Protein AF-0000000085382092 (afdb_homodimer)

Solvent-accessible surface area (backbone atoms only — not comparable to full-atom values): 31998 Å² total; per-residue (Å²): 135,80,82,81,82,79,79,81,79,79,80,79,77,78,76,78,77,76,76,70,77,74,72,72,76,64,71,72,72,73,70,76,71,73,72,76,61,72,52,71,75,33,67,35,48,68,55,66,31,40,58,50,24,48,52,40,25,51,51,26,31,54,32,58,75,53,41,88,63,48,58,62,36,49,47,58,54,47,55,51,32,54,42,34,9,46,39,37,34,42,30,30,33,72,57,82,45,42,61,51,58,52,26,58,26,21,79,34,48,51,40,29,38,26,67,49,67,67,58,48,51,52,51,38,69,77,40,70,84,61,51,67,42,83,45,85,70,90,44,36,37,73,43,45,66,58,51,65,71,46,40,79,77,31,51,55,57,27,56,52,60,50,69,92,36,66,42,59,39,73,70,25,76,80,16,83,42,36,64,27,78,61,66,65,70,69,72,76,47,82,60,43,32,38,40,38,71,25,55,58,60,88,50,55,83,26,35,21,43,61,31,53,50,44,36,51,32,41,52,30,33,56,41,80,64,87,42,42,21,37,37,35,37,52,52,44,82,36,68,65,50,36,55,50,38,51,46,37,59,18,66,90,28,49,75,48,70,29,95,43,29,38,32,28,51,36,56,19,52,86,69,43,61,74,76,68,65,70,73,73,73,102,67,53,76,63,83,135,78,78,80,80,77,78,81,79,79,79,79,77,78,74,77,74,78,75,70,80,74,73,73,75,64,70,72,72,74,70,74,72,73,72,76,60,72,50,70,72,33,65,36,48,67,52,66,33,41,58,50,25,49,52,39,26,51,52,26,33,54,32,58,76,52,38,89,63,48,57,62,37,50,48,58,54,47,56,53,34,53,41,35,9,45,39,36,35,39,29,32,33,72,57,83,45,42,62,51,59,49,25,58,27,21,78,33,49,51,39,30,36,25,66,49,67,68,58,48,52,53,51,39,69,76,40,69,85,62,48,68,42,84,45,85,74,90,44,38,37,72,42,46,68,59,52,65,71,46,41,79,76,31,52,56,59,29,59,53,57,79,46,97,42,63,39,60,39,73,70,24,76,78,16,82,43,35,62,26,81,61,65,66,69,68,73,76,46,81,59,43,33,37,38,38,71,27,56,60,61,87,49,55,83,26,35,22,44,61,30,54,50,42,35,52,31,39,51,30,34,56,40,81,65,88,42,40,20,38,38,35,38,51,54,44,81,38,66,64,51,36,54,48,39,51,46,36,59,18,64,90,28,48,76,48,70,31,94,40,28,40,31,29,51,35,56,20,53,86,69,43,61,74,76,66,68,71,69,76,72,102,69,53,74,64,84

Secondary structure (DSSP, 8-state):
---------------------------------------PPPSTT-STTHHHHHHHHHHHHT-----SS-HHHHHHHHHHHHHH-S-EEEEES--TTHHHHHHTSTTSEEEEEE--HHHHHHHHHH-TTSEEEE------GGGHHHHHHHGGG-GGGSTTTSTTSPPP-TT-TTSTT--TTS-HHHHHS--SEEEE--S--SSTTS--SHHHHHHHHHHHHT--SSSPEEEEEE-TTSHHHHHHIIIII-GGGEEEEETTEEEEEE--GGGS-TTSS---SSS-TT-/---------------------------------------PPPSTT-STTHHHHHHHHHHHHT-----SS-HHHHHHHHHHHHHH-S-EEEEES--TTHHHHHHTSTTSEEEEEE--HHHHHHHHHH-TTSEEEE------GGGHHHHHHHGGG-GGGSTTSSSSSPPP-TT-TTSTT--TTS-HHHHHS--SEEEE--S--SSTTS--SHHHHHHHHHHHHT--SSSPEEEEEE-TTSHHHHHHIIIII-GGGEEEEETTEEEEEE--GGGS-TTTT---SSS-TT-

InterPro domains:
  IPR006514 IRX15/GXM/AGM [PF21729] (73-264)
  IPR006514 IRX15/GXM/AGM [PTHR31444] (12-284)
  IPR006514 IRX15/GXM/AGM [TIGR01627] (52-270)

Organism: Lolium multiflorum (NCBI:txid4521)

pLDDT: mean 84.74, std 23.31, range [24.28, 98.88]

Sequence (574 aa):
MKPPSRLIIAALVVATSLLVPSLLRSPLPLLPCLPAVTAPSGTGYQPSGLAALADATVYYATTPTVPQQTHDEISLALAVLRRRAPVRLLVFGLGHDSPLWHALNPGGDTVFLEEDPEWHRAVCSASPFLRSHLVSYHTRLDQADLLFDTYRRLPSCVPGAEADDEPAVRGNDACPLALHDLPPEVYEHEWDVLMLDAPKGYFAAAPGRMAAIWTAAAMARARRGEGDTDVFLHDVDRKVEKMYAEEFLCDRFRVGGAGRLWHFSIPPVSRRDNRTAAGGGGERPFCMKPPSRLIIAALVVATSLLVPSLLRSPLPLLPCLPAVTAPSGTGYQPSGLAALADATVYYATTPTVPQQTHDEISLALAVLRRRAPVRLLVFGLGHDSPLWHALNPGGDTVFLEEDPEWHRAVCSASPFLRSHLVSYHTRLDQADLLFDTYRRLPSCVPGAEADDEPAVRGNDACPLALHDLPPEVYEHEWDVLMLDAPKGYFAAAPGRMAAIWTAAAMARARRGEGDTDVFLHDVDRKVEKMYAEEFLCDRFRVGGAGRLWHFSIPPVSRRDNRTAAGGGGERPFC

Structure (mmCIF, N/CA/C/O backbone):
data_AF-0000000085382092-model_v1
#
loop_
_entity.id
_entity.type
_entity.pdbx_description
1 polymer 'Polysaccharide biosynthesis domain-containing protein'
#
loop_
_atom_site.group_PDB
_atom_site.id
_atom_site.type_symbol
_atom_site.label_atom_id
_atom_site.label_alt_id
_atom_site.label_comp_id
_atom_site.label_asym_id
_atom_site.label_entity_id
_atom_site.label_seq_id
_atom_site.pdbx_PDB_ins_code
_atom_site.Cartn_x
_atom_site.Cartn_y
_atom_site.Cartn_z
_atom_site.occupancy
_atom_site.B_iso_or_equiv
_atom_site.auth_seq_id
_atom_site.auth_comp_id
_atom_site.auth_asym_id
_atom_site.auth_atom_id
_atom_site.pdbx_PDB_model_num
ATOM 1 N N . MET A 1 1 ? 8.445 106.938 -53.781 1 27.97 1 MET A N 1
ATOM 2 C CA . MET A 1 1 ? 8.539 106.688 -52.312 1 27.97 1 MET A CA 1
ATOM 3 C C . MET A 1 1 ? 8.383 105.25 -51.969 1 27.97 1 MET A C 1
ATOM 5 O O . MET A 1 1 ? 7.359 104.625 -52.281 1 27.97 1 MET A O 1
ATOM 9 N N . LYS A 1 2 ? 9.508 104.5 -51.906 1 34.28 2 LYS A N 1
ATOM 10 C CA . LYS A 1 2 ? 9.805 103.062 -51.938 1 34.28 2 LYS A CA 1
ATOM 11 C C . LYS A 1 2 ? 9.219 102.375 -50.719 1 34.28 2 LYS A C 1
ATOM 13 O O . LYS A 1 2 ? 9.352 102.812 -49.594 1 34.28 2 LYS A O 1
ATOM 18 N N . PRO A 1 3 ? 8.234 101.5 -50.938 1 38.72 3 PRO A N 1
ATOM 19 C CA . PRO A 1 3 ? 7.43 100.875 -49.875 1 38.72 3 PRO A CA 1
ATOM 20 C C . PRO A 1 3 ? 8.273 100.125 -48.844 1 38.72 3 PRO A C 1
ATOM 22 O O . PRO A 1 3 ? 9.367 99.688 -49.156 1 38.72 3 PRO A O 1
ATOM 25 N N . PRO A 1 4 ? 8.195 100.5 -47.531 1 34.56 4 PRO A N 1
ATOM 26 C CA . PRO A 1 4 ? 8.945 100.062 -46.344 1 34.56 4 PRO A CA 1
ATOM 27 C C . PRO A 1 4 ? 8.93 98.562 -46.156 1 34.56 4 PRO A C 1
ATOM 29 O O . PRO A 1 4 ? 8.008 97.875 -46.594 1 34.56 4 PRO A O 1
ATOM 32 N N . SER A 1 5 ? 10.07 97.875 -46.094 1 30.66 5 SER A N 1
ATOM 33 C CA . SER A 1 5 ? 10.555 96.5 -45.969 1 30.66 5 SER A CA 1
ATOM 34 C C . SER A 1 5 ? 10.109 95.938 -44.656 1 30.66 5 SER A C 1
ATOM 36 O O . SER A 1 5 ? 10.508 96.375 -43.562 1 30.66 5 SER A O 1
ATOM 38 N N . ARG A 1 6 ? 8.797 95.5 -44.5 1 29.86 6 ARG A N 1
ATOM 39 C CA . ARG A 1 6 ? 8.219 95 -43.281 1 29.86 6 ARG A CA 1
ATOM 40 C C . ARG A 1 6 ? 9.008 93.812 -42.781 1 29.86 6 ARG A C 1
ATOM 42 O O . ARG A 1 6 ? 9.203 92.812 -43.5 1 29.86 6 ARG A O 1
ATOM 49 N N . LEU A 1 7 ? 9.977 94 -41.875 1 27.94 7 LEU A N 1
ATOM 50 C CA . LEU A 1 7 ? 10.852 93.062 -41.188 1 27.94 7 LEU A CA 1
ATOM 51 C C . LEU A 1 7 ? 10.039 92.062 -40.406 1 27.94 7 LEU A C 1
ATOM 53 O O . LEU A 1 7 ? 9.234 92.438 -39.531 1 27.94 7 LEU A O 1
ATOM 57 N N . ILE A 1 8 ? 9.586 90.875 -40.969 1 29.41 8 ILE A N 1
ATOM 58 C CA . ILE A 1 8 ? 8.797 89.812 -40.406 1 29.41 8 ILE A CA 1
ATOM 59 C C . ILE A 1 8 ? 9.562 89.188 -39.25 1 29.41 8 ILE A C 1
ATOM 61 O O . ILE A 1 8 ? 10.68 88.688 -39.438 1 29.41 8 ILE A O 1
ATOM 65 N N . ILE A 1 9 ? 9.492 89.688 -37.969 1 26.72 9 ILE A N 1
ATOM 66 C CA . ILE A 1 9 ? 10.133 89.25 -36.75 1 26.72 9 ILE A CA 1
ATOM 67 C C . ILE A 1 9 ? 9.688 87.812 -36.438 1 26.72 9 ILE A C 1
ATOM 69 O O . ILE A 1 9 ? 8.492 87.562 -36.25 1 26.72 9 ILE A O 1
ATOM 73 N N . ALA A 1 10 ? 10.344 86.75 -36.938 1 28.17 10 ALA A N 1
ATOM 74 C CA . ALA A 1 10 ? 10.148 85.312 -36.719 1 28.17 10 ALA A CA 1
ATOM 75 C C . ALA A 1 10 ? 10.273 84.938 -35.25 1 28.17 10 ALA A C 1
ATOM 77 O O . ALA A 1 10 ? 11.289 85.25 -34.625 1 28.17 10 ALA A O 1
ATOM 78 N N . ALA A 1 11 ? 9.227 85.188 -34.438 1 27.28 11 ALA A N 1
ATOM 79 C CA . ALA A 1 11 ? 9.164 84.875 -33 1 27.28 11 ALA A CA 1
ATOM 80 C C . ALA A 1 11 ? 9.492 83.375 -32.75 1 27.28 11 ALA A C 1
ATOM 82 O O . ALA A 1 11 ? 8.859 82.5 -33.312 1 27.28 11 ALA A O 1
ATOM 83 N N . LEU A 1 12 ? 10.766 83 -32.5 1 26.98 12 LEU A N 1
ATOM 84 C CA . LEU A 1 12 ? 11.352 81.688 -32.125 1 26.98 12 LEU A CA 1
ATOM 85 C C . LEU A 1 12 ? 10.75 81.188 -30.828 1 26.98 12 LEU A C 1
ATOM 87 O O . LEU A 1 12 ? 10.914 81.812 -29.766 1 26.98 12 LEU A O 1
ATOM 91 N N . VAL A 1 13 ? 9.492 80.75 -30.781 1 28.97 13 VAL A N 1
ATOM 92 C CA . VAL A 1 13 ? 8.898 80.188 -29.562 1 28.97 13 VAL A CA 1
ATOM 93 C C . VAL A 1 13 ? 9.727 79 -29.062 1 28.97 13 VAL A C 1
ATOM 95 O O . VAL A 1 13 ? 9.914 78 -29.781 1 28.97 13 VAL A O 1
ATOM 98 N N . VAL A 1 14 ? 10.75 79.188 -28.219 1 28.61 14 VAL A N 1
ATOM 99 C CA . VAL A 1 14 ? 11.602 78.25 -27.547 1 28.61 14 VAL A CA 1
ATOM 100 C C . VAL A 1 14 ? 10.75 77.312 -26.656 1 28.61 14 VAL A C 1
ATOM 102 O O . VAL A 1 14 ? 10.117 77.812 -25.703 1 28.61 14 VAL A O 1
ATOM 105 N N . ALA A 1 15 ? 9.984 76.375 -27.156 1 28.33 15 ALA A N 1
ATOM 106 C CA . ALA A 1 15 ? 9.234 75.438 -26.344 1 28.33 15 ALA A CA 1
ATOM 107 C C . ALA A 1 15 ? 10.156 74.688 -25.406 1 28.33 15 ALA A C 1
ATOM 109 O O . ALA A 1 15 ? 11.133 74.062 -25.828 1 28.33 15 ALA A O 1
ATOM 110 N N . THR A 1 16 ? 10.508 75.188 -24.234 1 27.81 16 THR A N 1
ATOM 111 C CA . THR A 1 16 ? 11.266 74.562 -23.156 1 27.81 16 THR A CA 1
ATOM 112 C C . THR A 1 16 ? 10.656 73.188 -22.781 1 27.81 16 THR A C 1
ATOM 114 O O . THR A 1 16 ? 9.469 73.125 -22.438 1 27.81 16 THR A O 1
ATOM 117 N N . SER A 1 17 ? 10.891 72.125 -23.516 1 27.88 17 SER A N 1
ATOM 118 C CA . SER A 1 17 ? 10.508 70.75 -23.172 1 27.88 17 SER A CA 1
ATOM 119 C C . SER A 1 17 ? 11.008 70.375 -21.766 1 27.88 17 SER A C 1
ATOM 121 O O . SER A 1 17 ? 12.203 70.5 -21.484 1 27.88 17 SER A O 1
ATOM 123 N N . LEU A 1 18 ? 10.336 70.75 -20.719 1 29.22 18 LEU A N 1
ATOM 124 C CA . LEU A 1 18 ? 10.625 70.312 -19.359 1 29.22 18 LEU A CA 1
ATOM 125 C C . LEU A 1 18 ? 10.781 68.812 -19.297 1 29.22 18 LEU A C 1
ATOM 127 O O . LEU A 1 18 ? 9.891 68.062 -19.719 1 29.22 18 LEU A O 1
ATOM 131 N N . LEU A 1 19 ? 11.977 68.312 -19.562 1 29.62 19 LEU A N 1
ATOM 132 C CA . LEU A 1 19 ? 12.367 66.875 -19.344 1 29.62 19 LEU A CA 1
ATOM 133 C C . LEU A 1 19 ? 12.023 66.438 -17.922 1 29.62 19 LEU A C 1
ATOM 135 O O . LEU A 1 19 ? 12.57 67 -16.953 1 29.62 19 LEU A O 1
ATOM 139 N N . VAL A 1 20 ? 10.766 66.312 -17.547 1 34.69 20 VAL A N 1
ATOM 140 C CA . VAL A 1 20 ? 10.5 65.688 -16.25 1 34.69 20 VAL A CA 1
ATOM 141 C C . VAL A 1 20 ? 11.273 64.375 -16.109 1 34.69 20 VAL A C 1
ATOM 143 O O . VAL A 1 20 ? 11.195 63.5 -16.984 1 34.69 20 VAL A O 1
ATOM 146 N N . PRO A 1 21 ? 12.43 64.375 -15.406 1 32.88 21 PRO A N 1
ATOM 147 C CA . PRO A 1 21 ? 13.117 63.094 -15.148 1 32.88 21 PRO A CA 1
ATOM 148 C C . PRO A 1 21 ? 12.18 62 -14.641 1 32.88 21 PRO A C 1
ATOM 150 O O . PRO A 1 21 ? 11.422 62.25 -13.695 1 32.88 21 PRO A O 1
ATOM 153 N N . SER A 1 22 ? 11.438 61.344 -15.539 1 31.55 22 SER A N 1
ATOM 154 C CA . SER A 1 22 ? 10.773 60.156 -15.062 1 31.55 22 SER A CA 1
ATOM 155 C C . SER A 1 22 ? 11.711 59.281 -14.234 1 31.55 22 SER A C 1
ATOM 157 O O . SER A 1 22 ? 12.617 58.656 -14.773 1 31.55 22 SER A O 1
ATOM 159 N N . LEU A 1 23 ? 12.258 59.781 -13.125 1 32.16 23 LEU A N 1
ATOM 160 C CA . LEU A 1 23 ? 12.953 58.875 -12.219 1 32.16 23 LEU A CA 1
ATOM 161 C C . LEU A 1 23 ? 12.227 57.531 -12.133 1 32.16 23 LEU A C 1
ATOM 163 O O . LEU A 1 23 ? 11.031 57.5 -11.852 1 32.16 23 LEU A O 1
ATOM 167 N N . LEU A 1 24 ? 12.695 56.594 -12.93 1 29.56 24 LEU A N 1
ATOM 168 C CA . LEU A 1 24 ? 12.391 55.188 -12.984 1 29.56 24 LEU A CA 1
ATOM 169 C C . LEU A 1 24 ? 12.289 54.594 -11.586 1 29.56 24 LEU A C 1
ATOM 171 O O . LEU A 1 24 ? 13.219 54.719 -10.781 1 29.56 24 LEU A O 1
ATOM 175 N N . ARG A 1 25 ? 11.078 54.688 -10.922 1 36.19 25 ARG A N 1
ATOM 176 C CA . ARG A 1 25 ? 10.82 53.812 -9.773 1 36.19 25 ARG A CA 1
ATOM 177 C C . ARG A 1 25 ? 11.391 52.438 -9.984 1 36.19 25 ARG A C 1
ATOM 179 O O . ARG A 1 25 ? 10.961 51.719 -10.891 1 36.19 25 ARG A O 1
ATOM 186 N N . SER A 1 26 ? 12.711 52.375 -9.93 1 33.59 26 SER A N 1
ATOM 187 C CA . SER A 1 26 ? 13.258 51.031 -9.891 1 33.59 26 SER A CA 1
ATOM 188 C C . SER A 1 26 ? 12.398 50.094 -9.031 1 33.59 26 SER A C 1
ATOM 190 O O . SER A 1 26 ? 12.039 50.469 -7.902 1 33.59 26 SER A O 1
ATOM 192 N N . PRO A 1 27 ? 11.562 49.281 -9.648 1 35.06 27 PRO A N 1
ATOM 193 C CA . PRO A 1 27 ? 10.875 48.344 -8.766 1 35.06 27 PRO A CA 1
ATOM 194 C C . PRO A 1 27 ? 11.773 47.781 -7.664 1 35.06 27 PRO A C 1
ATOM 196 O O . PRO A 1 27 ? 12.992 47.719 -7.844 1 35.06 27 PRO A O 1
ATOM 199 N N . LEU A 1 28 ? 11.609 48.219 -6.473 1 35.59 28 LEU A N 1
ATOM 200 C CA . LEU A 1 28 ? 12.297 47.562 -5.375 1 35.59 28 LEU A CA 1
ATOM 201 C C . LEU A 1 28 ? 12.57 46.094 -5.715 1 35.59 28 LEU A C 1
ATOM 203 O O . LEU A 1 28 ? 11.703 45.406 -6.254 1 35.59 28 LEU A O 1
ATOM 207 N N . PRO A 1 29 ? 13.828 45.781 -5.969 1 33.28 29 PRO A N 1
ATOM 208 C CA . PRO A 1 29 ? 14.117 44.344 -6.223 1 33.28 29 PRO A CA 1
ATOM 209 C C . PRO A 1 29 ? 13.273 43.438 -5.352 1 33.28 29 PRO A C 1
ATOM 211 O O . PRO A 1 29 ? 12.953 43.75 -4.211 1 33.28 29 PRO A O 1
ATOM 214 N N . LEU A 1 30 ? 12.336 42.75 -5.957 1 34.12 30 LEU A N 1
ATOM 215 C CA . LEU A 1 30 ? 11.75 41.625 -5.27 1 34.12 30 LEU A CA 1
ATOM 216 C C . LEU A 1 30 ? 12.773 40.938 -4.355 1 34.12 30 LEU A C 1
ATOM 218 O O . LEU A 1 30 ? 13.875 40.594 -4.797 1 34.12 30 LEU A O 1
ATOM 222 N N . LEU A 1 31 ? 12.953 41.438 -3.164 1 35.44 31 LEU A N 1
ATOM 223 C CA . LEU A 1 31 ? 13.789 40.719 -2.219 1 35.44 31 LEU A CA 1
ATOM 224 C C . LEU A 1 31 ? 13.875 39.219 -2.598 1 35.44 31 LEU A C 1
ATOM 226 O O . LEU A 1 31 ? 12.859 38.594 -2.871 1 35.44 31 LEU A O 1
ATOM 230 N N . PRO A 1 32 ? 15 38.75 -3.016 1 34.91 32 PRO A N 1
ATOM 231 C CA . PRO A 1 32 ? 15.133 37.312 -3.332 1 34.91 32 PRO A CA 1
ATOM 232 C C . PRO A 1 32 ? 14.453 36.406 -2.305 1 34.91 32 PRO A C 1
ATOM 234 O O . PRO A 1 32 ? 14.492 36.688 -1.104 1 34.91 32 PRO A O 1
ATOM 237 N N . CYS A 1 33 ? 13.305 35.875 -2.545 1 40.06 33 CYS A N 1
ATOM 238 C CA . CYS A 1 33 ? 12.75 34.781 -1.751 1 40.06 33 CYS A CA 1
ATOM 239 C C . CYS A 1 33 ? 13.859 33.906 -1.198 1 40.06 33 CYS A C 1
ATOM 241 O O . CYS A 1 33 ? 14.789 33.531 -1.923 1 40.06 33 CYS A O 1
ATOM 243 N N . LEU A 1 34 ? 14.305 34.062 -0.004 1 41.94 34 LEU A N 1
ATOM 244 C CA . LEU A 1 34 ? 15.266 33.125 0.582 1 41.94 34 LEU A CA 1
ATOM 245 C C . LEU A 1 34 ? 15.141 31.75 -0.053 1 41.94 34 LEU A C 1
ATOM 247 O O . LEU A 1 34 ? 14.031 31.25 -0.233 1 41.94 34 LEU A O 1
ATOM 251 N N . PRO A 1 35 ? 16.172 31.359 -0.729 1 41.19 35 PRO A N 1
ATOM 252 C CA . PRO A 1 35 ? 16.109 30 -1.274 1 41.19 35 PRO A CA 1
ATOM 253 C C . PRO A 1 35 ? 15.672 28.969 -0.236 1 41.19 35 PRO A C 1
ATOM 255 O O . PRO A 1 35 ? 16.078 29.047 0.925 1 41.19 35 PRO A O 1
ATOM 258 N N . ALA A 1 36 ? 14.5 28.5 -0.294 1 48.88 36 ALA A N 1
ATOM 259 C CA . ALA A 1 36 ? 14.102 27.359 0.521 1 48.88 36 ALA A CA 1
ATOM 260 C C . ALA A 1 36 ? 15.273 26.406 0.749 1 48.88 36 ALA A C 1
ATOM 262 O O . ALA A 1 36 ? 15.953 26.016 -0.2 1 48.88 36 ALA A O 1
ATOM 263 N N . VAL A 1 37 ? 16.078 26.562 1.765 1 46.72 37 VAL A N 1
ATOM 264 C CA . VAL A 1 37 ? 17.078 25.531 2.072 1 46.72 37 VAL A CA 1
ATOM 265 C C . VAL A 1 37 ? 16.391 24.172 2.162 1 46.72 37 VAL A C 1
ATOM 267 O O . VAL A 1 37 ? 15.539 23.953 3.021 1 46.72 37 VAL A O 1
ATOM 270 N N . THR A 1 38 ? 16.469 23.469 1.024 1 53.81 38 THR A N 1
ATOM 271 C CA . THR A 1 38 ? 15.898 22.141 0.879 1 53.81 38 THR A CA 1
ATOM 272 C C . THR A 1 38 ? 16.453 21.188 1.94 1 53.81 38 THR A C 1
ATOM 274 O O . THR A 1 38 ? 17.656 21.203 2.213 1 53.81 38 THR A O 1
ATOM 277 N N . ALA A 1 39 ? 15.703 20.922 2.971 1 60.31 39 ALA A N 1
ATOM 278 C CA . ALA A 1 39 ? 16.062 19.891 3.938 1 60.31 39 ALA A CA 1
ATOM 279 C C . ALA A 1 39 ? 16.875 18.781 3.275 1 60.31 39 ALA A C 1
ATOM 281 O O . ALA A 1 39 ? 16.703 18.5 2.086 1 60.31 39 ALA A O 1
ATOM 282 N N . PRO A 1 40 ? 17.922 18.312 3.936 1 62.06 40 PRO A N 1
ATOM 283 C CA . PRO A 1 40 ? 18.719 17.203 3.398 1 62.06 40 PRO A CA 1
ATOM 284 C C . PRO A 1 40 ? 17.859 16.031 2.928 1 62.06 40 PRO A C 1
ATOM 286 O O . PRO A 1 40 ? 16.766 15.797 3.463 1 62.06 40 PRO A O 1
ATOM 289 N N . SER A 1 41 ? 18.297 15.508 1.842 1 75.69 41 SER A N 1
ATOM 290 C CA . SER A 1 41 ? 17.641 14.312 1.301 1 75.69 41 SER A CA 1
ATOM 291 C C . SER A 1 41 ? 17.734 13.141 2.275 1 75.69 41 SER A C 1
ATOM 293 O O . SER A 1 41 ? 18.781 12.938 2.908 1 75.69 41 SER A O 1
ATOM 295 N N . GLY A 1 42 ? 16.609 12.633 2.553 1 83.44 42 GLY A N 1
ATOM 296 C CA . GLY A 1 42 ? 16.562 11.484 3.447 1 83.44 42 GLY A CA 1
ATOM 297 C C . GLY A 1 42 ? 16.953 10.188 2.764 1 83.44 42 GLY A C 1
ATOM 298 O O . GLY A 1 42 ? 17.141 10.148 1.546 1 83.44 42 GLY A O 1
ATOM 299 N N . THR A 1 43 ? 17.219 9.203 3.518 1 84.38 43 THR A N 1
ATOM 300 C CA . THR A 1 43 ? 17.656 7.895 3.037 1 84.38 43 THR A CA 1
ATOM 301 C C . THR A 1 43 ? 16.5 6.887 3.096 1 84.38 43 THR A C 1
ATOM 303 O O . THR A 1 43 ? 16.672 5.723 2.721 1 84.38 43 THR A O 1
ATOM 306 N N . GLY A 1 44 ? 15.398 7.316 3.475 1 88.06 44 GLY A N 1
ATOM 307 C CA . GLY A 1 44 ? 14.312 6.398 3.773 1 88.06 44 GLY A CA 1
ATOM 308 C C . GLY A 1 44 ? 13.844 5.609 2.564 1 88.06 44 GLY A C 1
ATOM 309 O O . GLY A 1 44 ? 13.391 4.473 2.693 1 88.06 44 GLY A O 1
ATOM 310 N N . TYR A 1 45 ? 13.945 6.148 1.38 1 94 45 TYR A N 1
ATOM 311 C CA . TYR A 1 45 ? 13.414 5.52 0.173 1 94 45 TYR A CA 1
ATOM 312 C C . TYR A 1 45 ? 14.547 5.059 -0.737 1 94 45 TYR A C 1
ATOM 314 O O . TYR A 1 45 ? 14.328 4.77 -1.915 1 94 45 TYR A O 1
ATOM 322 N N . GLN A 1 46 ? 15.742 4.953 -0.226 1 92.44 46 GLN A N 1
ATOM 323 C CA . GLN A 1 46 ? 16.906 4.508 -0.984 1 92.44 46 GLN A CA 1
ATOM 324 C C . GLN A 1 46 ? 16.828 3.012 -1.278 1 92.44 46 GLN A C 1
ATOM 326 O O . GLN A 1 46 ? 17.172 2.572 -2.377 1 92.44 46 GLN A O 1
ATOM 331 N N . PRO A 1 47 ? 16.375 2.26 -0.327 1 92.5 47 PRO A N 1
ATOM 332 C CA . PRO A 1 47 ? 16.328 0.821 -0.593 1 92.5 47 PRO A CA 1
ATOM 333 C C . PRO A 1 47 ? 15.383 0.464 -1.74 1 92.5 47 PRO A C 1
ATOM 335 O O . PRO A 1 47 ? 14.344 1.112 -1.918 1 92.5 47 PRO A O 1
ATOM 338 N N . SER A 1 48 ? 15.734 -0.599 -2.414 1 89.94 48 SER A N 1
ATOM 339 C CA . SER A 1 48 ? 14.938 -1.067 -3.543 1 89.94 48 SER A CA 1
ATOM 340 C C . SER A 1 48 ? 13.555 -1.509 -3.094 1 89.94 48 SER A C 1
ATOM 342 O O . SER A 1 48 ? 13.406 -2.143 -2.047 1 89.94 48 SER A O 1
ATOM 344 N N . GLY A 1 49 ? 12.562 -1.058 -3.883 1 94.06 49 GLY A N 1
ATOM 345 C CA . GLY A 1 49 ? 11.219 -1.566 -3.666 1 94.06 49 GLY A CA 1
ATOM 346 C C . GLY A 1 49 ? 10.344 -0.619 -2.869 1 94.06 49 GLY A C 1
ATOM 347 O O . GLY A 1 49 ? 9.117 -0.683 -2.949 1 94.06 49 GLY A O 1
ATOM 348 N N . LEU A 1 50 ? 11.008 0.199 -2.068 1 95.19 50 LEU A N 1
ATOM 349 C CA . LEU A 1 50 ? 10.219 1.086 -1.221 1 95.19 50 LEU A CA 1
ATOM 350 C C . LEU A 1 50 ? 9.352 2.014 -2.062 1 95.19 50 LEU A C 1
ATOM 352 O O . LEU A 1 50 ? 8.172 2.211 -1.763 1 95.19 50 LEU A O 1
ATOM 356 N N . ALA A 1 51 ? 9.922 2.551 -3.1 1 95.56 51 ALA A N 1
ATOM 357 C CA . ALA A 1 51 ? 9.172 3.467 -3.959 1 95.56 51 ALA A CA 1
ATOM 358 C C . ALA A 1 51 ? 7.98 2.768 -4.602 1 95.56 51 ALA A C 1
ATOM 360 O O . ALA A 1 51 ? 6.867 3.297 -4.602 1 95.56 51 ALA A O 1
ATOM 361 N N . ALA A 1 52 ? 8.211 1.597 -5.133 1 95.81 52 ALA A N 1
ATOM 362 C CA . ALA A 1 52 ? 7.137 0.839 -5.777 1 95.81 52 ALA A CA 1
ATOM 363 C C . ALA A 1 52 ? 6.039 0.483 -4.781 1 95.81 52 ALA A C 1
ATOM 365 O O . ALA A 1 52 ? 4.852 0.575 -5.098 1 95.81 52 ALA A O 1
ATOM 366 N N . LEU A 1 53 ? 6.453 0.072 -3.629 1 97.62 53 LEU A N 1
ATOM 367 C CA . LEU A 1 53 ? 5.484 -0.265 -2.594 1 97.62 53 LEU A CA 1
ATOM 368 C C . LEU A 1 53 ? 4.688 0.966 -2.174 1 97.62 53 LEU A C 1
ATOM 370 O O . LEU A 1 53 ? 3.477 0.885 -1.961 1 97.62 53 LEU A O 1
ATOM 374 N N . ALA A 1 54 ? 5.34 2.061 -2.006 1 98.31 54 ALA A N 1
ATOM 375 C CA . ALA A 1 54 ? 4.656 3.301 -1.65 1 98.31 54 ALA A CA 1
ATOM 376 C C . ALA A 1 54 ? 3.629 3.686 -2.709 1 98.31 54 ALA A C 1
ATOM 378 O O . ALA A 1 54 ? 2.486 4.02 -2.383 1 98.31 54 ALA A O 1
ATOM 379 N N . ASP A 1 55 ? 4.016 3.617 -3.961 1 97.56 55 ASP A N 1
ATOM 380 C CA . ASP A 1 55 ? 3.098 3.93 -5.051 1 97.56 55 ASP A CA 1
ATOM 381 C C . ASP A 1 55 ? 1.889 2.998 -5.035 1 97.56 55 ASP A C 1
ATOM 383 O O . ASP A 1 55 ? 0.752 3.445 -5.203 1 97.56 55 ASP A O 1
ATOM 387 N N . ALA A 1 56 ? 2.168 1.74 -4.875 1 97.94 56 ALA A N 1
ATOM 388 C CA . ALA A 1 56 ? 1.079 0.768 -4.82 1 97.94 56 ALA A CA 1
ATOM 389 C C . ALA A 1 56 ? 0.158 1.041 -3.635 1 97.94 56 ALA A C 1
ATOM 391 O O . ALA A 1 56 ? -1.065 0.944 -3.756 1 97.94 56 ALA A O 1
ATOM 392 N N . THR A 1 57 ? 0.741 1.324 -2.512 1 98.25 57 THR A N 1
ATOM 393 C CA . THR A 1 57 ? -0.051 1.601 -1.318 1 98.25 57 THR A CA 1
ATOM 394 C C . THR A 1 57 ? -0.992 2.779 -1.554 1 98.25 57 THR A C 1
ATOM 396 O O . THR A 1 57 ? -2.178 2.709 -1.226 1 98.25 57 THR A O 1
ATOM 399 N N . VAL A 1 58 ? -0.491 3.838 -2.113 1 98.44 58 VAL A N 1
ATOM 400 C CA . VAL A 1 58 ? -1.309 5.012 -2.396 1 98.44 58 VAL A CA 1
ATOM 401 C C . VAL A 1 58 ? -2.385 4.656 -3.42 1 98.44 58 VAL A C 1
ATOM 403 O O . VAL A 1 58 ? -3.545 5.051 -3.273 1 98.44 58 VAL A O 1
ATOM 406 N N . TYR A 1 59 ? -2.039 3.912 -4.449 1 97.56 59 TYR A N 1
ATOM 407 C CA . TYR A 1 59 ? -3.002 3.471 -5.453 1 97.56 59 TYR A CA 1
ATOM 408 C C . TYR A 1 59 ? -4.16 2.725 -4.805 1 97.56 59 TYR A C 1
ATOM 410 O O . TYR A 1 59 ? -5.324 3.08 -5.004 1 97.56 59 TYR A O 1
ATOM 418 N N . TYR A 1 60 ? -3.844 1.75 -4.004 1 98.12 60 TYR A N 1
ATOM 419 C CA . TYR A 1 60 ? -4.887 0.913 -3.424 1 98.12 60 TYR A CA 1
ATOM 420 C C . TYR A 1 60 ? -5.66 1.671 -2.352 1 98.12 60 TYR A C 1
ATOM 422 O O . TYR A 1 60 ? -6.855 1.432 -2.152 1 98.12 60 TYR A O 1
ATOM 430 N N . ALA A 1 61 ? -4.977 2.598 -1.67 1 98.06 61 ALA A N 1
ATOM 431 C CA . ALA A 1 61 ? -5.66 3.398 -0.655 1 98.06 61 ALA A CA 1
ATOM 432 C C . ALA A 1 61 ? -6.711 4.305 -1.286 1 98.06 61 ALA A C 1
ATOM 434 O O . ALA A 1 61 ? -7.676 4.699 -0.626 1 98.06 61 ALA A O 1
ATOM 435 N N . THR A 1 62 ? -6.535 4.617 -2.525 1 97.56 62 THR A N 1
ATOM 436 C CA . THR A 1 62 ? -7.387 5.648 -3.109 1 97.56 62 THR A CA 1
ATOM 437 C C . THR A 1 62 ? -8.281 5.055 -4.195 1 97.56 62 THR A C 1
ATOM 439 O O . THR A 1 62 ? -8.812 5.781 -5.035 1 97.56 62 THR A O 1
ATOM 442 N N . THR A 1 63 ? -8.391 3.787 -4.281 1 95.56 63 THR A N 1
ATOM 443 C CA . THR A 1 63 ? -9.289 3.111 -5.203 1 95.56 63 THR A CA 1
ATOM 4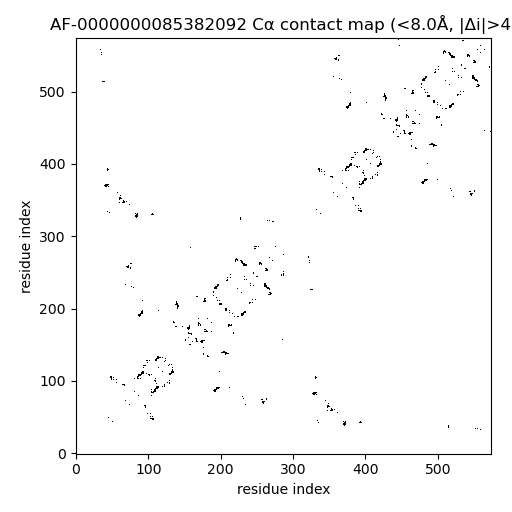44 C C . THR A 1 63 ? -10.211 2.148 -4.457 1 95.56 63 THR A C 1
ATOM 446 O O . THR A 1 63 ? -9.75 1.352 -3.637 1 95.56 63 THR A O 1
ATOM 449 N N . PRO A 1 64 ? -11.523 2.189 -4.766 1 95.44 64 PRO A N 1
ATOM 450 C CA . PRO A 1 64 ? -12.445 1.298 -4.059 1 95.44 64 PRO A CA 1
ATOM 451 C C . PRO A 1 64 ? -12.469 -0.114 -4.641 1 95.44 64 PRO A C 1
ATOM 453 O O . PRO A 1 64 ? -13.109 -1.007 -4.082 1 95.44 64 PRO A O 1
ATOM 456 N N . THR A 1 65 ? -11.781 -0.362 -5.754 1 95.31 65 THR A N 1
ATOM 457 C CA . THR A 1 65 ? -11.758 -1.665 -6.41 1 95.31 65 THR A CA 1
ATOM 458 C C . THR A 1 65 ? -10.867 -2.639 -5.645 1 95.31 65 THR A C 1
ATOM 460 O O . THR A 1 65 ? -9.695 -2.35 -5.391 1 95.31 65 THR A O 1
ATOM 463 N N . VAL A 1 66 ? -11.398 -3.787 -5.25 1 96.06 66 VAL A N 1
ATOM 464 C CA . VAL A 1 66 ? -10.648 -4.805 -4.516 1 96.06 66 VAL A CA 1
ATOM 465 C C . VAL A 1 66 ? -10.438 -6.027 -5.406 1 96.06 66 VAL A C 1
ATOM 467 O O . VAL A 1 66 ? -11.312 -6.395 -6.191 1 96.06 66 VAL A O 1
ATOM 470 N N . PRO A 1 67 ? -9.25 -6.617 -5.289 1 95.94 67 PRO A N 1
ATOM 471 C CA . PRO A 1 67 ? -9.008 -7.848 -6.047 1 95.94 67 PRO A CA 1
ATOM 472 C C . PRO A 1 67 ? -9.898 -9.008 -5.594 1 95.94 67 PRO A C 1
ATOM 474 O O . PRO A 1 67 ? -10.594 -8.891 -4.582 1 95.94 67 PRO A O 1
ATOM 477 N N . GLN A 1 68 ? -9.875 -10.07 -6.414 1 94.69 68 GLN A N 1
ATOM 478 C CA . GLN A 1 68 ? -10.664 -11.258 -6.113 1 94.69 68 GLN A CA 1
ATOM 479 C C . GLN A 1 68 ? -10.125 -11.977 -4.879 1 94.69 68 GLN A C 1
ATOM 481 O O . GLN A 1 68 ? -10.898 -12.477 -4.062 1 94.69 68 GLN A O 1
ATOM 486 N N . GLN A 1 69 ? -8.812 -12.047 -4.777 1 97.56 69 GLN A N 1
ATOM 487 C CA . GLN A 1 69 ? -8.234 -12.703 -3.609 1 97.56 69 GLN A CA 1
ATOM 488 C C . GLN A 1 69 ? -8.484 -11.891 -2.342 1 97.56 69 GLN A C 1
ATOM 490 O O . GLN A 1 69 ? -8.383 -10.664 -2.352 1 97.56 69 GLN A O 1
ATOM 495 N N . THR A 1 70 ? -8.82 -12.664 -1.319 1 97.5 70 THR A N 1
ATOM 496 C CA . THR A 1 70 ? -9.094 -12.039 -0.029 1 97.5 70 THR A CA 1
ATOM 497 C C . THR A 1 70 ? -7.797 -11.664 0.676 1 97.5 70 THR A C 1
ATOM 499 O O . THR A 1 70 ? -6.711 -12.047 0.235 1 97.5 70 THR A O 1
ATOM 502 N N . HIS A 1 71 ? -7.949 -10.922 1.8 1 98 71 HIS A N 1
ATOM 503 C CA . HIS A 1 71 ? -6.812 -10.547 2.633 1 98 71 HIS A CA 1
ATOM 504 C C . HIS A 1 71 ? -6.02 -11.773 3.078 1 98 71 HIS A C 1
ATOM 506 O O . HIS A 1 71 ? -4.789 -11.773 3.01 1 98 71 HIS A O 1
ATOM 512 N N . ASP A 1 72 ? -6.695 -12.797 3.494 1 98.19 72 ASP A N 1
ATOM 513 C CA . ASP A 1 72 ? -6.039 -14 4 1 98.19 72 ASP A CA 1
ATOM 514 C C . ASP A 1 72 ? -5.293 -14.734 2.885 1 98.19 72 ASP A C 1
ATOM 516 O O . ASP A 1 72 ? -4.195 -15.242 3.098 1 98.19 72 ASP A O 1
ATOM 520 N N . GLU A 1 73 ? -5.887 -14.766 1.775 1 98.62 73 GLU A N 1
ATOM 521 C CA . GLU A 1 73 ? -5.258 -15.414 0.631 1 98.62 73 GLU A CA 1
ATOM 522 C C . GLU A 1 73 ? -3.984 -14.688 0.211 1 98.62 73 GLU A C 1
ATOM 524 O O . GLU A 1 73 ? -2.934 -15.312 0.046 1 98.62 73 GLU A O 1
ATOM 529 N N . ILE A 1 74 ? -4.09 -13.391 0.125 1 98.69 74 ILE A N 1
ATOM 530 C CA . ILE A 1 74 ? -2.93 -12.602 -0.269 1 98.69 74 ILE A CA 1
ATOM 531 C C . ILE A 1 74 ? -1.852 -12.695 0.807 1 98.69 74 ILE A C 1
ATOM 533 O O . ILE A 1 74 ? -0.66 -12.766 0.496 1 98.69 74 ILE A O 1
ATOM 537 N N . SER A 1 75 ? -2.234 -12.75 2.059 1 98.12 75 SER A N 1
ATOM 538 C CA . SER A 1 75 ? -1.297 -12.805 3.176 1 98.12 75 SER A CA 1
ATOM 539 C C . SER A 1 75 ? -0.499 -14.102 3.168 1 98.12 75 SER A C 1
ATOM 541 O O . SER A 1 75 ? 0.662 -14.125 3.582 1 98.12 75 SER A O 1
ATOM 543 N N . LEU A 1 76 ? -1.106 -15.156 2.674 1 98.06 76 LEU A N 1
ATOM 544 C CA . LEU A 1 76 ? -0.406 -16.422 2.545 1 98.06 76 LEU A CA 1
ATOM 545 C C . LEU A 1 76 ? 0.792 -16.297 1.61 1 98.06 76 LEU A C 1
ATOM 547 O O . LEU A 1 76 ? 1.892 -16.75 1.938 1 98.06 76 LEU A O 1
ATOM 551 N N . ALA A 1 77 ? 0.579 -15.672 0.501 1 98.31 77 ALA A N 1
ATOM 552 C CA . ALA A 1 77 ? 1.657 -15.484 -0.465 1 98.31 77 ALA A CA 1
ATOM 553 C C . ALA A 1 77 ? 2.662 -14.445 0.032 1 98.31 77 ALA A C 1
ATOM 555 O O . ALA A 1 77 ? 3.867 -14.586 -0.181 1 98.31 77 ALA A O 1
ATOM 556 N N . LEU A 1 78 ? 2.143 -13.406 0.693 1 98.38 78 LEU A N 1
ATOM 557 C CA . LEU A 1 78 ? 3.02 -12.375 1.24 1 98.38 78 LEU A CA 1
ATOM 558 C C . LEU A 1 78 ? 4.012 -12.977 2.229 1 98.38 78 LEU A C 1
ATOM 560 O O . LEU A 1 78 ? 5.176 -12.57 2.273 1 98.38 78 LEU A O 1
ATOM 564 N N . ALA A 1 79 ? 3.59 -13.938 3 1 97.44 79 ALA A N 1
ATOM 565 C CA . ALA A 1 79 ? 4.48 -14.578 3.967 1 97.44 79 ALA A CA 1
ATOM 566 C C . ALA A 1 79 ? 5.672 -15.227 3.268 1 97.44 79 ALA A C 1
ATOM 568 O O . ALA A 1 79 ? 6.805 -15.133 3.744 1 97.44 79 ALA A O 1
ATOM 569 N N . VAL A 1 80 ? 5.449 -15.812 2.199 1 97.62 80 VAL A N 1
ATOM 570 C CA . VAL A 1 80 ? 6.512 -16.438 1.423 1 97.62 80 VAL A CA 1
ATOM 571 C C . VAL A 1 80 ? 7.43 -15.375 0.84 1 97.62 80 VAL A C 1
ATOM 573 O O . VAL A 1 80 ? 8.656 -15.492 0.919 1 97.62 80 VAL A O 1
ATOM 576 N N . LEU A 1 81 ? 6.832 -14.32 0.29 1 97.81 81 LEU A N 1
ATOM 577 C CA . LEU A 1 81 ? 7.625 -13.258 -0.325 1 97.81 81 LEU A CA 1
ATOM 578 C C . LEU A 1 81 ? 8.477 -12.547 0.718 1 97.81 81 LEU A C 1
ATOM 580 O O . LEU A 1 81 ? 9.617 -12.164 0.442 1 97.81 81 LEU A O 1
ATOM 584 N N . ARG A 1 82 ? 7.98 -12.375 1.92 1 96.44 82 ARG A N 1
ATOM 585 C CA . ARG A 1 82 ? 8.734 -11.75 3.002 1 96.44 82 ARG A CA 1
ATOM 586 C C . ARG A 1 82 ? 10 -12.547 3.318 1 96.44 82 ARG A C 1
ATOM 588 O O . ARG A 1 82 ? 11.047 -11.969 3.617 1 96.44 82 ARG A O 1
ATOM 595 N N . ARG A 1 83 ? 9.852 -13.758 3.176 1 95.19 83 ARG A N 1
ATOM 596 C CA . ARG A 1 83 ? 10.961 -14.641 3.543 1 95.19 83 ARG A CA 1
ATOM 597 C C . ARG A 1 83 ? 11.969 -14.758 2.4 1 95.19 83 ARG A C 1
ATOM 599 O O . ARG A 1 83 ? 13.172 -14.867 2.637 1 95.19 83 ARG A O 1
ATOM 606 N N . ARG A 1 84 ? 11.5 -14.609 1.158 1 96.12 84 ARG A N 1
ATOM 607 C CA . ARG A 1 84 ? 12.336 -15.086 0.065 1 96.12 84 ARG A CA 1
ATOM 608 C C . ARG A 1 84 ? 12.742 -13.945 -0.859 1 96.12 84 ARG A C 1
ATOM 610 O O . ARG A 1 84 ? 13.68 -14.078 -1.646 1 96.12 84 ARG A O 1
ATOM 617 N N . ALA A 1 85 ? 12.023 -12.883 -0.791 1 96 85 ALA A N 1
ATOM 618 C CA . ALA A 1 85 ? 12.305 -11.828 -1.754 1 96 85 ALA A CA 1
ATOM 619 C C . ALA A 1 85 ? 13.727 -11.305 -1.595 1 96 85 ALA A C 1
ATOM 621 O O . ALA A 1 85 ? 14.258 -11.258 -0.481 1 96 85 ALA A O 1
ATOM 622 N N . PRO A 1 86 ? 14.375 -10.859 -2.693 1 96.62 86 PRO A N 1
ATOM 623 C CA . PRO A 1 86 ? 13.836 -10.805 -4.055 1 96.62 86 PRO A CA 1
ATOM 624 C C . PRO A 1 86 ? 13.766 -12.18 -4.715 1 96.62 86 PRO A C 1
ATOM 626 O O . PRO A 1 86 ? 14.656 -13.016 -4.52 1 96.62 86 PRO A O 1
ATOM 629 N N . VAL A 1 87 ? 12.664 -12.336 -5.523 1 97 87 VAL A N 1
ATOM 630 C CA . VAL A 1 87 ? 12.484 -13.609 -6.203 1 97 87 VAL A CA 1
ATOM 631 C C . VAL A 1 87 ? 12.062 -13.375 -7.652 1 97 87 VAL A C 1
ATOM 633 O O . VAL A 1 87 ? 11.742 -12.242 -8.031 1 97 87 VAL A O 1
ATOM 636 N N . ARG A 1 88 ? 12.18 -14.422 -8.414 1 97.38 88 ARG A N 1
ATOM 637 C CA . ARG A 1 88 ? 11.5 -14.461 -9.703 1 97.38 88 ARG A CA 1
ATOM 638 C C . ARG A 1 88 ? 10.086 -15.008 -9.562 1 97.38 88 ARG A C 1
ATOM 640 O O . ARG A 1 88 ? 9.891 -16.188 -9.242 1 97.38 88 ARG A O 1
ATOM 647 N N . LEU A 1 89 ? 9.117 -14.125 -9.758 1 98.62 89 LEU A N 1
ATOM 648 C CA . LEU A 1 89 ? 7.703 -14.406 -9.57 1 98.62 89 LEU A CA 1
ATOM 649 C C . LEU A 1 89 ? 6.961 -14.406 -10.898 1 98.62 89 LEU A C 1
ATOM 651 O O . LEU A 1 89 ? 6.918 -13.391 -11.594 1 98.62 89 LEU A O 1
ATOM 655 N N . LE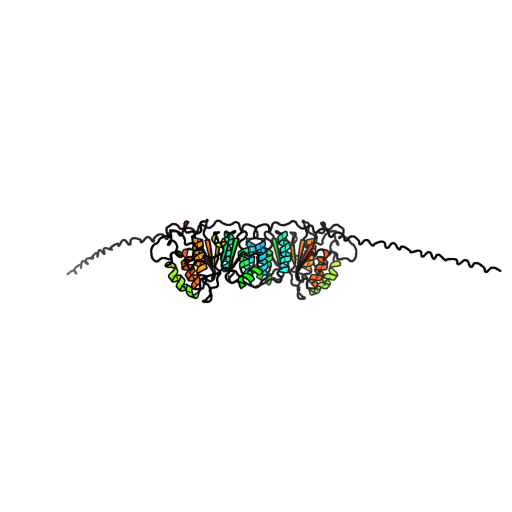U A 1 90 ? 6.434 -15.555 -11.281 1 98.81 90 LEU A N 1
ATOM 656 C CA . LEU A 1 90 ? 5.605 -15.68 -12.477 1 98.81 90 LEU A CA 1
ATOM 657 C C . LEU A 1 90 ? 4.129 -15.766 -12.109 1 98.81 90 LEU A C 1
ATOM 659 O O . LEU A 1 90 ? 3.721 -16.656 -11.367 1 98.81 90 LEU A O 1
ATOM 663 N N . VAL A 1 91 ? 3.354 -14.82 -12.578 1 98.88 91 VAL A N 1
ATOM 664 C CA . VAL A 1 91 ? 1.931 -14.773 -12.258 1 98.88 91 VAL A CA 1
ATOM 665 C C . VAL A 1 91 ? 1.105 -15.078 -13.5 1 98.88 91 VAL A C 1
ATOM 667 O O . VAL A 1 91 ? 1.192 -14.367 -14.508 1 98.88 91 VAL A O 1
ATOM 670 N N . PHE A 1 92 ? 0.368 -16.203 -13.445 1 98.75 92 PHE A N 1
ATOM 671 C CA . PHE A 1 92 ? -0.611 -16.469 -14.484 1 98.75 92 PHE A CA 1
ATOM 672 C C . PHE A 1 92 ? -1.868 -15.641 -14.289 1 98.75 92 PHE A C 1
ATOM 674 O O . PHE A 1 92 ? -2.725 -15.977 -13.469 1 98.75 92 PHE A O 1
ATOM 681 N N . GLY A 1 93 ? -1.944 -14.555 -15.023 1 98.19 93 GLY A N 1
ATOM 682 C CA . GLY A 1 93 ? -3.105 -13.68 -14.938 1 98.19 93 GLY A CA 1
ATOM 683 C C . GLY A 1 93 ? -2.748 -12.25 -14.586 1 98.19 93 GLY A C 1
ATOM 684 O O . GLY A 1 93 ? -1.848 -12.008 -13.781 1 98.19 93 GLY A O 1
ATOM 685 N N . LEU A 1 94 ? -3.459 -11.383 -15.242 1 97.81 94 LEU A N 1
ATOM 686 C CA . LEU A 1 94 ? -3.5 -9.984 -14.828 1 97.81 94 LEU A CA 1
ATOM 687 C C . LEU A 1 94 ? -4.801 -9.672 -14.094 1 97.81 94 LEU A C 1
ATOM 689 O O . LEU A 1 94 ? -5.848 -10.242 -14.406 1 97.81 94 LEU A O 1
ATOM 693 N N . GLY A 1 95 ? -4.688 -8.836 -13.117 1 96 95 GLY A N 1
ATOM 694 C CA . GLY A 1 95 ? -5.859 -8.398 -12.375 1 96 95 GLY A CA 1
ATOM 695 C C . GLY A 1 95 ? -5.637 -7.109 -11.609 1 96 95 GLY A C 1
ATOM 696 O O . GLY A 1 95 ? -4.641 -6.418 -11.82 1 96 95 GLY A O 1
ATOM 697 N N . HIS A 1 96 ? -6.641 -6.797 -10.82 1 95.94 96 HIS A N 1
ATOM 698 C CA . HIS A 1 96 ? -6.566 -5.605 -9.977 1 95.94 96 HIS A CA 1
ATOM 699 C C . HIS A 1 96 ? -5.469 -5.742 -8.93 1 95.94 96 HIS A C 1
ATOM 701 O O . HIS A 1 96 ? -5.055 -4.75 -8.32 1 95.94 96 HIS A O 1
ATOM 707 N N . ASP A 1 97 ? -4.973 -6.961 -8.797 1 97.19 97 ASP A N 1
ATOM 708 C CA . ASP A 1 97 ? -3.926 -7.207 -7.805 1 97.19 97 ASP A CA 1
ATOM 709 C C . ASP A 1 97 ? -2.545 -7.223 -8.453 1 97.19 97 ASP A C 1
ATOM 711 O O . ASP A 1 97 ? -1.535 -7.422 -7.777 1 97.19 97 ASP A O 1
ATOM 715 N N . SER A 1 98 ? -2.461 -6.996 -9.75 1 98.31 98 SER A N 1
ATOM 716 C CA . SER A 1 98 ? -1.181 -7.121 -10.445 1 98.31 98 SER A CA 1
ATOM 717 C C . SER A 1 98 ? -0.172 -6.098 -9.93 1 98.31 98 SER A C 1
ATOM 719 O O . SER A 1 98 ? 0.979 -6.441 -9.648 1 98.31 98 SER A O 1
ATOM 721 N N . PRO A 1 99 ? -0.589 -4.82 -9.734 1 97.94 99 PRO A N 1
ATOM 722 C CA . PRO A 1 99 ? 0.372 -3.887 -9.141 1 97.94 99 PRO A CA 1
ATOM 723 C C . PRO A 1 99 ? 0.821 -4.309 -7.742 1 97.94 99 PRO A C 1
ATOM 725 O O . PRO A 1 99 ? 1.955 -4.027 -7.344 1 97.94 99 PRO A O 1
ATOM 728 N N . LEU A 1 100 ? -0.045 -4.969 -7.043 1 98.5 100 LEU A N 1
ATOM 729 C CA . LEU A 1 100 ? 0.27 -5.465 -5.711 1 98.5 100 LEU A CA 1
ATOM 730 C C . LEU A 1 100 ? 1.391 -6.5 -5.762 1 98.5 100 LEU A C 1
ATOM 732 O O . LEU A 1 100 ? 2.391 -6.371 -5.055 1 98.5 100 LEU A O 1
ATOM 736 N N . TRP A 1 101 ? 1.25 -7.492 -6.641 1 98.69 101 TRP A N 1
ATOM 737 C CA . TRP A 1 101 ? 2.248 -8.547 -6.758 1 98.69 101 TRP A CA 1
ATOM 738 C C . TRP A 1 101 ? 3.594 -7.98 -7.199 1 98.69 101 TRP A C 1
ATOM 740 O O . TRP A 1 101 ? 4.645 -8.43 -6.734 1 98.69 101 TRP A O 1
ATOM 750 N N . HIS A 1 102 ? 3.545 -7.035 -8.078 1 98.44 102 HIS A N 1
ATOM 751 C CA . HIS A 1 102 ? 4.77 -6.359 -8.492 1 98.44 102 HIS A CA 1
ATOM 752 C C . HIS A 1 102 ? 5.453 -5.68 -7.312 1 98.44 102 HIS A C 1
ATOM 754 O O . HIS A 1 102 ? 6.66 -5.84 -7.117 1 98.44 102 HIS A O 1
ATOM 760 N N . ALA A 1 103 ? 4.676 -5.008 -6.516 1 98.25 103 ALA A N 1
ATOM 761 C CA . ALA A 1 103 ? 5.219 -4.203 -5.422 1 98.25 103 ALA A CA 1
ATOM 762 C C . ALA A 1 103 ? 5.688 -5.09 -4.27 1 98.25 103 ALA A C 1
ATOM 764 O O . ALA A 1 103 ? 6.648 -4.758 -3.574 1 98.25 103 ALA A O 1
ATOM 765 N N . LEU A 1 104 ? 5.102 -6.258 -4.07 1 98.5 104 LEU A N 1
ATOM 766 C CA . LEU A 1 104 ? 5.387 -7.125 -2.932 1 98.5 104 LEU A CA 1
ATOM 767 C C . LEU A 1 104 ? 6.66 -7.93 -3.164 1 98.5 104 LEU A C 1
ATOM 769 O O . LEU A 1 104 ? 7.074 -8.703 -2.301 1 98.5 104 LEU A O 1
ATOM 773 N N . ASN A 1 105 ? 7.277 -7.766 -4.297 1 98.12 105 ASN A N 1
ATOM 774 C CA . ASN A 1 105 ? 8.523 -8.445 -4.641 1 98.12 105 ASN A CA 1
ATOM 775 C C . ASN A 1 105 ? 9.672 -7.461 -4.82 1 98.12 105 ASN A C 1
ATOM 777 O O . ASN A 1 105 ? 10.258 -7.375 -5.902 1 98.12 105 ASN A O 1
ATOM 781 N N . PRO A 1 106 ? 10 -6.738 -3.68 1 95.94 106 PRO A N 1
ATOM 782 C CA . PRO A 1 106 ? 11.023 -5.699 -3.816 1 95.94 106 PRO A CA 1
ATOM 783 C C . PRO A 1 106 ? 12.344 -6.246 -4.359 1 95.94 106 PRO A C 1
ATOM 785 O O . PRO A 1 106 ? 12.922 -7.172 -3.785 1 95.94 106 PRO A O 1
ATOM 788 N N . GLY A 1 107 ? 12.781 -5.594 -5.465 1 94.19 107 GLY A N 1
ATOM 789 C CA . GLY A 1 107 ? 14.055 -5.938 -6.07 1 94.19 107 GLY A CA 1
ATOM 790 C C . GLY A 1 107 ? 13.984 -7.164 -6.961 1 94.19 107 GLY A C 1
ATOM 791 O O . GLY A 1 107 ? 14.961 -7.516 -7.625 1 94.19 107 GLY A O 1
ATOM 792 N N . GLY A 1 108 ? 12.828 -7.848 -6.992 1 96.62 108 GLY A N 1
ATOM 793 C CA . GLY A 1 108 ? 12.688 -9.07 -7.766 1 96.62 108 GLY A CA 1
ATOM 794 C C . GLY A 1 108 ? 12.039 -8.852 -9.117 1 96.62 108 GLY A C 1
ATOM 795 O O . GLY A 1 108 ? 11.664 -7.727 -9.461 1 96.62 108 GLY A O 1
ATOM 796 N N . ASP A 1 109 ? 11.969 -9.938 -9.828 1 96.75 109 ASP A N 1
ATOM 797 C CA . ASP A 1 109 ? 11.312 -9.93 -11.133 1 96.75 109 ASP A CA 1
ATOM 798 C C . ASP A 1 109 ? 9.922 -10.547 -11.055 1 96.75 109 ASP A C 1
ATOM 800 O O . ASP A 1 109 ? 9.758 -11.68 -10.602 1 96.75 109 ASP A O 1
ATOM 804 N N . THR A 1 110 ? 8.969 -9.758 -11.461 1 98.44 110 THR A N 1
ATOM 805 C CA . THR A 1 110 ? 7.598 -10.25 -11.555 1 98.44 110 THR A CA 1
ATOM 806 C C . THR A 1 110 ? 7.098 -10.188 -12.992 1 98.44 110 THR A C 1
ATOM 808 O O . THR A 1 110 ? 7.125 -9.125 -13.617 1 98.44 110 THR A O 1
ATOM 811 N N . VAL A 1 111 ? 6.672 -11.336 -13.523 1 98.75 111 VAL A N 1
ATOM 812 C CA . VAL A 1 111 ? 6.18 -11.422 -14.891 1 98.75 111 VAL A CA 1
ATOM 813 C C . VAL A 1 111 ? 4.746 -11.953 -14.891 1 98.75 111 VAL A C 1
ATOM 815 O O . VAL A 1 111 ? 4.426 -12.891 -14.156 1 98.75 111 VAL A O 1
ATOM 818 N N . PHE A 1 112 ? 3.893 -11.281 -15.734 1 98.81 112 PHE A N 1
ATOM 819 C CA . PHE A 1 112 ? 2.484 -11.656 -15.805 1 98.81 112 PHE A CA 1
ATOM 820 C C . PHE A 1 112 ? 2.145 -12.258 -17.156 1 98.81 112 PHE A C 1
ATOM 822 O O . PHE A 1 112 ? 2.662 -11.82 -18.188 1 98.81 112 PHE A O 1
ATOM 829 N N . LEU A 1 113 ? 1.265 -13.273 -17.141 1 98.81 113 LEU A N 1
ATOM 830 C CA . LEU A 1 113 ? 0.721 -13.867 -18.359 1 98.81 113 LEU A CA 1
ATOM 831 C C . LEU A 1 113 ? -0.789 -13.664 -18.438 1 98.81 113 LEU A C 1
ATOM 833 O O . LEU A 1 113 ? -1.521 -14.062 -17.516 1 98.81 113 LEU A O 1
ATOM 837 N N . GLU A 1 114 ? -1.263 -13.047 -19.484 1 98.56 114 GLU A N 1
ATOM 838 C CA . GLU A 1 114 ? -2.68 -12.734 -19.641 1 98.56 114 GLU A CA 1
ATOM 839 C C . GLU A 1 114 ? -3.209 -13.242 -20.984 1 98.56 114 GLU A C 1
ATOM 841 O O . GLU A 1 114 ? -2.531 -13.125 -22 1 98.56 114 GLU A O 1
ATOM 846 N N . GLU A 1 115 ? -4.43 -13.805 -20.938 1 97.75 115 GLU A N 1
ATOM 847 C CA . GLU A 1 115 ? -4.984 -14.398 -22.141 1 97.75 115 GLU A CA 1
ATOM 848 C C . GLU A 1 115 ? -5.93 -13.438 -22.859 1 97.75 115 GLU A C 1
ATOM 850 O O . GLU A 1 115 ? -6.191 -13.578 -24.047 1 97.75 115 GLU A O 1
ATOM 855 N N . ASP A 1 116 ? -6.562 -12.547 -22.172 1 97.25 116 ASP A N 1
ATOM 856 C CA . ASP A 1 116 ? -7.566 -11.641 -22.719 1 97.25 116 ASP A CA 1
ATOM 857 C C . ASP A 1 116 ? -6.918 -10.367 -23.266 1 97.25 116 ASP A C 1
ATOM 859 O O . ASP A 1 116 ? -6.391 -9.555 -22.516 1 97.25 116 ASP A O 1
ATOM 863 N N . PRO A 1 117 ? -7.016 -10.172 -24.547 1 97.69 117 PRO A N 1
ATOM 864 C CA . PRO A 1 117 ? -6.32 -9.023 -25.125 1 97.69 117 PRO A CA 1
ATOM 865 C C . PRO A 1 117 ? -6.883 -7.688 -24.641 1 97.69 117 PRO A C 1
ATOM 867 O O . PRO A 1 117 ? -6.125 -6.734 -24.438 1 97.69 117 PRO A O 1
ATOM 870 N N . GLU A 1 118 ? -8.172 -7.598 -24.5 1 98 118 GLU A N 1
ATOM 871 C CA . GLU A 1 118 ? -8.773 -6.352 -24.047 1 98 118 GLU A CA 1
ATOM 872 C C . GLU A 1 118 ? -8.391 -6.043 -22.594 1 98 118 GLU A C 1
ATOM 874 O O . GLU A 1 118 ? -8.047 -4.906 -22.266 1 98 118 GLU A O 1
ATOM 879 N N . TRP A 1 119 ? -8.492 -7.047 -21.875 1 97.44 119 TRP A N 1
ATOM 880 C CA . TRP A 1 119 ? -8.117 -6.887 -20.469 1 97.44 119 TRP A CA 1
ATOM 881 C C . TRP A 1 119 ? -6.625 -6.582 -20.328 1 97.44 119 TRP A C 1
ATOM 883 O O . TRP A 1 119 ? -6.227 -5.738 -19.531 1 97.44 119 TRP A O 1
ATOM 893 N N . HIS A 1 120 ? -5.789 -7.242 -21.094 1 97.88 120 HIS A N 1
ATOM 894 C CA . HIS A 1 120 ? -4.352 -6.988 -21.141 1 97.88 120 HIS A CA 1
ATOM 895 C C . HIS A 1 120 ? -4.059 -5.527 -21.453 1 97.88 120 HIS A C 1
ATOM 897 O O . HIS A 1 120 ? -3.258 -4.887 -20.766 1 97.88 120 HIS A O 1
ATOM 903 N N . ARG A 1 121 ? -4.699 -5 -22.422 1 97.69 121 ARG A N 1
ATOM 904 C CA . ARG A 1 121 ? -4.52 -3.607 -22.812 1 97.69 121 ARG A CA 1
ATOM 905 C C . ARG A 1 121 ? -4.961 -2.664 -21.703 1 97.69 121 ARG A C 1
ATOM 907 O O . ARG A 1 121 ? -4.277 -1.683 -21.406 1 97.69 121 ARG A O 1
ATOM 914 N N . ALA A 1 122 ? -6.094 -2.961 -21.094 1 97.44 122 ALA A N 1
ATOM 915 C CA . ALA A 1 122 ? -6.648 -2.111 -20.047 1 97.44 122 ALA A CA 1
ATOM 916 C C . ALA A 1 122 ? -5.699 -2.021 -18.844 1 97.44 122 ALA A C 1
ATOM 918 O O . ALA A 1 122 ? -5.395 -0.926 -18.375 1 97.44 122 ALA A O 1
ATOM 919 N N . VAL A 1 123 ? -5.211 -3.18 -18.422 1 95.81 123 VAL A N 1
ATOM 920 C CA . VAL A 1 123 ? -4.34 -3.213 -17.25 1 95.81 123 VAL A CA 1
ATOM 921 C C . VAL A 1 123 ? -3 -2.557 -17.578 1 95.81 123 VAL A C 1
ATOM 923 O O . VAL A 1 123 ? -2.467 -1.782 -16.781 1 95.81 123 VAL A O 1
ATOM 926 N N . CYS A 1 124 ? -2.473 -2.818 -18.703 1 95.31 124 CYS A N 1
ATOM 927 C CA . CYS A 1 124 ? -1.181 -2.264 -19.094 1 95.31 124 CYS A CA 1
ATOM 928 C C . CYS A 1 124 ? -1.267 -0.752 -19.266 1 95.31 124 CYS A C 1
ATOM 930 O O . CYS A 1 124 ? -0.297 -0.036 -19.016 1 95.31 124 CYS A O 1
ATOM 932 N N . SER A 1 125 ? -2.412 -0.294 -19.719 1 95.69 125 SER A N 1
ATOM 933 C CA . SER A 1 125 ? -2.611 1.147 -19.844 1 95.69 125 SER A CA 1
ATOM 934 C C . SER A 1 125 ? -2.613 1.814 -18.469 1 95.69 125 SER A C 1
ATOM 936 O O . SER A 1 125 ? -2.035 2.889 -18.297 1 95.69 125 SER A O 1
ATOM 938 N N . ALA A 1 126 ? -3.209 1.168 -17.531 1 94 126 ALA A N 1
ATOM 939 C CA . ALA A 1 126 ? -3.316 1.713 -16.188 1 94 126 ALA A CA 1
ATOM 940 C C . ALA A 1 126 ? -2.006 1.542 -15.414 1 94 126 ALA A C 1
ATOM 942 O O . ALA A 1 126 ? -1.684 2.346 -14.539 1 94 126 ALA A O 1
ATOM 943 N N . SER A 1 127 ? -1.293 0.489 -15.734 1 96.12 127 SER A N 1
ATOM 944 C CA . SER A 1 127 ? -0.04 0.158 -15.07 1 96.12 127 SER A CA 1
ATOM 945 C C . SER A 1 127 ? 1.039 -0.23 -16.078 1 96.12 127 SER A C 1
ATOM 947 O O . SER A 1 127 ? 1.437 -1.395 -16.141 1 96.12 127 SER A O 1
ATOM 949 N N . PRO A 1 128 ? 1.637 0.771 -16.719 1 96.19 128 PRO A N 1
ATOM 950 C CA . PRO A 1 128 ? 2.574 0.492 -17.812 1 96.19 128 PRO A CA 1
ATOM 951 C C . PRO A 1 128 ? 3.893 -0.102 -17.312 1 96.19 128 PRO A C 1
ATOM 953 O O . PRO A 1 128 ? 4.676 -0.616 -18.125 1 96.19 128 PRO A O 1
ATOM 956 N N . PHE A 1 129 ? 4.152 -0.069 -16.062 1 95.94 129 PHE A N 1
ATOM 957 C CA . PHE A 1 129 ? 5.406 -0.554 -15.508 1 95.94 129 PHE A CA 1
ATOM 958 C C . PHE A 1 129 ? 5.375 -2.066 -15.328 1 95.94 129 PHE A C 1
ATOM 960 O O . PHE A 1 129 ? 6.406 -2.691 -15.07 1 95.94 129 PHE A O 1
ATOM 967 N N . LEU A 1 130 ? 4.242 -2.695 -15.461 1 98.12 130 LEU A N 1
ATOM 968 C CA . LEU A 1 130 ? 4.125 -4.141 -15.289 1 98.12 130 LEU A CA 1
ATOM 969 C C . LEU A 1 130 ? 4.727 -4.879 -16.484 1 98.12 130 LEU A C 1
ATOM 971 O O . LEU A 1 130 ? 4.461 -4.527 -17.625 1 98.12 130 LEU A O 1
ATOM 975 N N . ARG A 1 131 ? 5.566 -5.84 -16.203 1 98.06 131 ARG A N 1
ATOM 976 C CA . ARG A 1 131 ? 6.062 -6.75 -17.234 1 98.06 131 ARG A CA 1
ATOM 977 C C . ARG A 1 131 ? 5.055 -7.859 -17.516 1 98.06 131 ARG A C 1
ATOM 979 O O . ARG A 1 131 ? 4.863 -8.758 -16.688 1 98.06 131 ARG A O 1
ATOM 986 N N . SER A 1 132 ? 4.379 -7.762 -18.656 1 98.44 132 SER A N 1
ATOM 987 C CA . SER A 1 132 ? 3.305 -8.703 -18.953 1 98.44 132 SER A CA 1
ATOM 988 C C . SER A 1 132 ? 3.336 -9.148 -20.406 1 98.44 132 SER A C 1
ATOM 990 O O . SER A 1 132 ? 3.881 -8.445 -21.266 1 98.44 132 SER A O 1
ATOM 992 N N . HIS A 1 133 ? 2.846 -10.336 -20.609 1 98.44 133 HIS A N 1
ATOM 993 C CA . HIS A 1 133 ? 2.734 -10.906 -21.953 1 98.44 133 HIS A CA 1
ATOM 994 C C . HIS A 1 133 ? 1.313 -11.391 -22.234 1 98.44 133 HIS A C 1
ATOM 996 O O . HIS A 1 133 ? 0.667 -11.969 -21.359 1 98.44 133 HIS A O 1
ATOM 1002 N N . LEU A 1 134 ? 0.868 -11.07 -23.438 1 98.19 134 LEU A N 1
ATOM 1003 C CA . LEU A 1 134 ? -0.339 -11.711 -23.953 1 98.19 134 LEU A CA 1
ATOM 1004 C C . LEU A 1 134 ? -0.042 -13.125 -24.422 1 98.19 134 LEU A C 1
ATOM 1006 O O . LEU A 1 134 ? 0.867 -13.344 -25.234 1 98.19 134 LEU A O 1
ATOM 1010 N N . VAL A 1 135 ? -0.762 -14.078 -23.906 1 98.31 135 VAL A N 1
ATOM 1011 C CA . VAL A 1 135 ? -0.496 -15.469 -24.234 1 98.31 135 VAL A CA 1
ATOM 1012 C C . VAL A 1 135 ? -1.8 -16.172 -24.625 1 98.31 135 VAL A C 1
ATOM 1014 O O . VAL A 1 135 ? -2.889 -15.648 -24.359 1 98.31 135 VAL A O 1
ATOM 1017 N N . SER A 1 136 ? -1.653 -17.312 -25.281 1 96.06 136 SER A N 1
ATOM 1018 C CA . SER A 1 136 ? -2.805 -18.125 -25.672 1 96.06 136 SER A CA 1
ATOM 1019 C C . SER A 1 136 ? -2.789 -19.469 -24.969 1 96.06 136 SER A C 1
ATOM 1021 O O . SER A 1 136 ? -1.724 -20.047 -24.734 1 96.06 136 SER A O 1
ATOM 1023 N N . TYR A 1 137 ? -3.98 -19.875 -24.594 1 97.12 137 TYR A N 1
ATOM 1024 C CA . TYR A 1 137 ? -4.18 -21.219 -24.047 1 97.12 137 TYR A CA 1
ATOM 1025 C C . TYR A 1 137 ? -4.945 -22.094 -25.016 1 97.12 137 TYR A C 1
ATOM 1027 O O . TYR A 1 137 ? -5.879 -21.641 -25.672 1 97.12 137 TYR A O 1
ATOM 1035 N N . HIS A 1 138 ? -4.539 -23.359 -25.078 1 95.38 138 HIS A N 1
ATOM 1036 C CA . HIS A 1 138 ? -5.078 -24.203 -26.125 1 95.38 138 HIS A CA 1
ATOM 1037 C C . HIS A 1 138 ? -6.062 -25.219 -25.562 1 95.38 138 HIS A C 1
ATOM 1039 O O . HIS A 1 138 ? -6.605 -26.047 -26.297 1 95.38 138 HIS A O 1
ATOM 1045 N N . THR A 1 139 ? -6.27 -25.141 -24.297 1 97.62 139 THR A N 1
ATOM 1046 C CA . THR A 1 139 ? -7.207 -26.062 -23.672 1 97.62 139 THR A CA 1
ATOM 1047 C C . THR A 1 139 ? -8.586 -25.422 -23.547 1 97.62 139 THR A C 1
ATOM 1049 O O . THR A 1 139 ? -8.742 -24.219 -23.75 1 97.62 139 THR A O 1
ATOM 1052 N N . ARG A 1 140 ? -9.578 -26.297 -23.297 1 97.62 140 ARG A N 1
ATOM 1053 C CA . ARG A 1 140 ? -10.945 -25.891 -22.984 1 97.62 140 ARG A CA 1
ATOM 1054 C C . ARG A 1 140 ? -11.445 -26.594 -21.734 1 97.62 140 ARG A C 1
ATOM 1056 O O . ARG A 1 140 ? -11.172 -27.766 -21.516 1 97.62 140 ARG A O 1
ATOM 1063 N N . LEU A 1 141 ? -12.242 -25.844 -21.016 1 97.88 141 LEU A N 1
ATOM 1064 C CA . LEU A 1 141 ? -12.711 -26.344 -19.734 1 97.88 141 LEU A CA 1
ATOM 1065 C C . LEU A 1 141 ? -13.594 -27.578 -19.922 1 97.88 141 LEU A C 1
ATOM 1067 O O . LEU A 1 141 ? -13.555 -28.5 -19.109 1 97.88 141 LEU A O 1
ATOM 1071 N N . ASP A 1 142 ? -14.375 -27.609 -20.953 1 97.62 142 ASP A N 1
ATOM 1072 C CA . ASP A 1 142 ? -15.289 -28.719 -21.172 1 97.62 142 ASP A CA 1
ATOM 1073 C C . ASP A 1 142 ? -14.531 -29.984 -21.594 1 97.62 142 ASP A C 1
ATOM 1075 O O . ASP A 1 142 ? -15.117 -31.062 -21.703 1 97.62 142 ASP A O 1
ATOM 1079 N N . GLN A 1 143 ? -13.266 -29.922 -21.797 1 97.75 143 GLN A N 1
ATOM 1080 C CA . GLN A 1 143 ? -12.438 -31.062 -22.141 1 97.75 143 GLN A CA 1
ATOM 1081 C C . GLN A 1 143 ? -11.594 -31.516 -20.953 1 97.75 143 GLN A C 1
ATOM 1083 O O . GLN A 1 143 ? -10.742 -32.375 -21.078 1 97.75 143 GLN A O 1
ATOM 1088 N N . ALA A 1 144 ? -11.805 -30.938 -19.812 1 98.38 144 ALA A N 1
ATOM 1089 C CA . ALA A 1 144 ? -10.961 -31.172 -18.656 1 98.38 144 ALA A CA 1
ATOM 1090 C C . ALA A 1 144 ? -10.914 -32.656 -18.297 1 98.38 144 ALA A C 1
ATOM 1092 O O . ALA A 1 144 ? -9.836 -33.188 -18.047 1 98.38 144 ALA A O 1
ATOM 1093 N N . ASP A 1 145 ? -12.094 -33.281 -18.266 1 97.88 145 ASP A N 1
ATOM 1094 C CA . ASP A 1 145 ? -12.141 -34.688 -17.891 1 97.88 145 ASP A CA 1
ATOM 1095 C C . ASP A 1 145 ? -11.391 -35.531 -18.922 1 97.88 145 ASP A C 1
ATOM 1097 O O . ASP A 1 145 ? -10.664 -36.469 -18.547 1 97.88 145 ASP A O 1
ATOM 1101 N N . LEU A 1 146 ? -11.625 -35.219 -20.109 1 97.88 146 LEU A N 1
ATOM 1102 C CA . LEU A 1 146 ? -10.953 -35.969 -21.172 1 97.88 146 LEU A CA 1
ATOM 1103 C C . LEU A 1 146 ? -9.445 -35.812 -21.062 1 97.88 146 LEU A C 1
ATOM 1105 O O . LEU A 1 146 ? -8.703 -36.812 -21.172 1 97.88 146 LEU A O 1
ATOM 1109 N N . LEU A 1 147 ? -8.977 -34.594 -20.922 1 98.31 147 LEU A N 1
ATOM 1110 C CA . LEU A 1 147 ? -7.547 -34.312 -20.781 1 98.31 147 LEU A CA 1
ATOM 1111 C C . LEU A 1 147 ? -6.969 -35.062 -19.562 1 98.31 147 LEU A C 1
ATOM 1113 O O . LEU A 1 147 ? -5.879 -35.625 -19.641 1 98.31 147 LEU A O 1
ATOM 1117 N N . PHE A 1 148 ? -7.668 -35.094 -18.516 1 97.94 148 PHE A N 1
ATOM 1118 C CA . PHE A 1 148 ? -7.246 -35.75 -17.281 1 97.94 148 PHE A CA 1
ATOM 1119 C C . PHE A 1 148 ? -7.078 -37.25 -17.484 1 97.94 148 PHE A C 1
ATOM 1121 O O . PHE A 1 148 ? -6.086 -37.844 -17.031 1 97.94 148 PHE A O 1
ATOM 1128 N N . ASP A 1 149 ? -7.961 -37.812 -18.203 1 96.25 149 ASP A N 1
ATOM 1129 C CA . ASP A 1 149 ? -8 -39.281 -18.391 1 96.25 149 ASP A CA 1
ATOM 1130 C C . ASP A 1 149 ? -6.938 -39.719 -19.391 1 96.25 149 ASP A C 1
ATOM 1132 O O . ASP A 1 149 ? -6.473 -40.875 -19.328 1 96.25 149 ASP A O 1
ATOM 1136 N N . THR A 1 150 ? -6.527 -38.812 -20.25 1 96.56 150 THR A N 1
ATOM 1137 C CA . THR A 1 150 ? -5.727 -39.281 -21.375 1 96.56 150 THR A CA 1
ATOM 1138 C C . THR A 1 150 ? -4.262 -38.906 -21.203 1 96.56 150 THR A C 1
ATOM 1140 O O . THR A 1 150 ? -3.381 -39.469 -21.844 1 96.56 150 THR A O 1
ATOM 1143 N N . TYR A 1 151 ? -3.961 -37.938 -20.344 1 97 151 TYR A N 1
ATOM 1144 C CA . TYR A 1 151 ? -2.604 -37.406 -20.297 1 97 151 TYR A CA 1
ATOM 1145 C C . TYR A 1 151 ? -1.601 -38.5 -19.969 1 97 151 TYR A C 1
ATOM 1147 O O . TYR A 1 151 ? -0.457 -38.469 -20.422 1 97 151 TYR A O 1
ATOM 1155 N N . ARG A 1 152 ? -1.99 -39.531 -19.203 1 94.38 152 ARG A N 1
ATOM 1156 C CA . ARG A 1 152 ? -1.095 -40.594 -18.75 1 94.38 152 ARG A CA 1
ATOM 1157 C C . ARG A 1 152 ? -0.652 -41.469 -19.922 1 94.38 152 ARG A C 1
ATOM 1159 O O . ARG A 1 152 ? 0.351 -42.188 -19.828 1 94.38 152 ARG A O 1
ATOM 1166 N N . ARG A 1 153 ? -1.438 -41.438 -20.875 1 94.69 153 ARG A N 1
ATOM 1167 C CA . ARG A 1 153 ? -1.132 -42.25 -22.031 1 94.69 153 ARG A CA 1
ATOM 1168 C C . ARG A 1 153 ? -0.184 -41.531 -22.984 1 94.69 153 ARG A C 1
ATOM 1170 O O . ARG A 1 153 ? 0.254 -42.094 -23.984 1 94.69 153 ARG A O 1
ATOM 1177 N N . LEU A 1 154 ? 0.077 -40.312 -22.703 1 95 154 LEU A N 1
ATOM 1178 C CA . LEU A 1 154 ? 0.968 -39.531 -23.531 1 95 154 LEU A CA 1
ATOM 1179 C C . LEU A 1 154 ? 2.334 -39.375 -22.875 1 95 154 LEU A C 1
ATOM 1181 O O . LEU A 1 154 ? 2.488 -38.594 -21.922 1 95 154 LEU A O 1
ATOM 1185 N N . PRO A 1 155 ? 3.35 -40.062 -23.422 1 93.44 155 PRO A N 1
ATOM 1186 C CA . PRO A 1 155 ? 4.668 -40.031 -22.797 1 93.44 155 PRO A CA 1
ATOM 1187 C C . PRO A 1 155 ? 5.211 -38.594 -22.641 1 93.44 155 PRO A C 1
ATOM 1189 O O . PRO A 1 155 ? 5.945 -38.312 -21.703 1 93.44 155 PRO A O 1
ATOM 1192 N N . SER A 1 156 ? 4.855 -37.719 -23.5 1 94.62 156 SER A N 1
ATOM 1193 C CA . SER A 1 156 ? 5.324 -36.344 -23.484 1 94.62 156 SER A CA 1
ATOM 1194 C C . SER A 1 156 ? 4.762 -35.562 -22.281 1 94.62 156 SER A C 1
ATOM 1196 O O . SER A 1 156 ? 5.242 -34.5 -21.938 1 94.62 156 SER A O 1
ATOM 1198 N N . CYS A 1 157 ? 3.73 -36.188 -21.625 1 96.38 157 CYS A N 1
ATOM 1199 C CA . CYS A 1 157 ? 3.057 -35.469 -20.531 1 96.38 157 CYS A CA 1
ATOM 1200 C C . CYS A 1 157 ? 3.41 -36.094 -19.188 1 96.38 157 CYS A C 1
ATOM 1202 O O . CYS A 1 157 ? 2.98 -35.594 -18.141 1 96.38 157 CYS A O 1
ATOM 1204 N N . VAL A 1 158 ? 4.141 -37.188 -19.172 1 94.5 158 VAL A N 1
ATOM 1205 C CA . VAL A 1 158 ? 4.312 -37.969 -17.953 1 94.5 158 VAL A CA 1
ATOM 1206 C C . VAL A 1 158 ? 5.785 -37.969 -17.547 1 94.5 158 VAL A C 1
ATOM 1208 O O . VAL A 1 158 ? 6.656 -38.312 -18.359 1 94.5 158 VAL A O 1
ATOM 1211 N N . PRO A 1 159 ? 6.035 -37.562 -16.312 1 90.38 159 PRO A N 1
ATOM 1212 C CA . PRO A 1 159 ? 7.418 -37.625 -15.828 1 90.38 159 PRO A CA 1
ATOM 1213 C C . PRO A 1 159 ? 8.023 -39.031 -15.945 1 90.38 159 PRO A C 1
ATOM 1215 O O . PRO A 1 159 ? 7.348 -40.031 -15.688 1 90.38 159 PRO A O 1
ATOM 1218 N N . GLY A 1 160 ? 9.297 -39.031 -16.344 1 82.12 160 GLY A N 1
ATOM 1219 C CA . GLY A 1 160 ? 10.055 -40.281 -16.359 1 82.12 160 GLY A CA 1
ATOM 1220 C C . GLY A 1 160 ? 9.711 -41.156 -17.547 1 82.12 160 GLY A C 1
ATOM 1221 O O . GLY A 1 160 ? 10.273 -42.25 -17.703 1 82.12 160 GLY A O 1
ATOM 1222 N N . ALA A 1 161 ? 8.688 -40.781 -18.312 1 76.69 161 ALA A N 1
ATOM 1223 C CA . ALA A 1 161 ? 8.273 -41.625 -19.422 1 76.69 161 ALA A CA 1
ATOM 1224 C C . ALA A 1 161 ? 9.328 -41.625 -20.516 1 76.69 161 ALA A C 1
ATOM 1226 O O . ALA A 1 161 ? 9.609 -42.688 -21.109 1 76.69 161 ALA A O 1
ATOM 1227 N N . GLU A 1 162 ? 9.641 -40.406 -20.828 1 63.62 162 GLU A N 1
ATOM 1228 C CA . GLU A 1 162 ? 10.727 -40.281 -21.797 1 63.62 162 GLU A CA 1
ATOM 1229 C C . GLU A 1 162 ? 12.055 -40 -21.094 1 63.62 162 GLU A C 1
ATOM 1231 O O . GLU A 1 162 ? 12.164 -39.062 -20.297 1 63.62 162 GLU A O 1
ATOM 1236 N N . ALA A 1 163 ? 13.102 -40.812 -21.359 1 60.28 163 ALA A N 1
ATOM 1237 C CA . ALA A 1 163 ? 14.43 -40.719 -20.75 1 60.28 163 ALA A CA 1
ATOM 1238 C C . ALA A 1 163 ? 14.336 -40.188 -19.312 1 60.28 163 ALA A C 1
ATOM 1240 O O . ALA A 1 163 ? 13.289 -39.688 -18.891 1 60.28 163 ALA A O 1
ATOM 1241 N N . ASP A 1 164 ? 14.672 -40.656 -18.25 1 58.31 164 ASP A N 1
ATOM 1242 C CA . ASP A 1 164 ? 14.766 -40.344 -16.828 1 58.31 164 ASP A CA 1
ATOM 1243 C C . ASP A 1 164 ? 14.672 -38.844 -16.578 1 58.31 164 ASP A C 1
ATOM 1245 O O . ASP A 1 164 ? 15.102 -38.375 -15.523 1 58.31 164 ASP A O 1
ATOM 1249 N N . ASP A 1 165 ? 13.891 -38.094 -17.641 1 72.06 165 ASP A N 1
ATOM 1250 C CA . ASP A 1 165 ? 13.906 -36.625 -17.5 1 72.06 165 ASP A CA 1
ATOM 1251 C C . ASP A 1 165 ? 12.492 -36.094 -17.297 1 72.06 165 ASP A C 1
ATOM 1253 O O . ASP A 1 165 ? 11.508 -36.781 -17.562 1 72.06 165 ASP A O 1
ATOM 1257 N N . GLU A 1 166 ? 12.391 -35.031 -16.609 1 82.94 166 GLU A N 1
ATOM 1258 C CA . GLU A 1 166 ? 11.133 -34.281 -16.5 1 82.94 166 GLU A CA 1
ATOM 1259 C C . GLU A 1 166 ? 10.633 -33.844 -17.875 1 82.94 166 GLU A C 1
ATOM 1261 O O . GLU A 1 166 ? 11.43 -33.5 -18.75 1 82.94 166 GLU A O 1
ATOM 1266 N N . PRO A 1 167 ? 9.32 -34 -18.031 1 88.56 167 PRO A N 1
ATOM 1267 C CA . PRO A 1 167 ? 8.812 -33.562 -19.312 1 88.56 167 PRO A CA 1
ATOM 1268 C C . PRO A 1 167 ? 9.141 -32.094 -19.594 1 88.56 167 PRO A C 1
ATOM 1270 O O . PRO A 1 167 ? 9.008 -31.25 -18.688 1 88.56 167 PRO A O 1
ATOM 1273 N N . ALA A 1 168 ? 9.562 -31.859 -20.797 1 90.06 168 ALA A N 1
ATOM 1274 C CA . ALA A 1 168 ? 9.836 -30.484 -21.219 1 90.06 168 ALA A CA 1
ATOM 1275 C C . ALA A 1 168 ? 8.539 -29.703 -21.391 1 90.06 168 ALA A C 1
ATOM 1277 O O . ALA A 1 168 ? 7.504 -30.266 -21.75 1 90.06 168 ALA A O 1
ATOM 1278 N N . VAL A 1 169 ? 8.625 -28.438 -21.109 1 95.88 169 VAL A N 1
ATOM 1279 C CA . VAL A 1 169 ? 7.48 -27.578 -21.375 1 95.88 169 VAL A CA 1
ATOM 1280 C C . VAL A 1 169 ? 7.66 -26.875 -22.719 1 95.88 169 VAL A C 1
ATOM 1282 O O . VAL A 1 169 ? 6.805 -26.969 -23.594 1 95.88 169 VAL A O 1
ATOM 1285 N N . ARG A 1 170 ? 8.836 -26.312 -22.859 1 96.06 170 ARG A N 1
ATOM 1286 C CA . ARG A 1 170 ? 9.117 -25.578 -24.094 1 96.06 170 ARG A CA 1
ATOM 1287 C C . ARG A 1 170 ? 9.117 -26.5 -25.297 1 96.06 170 ARG A C 1
ATOM 1289 O O . ARG A 1 170 ? 9.805 -27.516 -25.312 1 96.06 170 ARG A O 1
ATOM 1296 N N . GLY A 1 171 ? 8.305 -26.125 -26.266 1 95.12 171 GLY A N 1
ATOM 1297 C CA . GLY A 1 171 ? 8.289 -26.859 -27.516 1 95.12 171 GLY A CA 1
ATOM 1298 C C . GLY A 1 171 ? 7.586 -28.203 -27.406 1 95.12 171 GLY A C 1
ATOM 1299 O O . GLY A 1 171 ? 7.566 -28.969 -28.375 1 95.12 171 GLY A O 1
ATOM 1300 N N . ASN A 1 172 ? 7.02 -28.5 -26.281 1 95.88 172 ASN A N 1
ATOM 1301 C CA . ASN A 1 172 ? 6.352 -29.781 -26.078 1 95.88 172 ASN A CA 1
ATOM 1302 C C . ASN A 1 172 ? 4.918 -29.75 -26.578 1 95.88 172 ASN A C 1
ATOM 1304 O O . ASN A 1 172 ? 3.971 -29.844 -25.797 1 95.88 172 ASN A O 1
ATOM 1308 N N . ASP A 1 173 ? 4.781 -29.781 -27.906 1 95.25 173 ASP A N 1
ATOM 1309 C CA . ASP A 1 173 ? 3.453 -29.703 -28.516 1 95.25 173 ASP A CA 1
ATOM 1310 C C . ASP A 1 173 ? 2.785 -31.078 -28.531 1 95.25 173 ASP A C 1
ATOM 1312 O O . ASP A 1 173 ? 1.597 -31.188 -28.844 1 95.25 173 ASP A O 1
ATOM 1316 N N . ALA A 1 174 ? 3.494 -32.094 -28.125 1 95.69 174 ALA A N 1
ATOM 1317 C CA . ALA A 1 174 ? 2.953 -33.438 -28.062 1 95.69 174 ALA A CA 1
ATOM 1318 C C . ALA A 1 174 ? 2.115 -33.625 -26.797 1 95.69 174 ALA A C 1
ATOM 1320 O O . ALA A 1 174 ? 1.334 -34.594 -26.703 1 95.69 174 ALA A O 1
ATOM 1321 N N . CYS A 1 175 ? 2.295 -32.844 -25.828 1 97.06 175 CYS A N 1
ATOM 1322 C CA . CYS A 1 175 ? 1.484 -32.844 -24.609 1 97.06 175 CYS A CA 1
ATOM 1323 C C . CYS A 1 175 ? 0.453 -31.734 -24.625 1 97.06 175 CYS A C 1
ATOM 1325 O O . CYS A 1 175 ? 0.802 -30.562 -24.484 1 97.06 175 CYS A O 1
ATOM 1327 N N . PRO A 1 176 ? -0.813 -32.031 -24.703 1 97.69 176 PRO A N 1
ATOM 1328 C CA . PRO A 1 176 ? -1.855 -31 -24.781 1 97.69 176 PRO A CA 1
ATOM 1329 C C . PRO A 1 176 ? -1.917 -30.109 -23.547 1 97.69 176 PRO A C 1
ATOM 1331 O O . PRO A 1 176 ? -2.506 -29.031 -23.578 1 97.69 176 PRO A O 1
ATOM 1334 N N . LEU A 1 177 ? -1.325 -30.562 -22.484 1 98.25 177 LEU A N 1
ATOM 1335 C CA . LEU A 1 177 ? -1.381 -29.812 -21.234 1 98.25 177 LEU A CA 1
ATOM 1336 C C . LEU A 1 177 ? -0.182 -28.875 -21.125 1 98.25 177 LEU A C 1
ATOM 1338 O O . LEU A 1 177 ? -0.154 -28 -20.234 1 98.25 177 LEU A O 1
ATOM 1342 N N . ALA A 1 178 ? 0.785 -29.031 -21.984 1 98.06 178 ALA A N 1
ATOM 1343 C CA . ALA A 1 178 ? 1.994 -28.203 -21.906 1 98.06 178 ALA A CA 1
ATOM 1344 C C . ALA A 1 178 ? 1.777 -26.844 -22.562 1 98.06 178 ALA A C 1
ATOM 1346 O O . ALA A 1 178 ? 1.316 -26.75 -23.703 1 98.06 178 ALA A O 1
ATOM 1347 N N . LEU A 1 179 ? 2.027 -25.797 -21.766 1 98.44 179 LEU A N 1
ATOM 1348 C CA . LEU A 1 179 ? 2.104 -24.484 -22.391 1 98.44 179 LEU A CA 1
ATOM 1349 C C . LEU A 1 179 ? 3.434 -24.297 -23.109 1 98.44 179 LEU A C 1
ATOM 1351 O O . LEU A 1 179 ? 4.336 -23.625 -22.609 1 98.44 179 LEU A O 1
ATOM 1355 N N . HIS A 1 180 ? 3.49 -24.781 -24.344 1 97.12 180 HIS A N 1
ATOM 1356 C CA . HIS A 1 180 ? 4.754 -25 -25.031 1 97.12 180 HIS A CA 1
ATOM 1357 C C . HIS A 1 180 ? 5.152 -23.781 -25.859 1 97.12 180 HIS A C 1
ATOM 1359 O O . HIS A 1 180 ? 6.25 -23.734 -26.422 1 97.12 180 HIS A O 1
ATOM 1365 N N . ASP A 1 181 ? 4.312 -22.797 -25.938 1 96.81 181 ASP A N 1
ATOM 1366 C CA . ASP A 1 181 ? 4.566 -21.672 -26.828 1 96.81 181 ASP A CA 1
ATOM 1367 C C . ASP A 1 181 ? 4.453 -20.344 -26.078 1 96.81 181 ASP A C 1
ATOM 1369 O O . ASP A 1 181 ? 3.908 -19.375 -26.609 1 96.81 181 ASP A O 1
ATOM 1373 N N . LEU A 1 182 ? 4.855 -20.312 -24.875 1 97.94 182 LEU A N 1
ATOM 1374 C CA . LEU A 1 182 ? 4.938 -19.062 -24.109 1 97.94 182 LEU A CA 1
ATOM 1375 C C . LEU A 1 182 ? 6.133 -18.234 -24.547 1 97.94 182 LEU A C 1
ATOM 1377 O O . LEU A 1 182 ? 6.988 -18.703 -25.297 1 97.94 182 LEU A O 1
ATOM 1381 N N . PRO A 1 183 ? 6.156 -16.953 -24.219 1 97.19 183 PRO A N 1
ATOM 1382 C CA . PRO A 1 183 ? 7.344 -16.141 -24.516 1 97.19 183 PRO A CA 1
ATOM 1383 C C . PRO A 1 183 ? 8.633 -16.766 -23.969 1 97.19 183 PRO A C 1
ATOM 1385 O O . PRO A 1 183 ? 8.633 -17.344 -22.891 1 97.19 183 PRO A O 1
ATOM 1388 N N . PRO A 1 184 ? 9.758 -16.578 -24.625 1 96.75 184 PRO A N 1
ATOM 1389 C CA . PRO A 1 184 ? 11.016 -17.234 -24.281 1 96.75 184 PRO A CA 1
ATOM 1390 C C . PRO A 1 184 ? 11.438 -16.984 -22.828 1 96.75 184 PRO A C 1
ATOM 1392 O O . PRO A 1 184 ? 11.992 -17.859 -22.172 1 96.75 184 PRO A O 1
ATOM 1395 N N . GLU A 1 185 ? 11.18 -15.898 -22.328 1 95.94 185 GLU A N 1
ATOM 1396 C CA . GLU A 1 185 ? 11.641 -15.547 -20.984 1 95.94 185 GLU A CA 1
ATOM 1397 C C . GLU A 1 185 ? 11.062 -16.5 -19.938 1 95.94 185 GLU A C 1
ATOM 1399 O O . GLU A 1 185 ? 11.672 -16.719 -18.891 1 95.94 185 GLU A O 1
ATOM 1404 N N . VAL A 1 186 ? 9.922 -17.047 -20.25 1 97.5 186 VAL A N 1
ATOM 1405 C CA . VAL A 1 186 ? 9.258 -17.938 -19.297 1 97.5 186 VAL A CA 1
ATOM 1406 C C . VAL A 1 186 ? 10.062 -19.219 -19.125 1 97.5 186 VAL A C 1
ATOM 1408 O O . VAL A 1 186 ? 10.062 -19.828 -18.047 1 97.5 186 VAL A O 1
ATOM 1411 N N . TYR A 1 187 ? 10.75 -19.547 -20.172 1 96.44 187 TYR A N 1
ATOM 1412 C CA . TYR A 1 187 ? 11.469 -20.812 -20.141 1 96.44 187 TYR A CA 1
ATOM 1413 C C . TYR A 1 187 ? 12.93 -20.609 -19.75 1 96.44 187 TYR A C 1
ATOM 1415 O O . TYR A 1 187 ? 13.602 -21.547 -19.328 1 96.44 187 TYR A O 1
ATOM 1423 N N . GLU A 1 188 ? 13.43 -19.422 -19.953 1 92.94 188 GLU A N 1
ATOM 1424 C CA . GLU A 1 188 ? 14.852 -19.125 -19.828 1 92.94 188 GLU A CA 1
ATOM 1425 C C . GLU A 1 188 ? 15.258 -18.984 -18.359 1 92.94 188 GLU A C 1
ATOM 1427 O O . GLU A 1 188 ? 16.438 -19.047 -18.031 1 92.94 188 GLU A O 1
ATOM 1432 N N . HIS A 1 189 ? 14.273 -18.828 -17.594 1 90.38 189 HIS A N 1
ATOM 1433 C CA . HIS A 1 189 ? 14.555 -18.641 -16.172 1 90.38 189 HIS A CA 1
ATOM 1434 C C . HIS A 1 189 ? 13.781 -19.656 -15.32 1 90.38 189 HIS A C 1
ATOM 1436 O O . HIS A 1 189 ? 12.695 -20.094 -15.703 1 90.38 189 HIS A O 1
ATOM 1442 N N . GLU A 1 190 ? 14.477 -19.953 -14.203 1 94.25 190 GLU A N 1
ATOM 1443 C CA . GLU A 1 190 ? 13.734 -20.688 -13.18 1 94.25 190 GLU A CA 1
ATOM 1444 C C . GLU A 1 190 ? 12.938 -19.734 -12.289 1 94.25 190 GLU A C 1
ATOM 1446 O O . GLU A 1 190 ? 13.398 -18.641 -11.969 1 94.25 190 GLU A O 1
ATOM 1451 N N . TRP A 1 191 ? 11.805 -20.188 -11.914 1 97 191 TRP A N 1
ATOM 1452 C CA . TRP A 1 191 ? 10.922 -19.359 -11.102 1 97 191 TRP A CA 1
ATOM 1453 C C . TRP A 1 191 ? 10.883 -19.859 -9.664 1 97 191 TRP A C 1
ATOM 1455 O O . TRP A 1 191 ? 10.766 -21.062 -9.414 1 97 191 TRP A O 1
ATOM 1465 N N . ASP A 1 192 ? 11.008 -18.906 -8.789 1 97.06 192 ASP A N 1
ATOM 1466 C CA . ASP A 1 192 ? 10.977 -19.219 -7.363 1 97.06 192 ASP A CA 1
ATOM 1467 C C . ASP A 1 192 ? 9.539 -19.375 -6.867 1 97.06 192 ASP A C 1
ATOM 1469 O O . ASP A 1 192 ? 9.273 -20.188 -5.977 1 97.06 192 ASP A O 1
ATOM 1473 N N . VAL A 1 193 ? 8.656 -18.562 -7.406 1 98.44 193 VAL A N 1
ATOM 1474 C CA . VAL A 1 193 ? 7.25 -18.531 -7.008 1 98.44 193 VAL A CA 1
ATOM 1475 C C . VAL A 1 193 ? 6.359 -18.469 -8.25 1 98.44 193 VAL A C 1
ATOM 1477 O O . VAL A 1 193 ? 6.645 -17.734 -9.188 1 98.44 193 VAL A O 1
ATOM 1480 N N . LEU A 1 194 ? 5.348 -19.297 -8.25 1 98.81 194 LEU A N 1
ATOM 1481 C CA . LEU A 1 194 ? 4.324 -19.297 -9.297 1 98.81 194 LEU A CA 1
ATOM 1482 C C . LEU A 1 194 ? 2.947 -19.016 -8.703 1 98.81 194 LEU A C 1
ATOM 1484 O O . LEU A 1 194 ? 2.545 -19.672 -7.73 1 98.81 194 LEU A O 1
ATOM 1488 N N . MET A 1 195 ? 2.283 -18.016 -9.203 1 98.88 195 MET A N 1
ATOM 1489 C CA . MET A 1 195 ? 0.904 -17.719 -8.828 1 98.88 195 MET A CA 1
ATOM 1490 C C . MET A 1 195 ? -0.053 -18.047 -9.969 1 98.88 195 MET A C 1
ATOM 1492 O O . MET A 1 195 ? -0.01 -17.422 -11.023 1 98.88 195 MET A O 1
ATOM 1496 N N . LEU A 1 196 ? -0.875 -19.031 -9.75 1 98.75 196 LEU A N 1
ATOM 1497 C CA . LEU A 1 196 ? -1.846 -19.469 -10.75 1 98.75 196 LEU A CA 1
ATOM 1498 C C . LEU A 1 196 ? -3.23 -18.906 -10.438 1 98.75 196 LEU A C 1
ATOM 1500 O O . LEU A 1 196 ? -3.98 -19.5 -9.656 1 98.75 196 LEU A O 1
ATOM 1504 N N . ASP A 1 197 ? -3.588 -17.828 -11.07 1 97.75 197 ASP A N 1
ATOM 1505 C CA . ASP A 1 197 ? -4.863 -17.156 -10.875 1 97.75 197 ASP A CA 1
ATOM 1506 C C . ASP A 1 197 ? -5.613 -17 -12.195 1 97.75 197 ASP A C 1
ATOM 1508 O O . ASP A 1 197 ? -6.711 -16.438 -12.227 1 97.75 197 ASP A O 1
ATOM 1512 N N . ALA A 1 198 ? -5.031 -17.328 -13.266 1 96.12 198 ALA A N 1
ATOM 1513 C CA . ALA A 1 198 ? -5.566 -17.391 -14.617 1 96.12 198 ALA A CA 1
ATOM 1514 C C . ALA A 1 198 ? -5.035 -18.625 -15.359 1 96.12 198 ALA A C 1
ATOM 1516 O O . ALA A 1 198 ? -4.105 -19.281 -14.883 1 96.12 198 ALA A O 1
ATOM 1517 N N . PRO A 1 199 ? -5.688 -18.953 -16.5 1 97.25 199 PRO A N 1
ATOM 1518 C CA . PRO A 1 199 ? -6.727 -18.25 -17.25 1 97.25 199 PRO A CA 1
ATOM 1519 C C . PRO A 1 199 ? -8.125 -18.469 -16.672 1 97.25 199 PRO A C 1
ATOM 1521 O O . PRO A 1 199 ? -8.266 -19.062 -15.609 1 97.25 199 PRO A O 1
ATOM 1524 N N . LYS A 1 200 ? -9.148 -17.859 -17.391 1 94.31 200 LYS A N 1
ATOM 1525 C CA . LYS A 1 200 ? -10.547 -18.047 -17.016 1 94.31 200 LYS A CA 1
ATOM 1526 C C . LYS A 1 200 ? -10.93 -19.516 -17.062 1 94.31 200 LYS A C 1
ATOM 1528 O O . LYS A 1 200 ? -10.484 -20.266 -17.938 1 94.31 200 LYS A O 1
ATOM 1533 N N . GLY A 1 201 ? -11.758 -19.875 -16.125 1 92.56 201 GLY A N 1
ATOM 1534 C CA . GLY A 1 201 ? -12.172 -21.266 -16.047 1 92.56 201 GLY A CA 1
ATOM 1535 C C . GLY A 1 201 ? -13.562 -21.438 -15.461 1 92.56 201 GLY A C 1
ATOM 1536 O O . GLY A 1 201 ? -13.797 -22.359 -14.68 1 92.56 201 GLY A O 1
ATOM 1537 N N . TYR A 1 202 ? -14.508 -20.516 -15.859 1 89.75 202 TYR A N 1
ATOM 1538 C CA . TYR A 1 202 ? -15.797 -20.594 -15.18 1 89.75 202 TYR A CA 1
ATOM 1539 C C . TYR A 1 202 ? -16.922 -20.812 -16.172 1 89.75 202 TYR A C 1
ATOM 1541 O O . TYR A 1 202 ? -18.109 -20.781 -15.805 1 89.75 202 TYR A O 1
ATOM 1549 N N . PHE A 1 203 ? -16.578 -20.953 -17.484 1 92.31 203 PHE A N 1
ATOM 1550 C CA . PHE A 1 203 ? -17.547 -21.375 -18.484 1 92.31 203 PHE A CA 1
ATOM 1551 C C . PHE A 1 203 ? -16.938 -22.391 -19.453 1 92.31 203 PHE A C 1
ATOM 1553 O O . PHE A 1 203 ? -15.711 -22.469 -19.562 1 92.31 203 PHE A O 1
ATOM 1560 N N . ALA A 1 204 ? -17.641 -23.109 -20.172 1 94.44 204 ALA A N 1
ATOM 1561 C CA . ALA A 1 204 ? -17.266 -24.312 -20.906 1 94.44 204 ALA A CA 1
ATOM 1562 C C . ALA A 1 204 ? -16.156 -24.016 -21.922 1 94.44 204 ALA A C 1
ATOM 1564 O O . ALA A 1 204 ? -15.195 -24.766 -22.031 1 94.44 204 ALA A O 1
ATOM 1565 N N . ALA A 1 205 ? -16.266 -22.922 -22.656 1 95.69 205 ALA A N 1
ATOM 1566 C CA . ALA A 1 205 ? -15.336 -22.609 -23.734 1 95.69 205 ALA A CA 1
ATOM 1567 C C . ALA A 1 205 ? -14.086 -21.906 -23.188 1 95.69 205 ALA A C 1
ATOM 1569 O O . ALA A 1 205 ? -13.125 -21.688 -23.938 1 95.69 205 ALA A O 1
ATOM 1570 N N . ALA A 1 206 ? -14.062 -21.672 -21.938 1 96.75 206 ALA A N 1
ATOM 1571 C CA . ALA A 1 206 ? -12.883 -21.047 -21.328 1 96.75 206 ALA A CA 1
ATOM 1572 C C . ALA A 1 206 ? -11.695 -22.016 -21.344 1 96.75 206 ALA A C 1
ATOM 1574 O O . ALA A 1 206 ? -11.875 -23.234 -21.375 1 96.75 206 ALA A O 1
ATOM 1575 N N . PRO A 1 207 ? -10.547 -21.469 -21.328 1 97.5 207 PRO A N 1
ATOM 1576 C CA . PRO A 1 207 ? -9.352 -22.328 -21.391 1 97.5 207 PRO A CA 1
ATOM 1577 C C . PRO A 1 207 ? -9.242 -23.266 -20.203 1 97.5 207 PRO A C 1
ATOM 1579 O O . PRO A 1 207 ? -8.836 -24.422 -20.344 1 97.5 207 PRO A O 1
ATOM 1582 N N . GLY A 1 208 ? -9.641 -22.766 -19 1 97.88 208 GLY A N 1
ATOM 1583 C CA . GLY A 1 208 ? -9.391 -23.531 -17.797 1 97.88 208 GLY A CA 1
ATOM 1584 C C . GLY A 1 208 ? -7.934 -23.531 -17.375 1 97.88 208 GLY A C 1
ATOM 1585 O O . GLY A 1 208 ? -7.047 -23.234 -18.188 1 97.88 208 GLY A O 1
ATOM 1586 N N . ARG A 1 209 ? -7.645 -23.922 -16.156 1 98.25 209 ARG A N 1
ATOM 1587 C CA . ARG A 1 209 ? -6.289 -23.766 -15.633 1 98.25 209 ARG A CA 1
ATOM 1588 C C . ARG A 1 209 ? -5.5 -25.062 -15.742 1 98.25 209 ARG A C 1
ATOM 1590 O O . ARG A 1 209 ? -4.426 -25.188 -15.148 1 98.25 209 ARG A O 1
ATOM 1597 N N . MET A 1 210 ? -6.02 -26.047 -16.484 1 98.56 210 MET A N 1
ATOM 1598 C CA . MET A 1 210 ? -5.383 -27.359 -16.578 1 98.56 210 MET A CA 1
ATOM 1599 C C . MET A 1 210 ? -3.941 -27.234 -17.062 1 98.56 210 MET A C 1
ATOM 1601 O O . MET A 1 210 ? -3.021 -27.75 -16.422 1 98.56 210 MET A O 1
ATOM 1605 N N . ALA A 1 211 ? -3.805 -26.516 -18.125 1 98.56 211 ALA A N 1
ATOM 1606 C CA . ALA A 1 211 ? -2.48 -26.391 -18.734 1 98.56 211 ALA A CA 1
ATOM 1607 C C . ALA A 1 211 ? -1.54 -25.594 -17.828 1 98.56 211 ALA A C 1
ATOM 1609 O O . ALA A 1 211 ? -0.355 -25.922 -17.719 1 98.56 211 ALA A O 1
ATOM 1610 N N . ALA A 1 212 ? -2.049 -24.531 -17.188 1 98.75 212 ALA A N 1
ATOM 1611 C CA . ALA A 1 212 ? -1.238 -23.734 -16.281 1 98.75 212 ALA A CA 1
ATOM 1612 C C . ALA A 1 212 ? -0.753 -24.594 -15.102 1 98.75 212 ALA A C 1
ATOM 1614 O O . ALA A 1 212 ? 0.411 -24.5 -14.703 1 98.75 212 ALA A O 1
ATOM 1615 N N . ILE A 1 213 ? -1.612 -25.391 -14.562 1 98.81 213 ILE A N 1
ATOM 1616 C CA . ILE A 1 213 ? -1.284 -26.234 -13.422 1 98.81 213 ILE A CA 1
ATOM 1617 C C . ILE A 1 213 ? -0.228 -27.266 -13.82 1 98.81 213 ILE A C 1
ATOM 1619 O O . ILE A 1 213 ? 0.779 -27.422 -13.125 1 98.81 213 ILE A O 1
ATOM 1623 N N . TRP A 1 214 ? -0.427 -27.938 -14.906 1 98.56 214 TRP A N 1
ATOM 1624 C CA . TRP A 1 214 ? 0.534 -28.922 -15.383 1 98.56 214 TRP A CA 1
ATOM 1625 C C . TRP A 1 214 ? 1.896 -28.297 -15.633 1 98.56 214 TRP A C 1
ATOM 1627 O O . TRP A 1 214 ? 2.926 -28.828 -15.211 1 98.56 214 TRP A O 1
ATOM 1637 N N . THR A 1 215 ? 1.873 -27.188 -16.312 1 98.38 215 THR A N 1
ATOM 1638 C CA . THR A 1 215 ? 3.104 -26.484 -16.672 1 98.38 215 THR A CA 1
ATOM 1639 C C . THR A 1 215 ? 3.857 -26.047 -15.414 1 98.38 215 THR A C 1
ATOM 1641 O O . THR A 1 215 ? 5.074 -26.219 -15.32 1 98.38 215 THR A O 1
ATOM 1644 N N . ALA A 1 216 ? 3.146 -25.5 -14.469 1 98.44 216 ALA A N 1
ATOM 1645 C CA . ALA A 1 216 ? 3.764 -25.094 -13.211 1 98.44 216 ALA A CA 1
ATOM 1646 C C . ALA A 1 216 ? 4.422 -26.281 -12.508 1 98.44 216 ALA A C 1
ATOM 1648 O O . ALA A 1 216 ? 5.547 -26.188 -12.016 1 98.44 216 ALA A O 1
ATOM 1649 N N . ALA A 1 217 ? 3.75 -27.391 -12.477 1 97.69 217 ALA A N 1
ATOM 1650 C CA . ALA A 1 217 ? 4.277 -28.594 -11.844 1 97.69 217 ALA A CA 1
ATOM 1651 C C . ALA A 1 217 ? 5.543 -29.062 -12.555 1 97.69 217 ALA A C 1
ATOM 1653 O O . ALA A 1 217 ? 6.543 -29.391 -11.906 1 97.69 217 ALA A O 1
ATOM 1654 N N . ALA A 1 218 ? 5.434 -29.141 -13.82 1 96.5 218 ALA A N 1
ATOM 1655 C CA . ALA A 1 218 ? 6.57 -29.594 -14.617 1 96.5 218 ALA A CA 1
ATOM 1656 C C . ALA A 1 218 ? 7.785 -28.688 -14.414 1 96.5 218 ALA A C 1
ATOM 1658 O O . ALA A 1 218 ? 8.906 -29.188 -14.234 1 96.5 218 ALA A O 1
ATOM 1659 N N . MET A 1 219 ? 7.555 -27.422 -14.422 1 96.19 219 MET A N 1
ATOM 1660 C CA . MET A 1 219 ? 8.648 -26.469 -14.25 1 96.19 219 MET A CA 1
ATOM 1661 C C . MET A 1 219 ? 9.25 -26.578 -12.852 1 96.19 219 MET A C 1
ATOM 1663 O O . MET A 1 219 ? 10.469 -26.547 -12.695 1 96.19 219 MET A O 1
ATOM 1667 N N . ALA A 1 220 ? 8.406 -26.672 -11.859 1 96.06 220 ALA A N 1
ATOM 1668 C CA . ALA A 1 220 ? 8.883 -26.781 -10.477 1 96.06 220 ALA A CA 1
ATOM 1669 C C . ALA A 1 220 ? 9.742 -28.016 -10.289 1 96.06 220 ALA A C 1
ATOM 1671 O O . ALA A 1 220 ? 10.812 -27.953 -9.68 1 96.06 220 ALA A O 1
ATOM 1672 N N . ARG A 1 221 ? 9.32 -29.078 -10.836 1 93.62 221 ARG A N 1
ATOM 1673 C CA . ARG A 1 221 ? 10.023 -30.359 -10.711 1 93.62 221 ARG A CA 1
ATOM 1674 C C . ARG A 1 221 ? 11.367 -30.312 -11.438 1 93.62 221 ARG A C 1
ATOM 1676 O O . ARG A 1 221 ? 12.336 -30.938 -11 1 93.62 221 ARG A O 1
ATOM 1683 N N . ALA A 1 222 ? 11.367 -29.625 -12.477 1 92.19 222 ALA A N 1
ATOM 1684 C CA . ALA A 1 222 ? 12.547 -29.625 -13.344 1 92.19 222 ALA A CA 1
ATOM 1685 C C . ALA A 1 222 ? 13.578 -28.625 -12.859 1 92.19 222 ALA A C 1
ATOM 1687 O O . ALA A 1 222 ? 14.656 -28.484 -13.445 1 92.19 222 ALA A O 1
ATOM 1688 N N . ARG A 1 223 ? 13.266 -27.906 -11.828 1 92.56 223 ARG A N 1
ATOM 1689 C CA . ARG A 1 223 ? 14.18 -26.875 -11.312 1 92.56 223 ARG A CA 1
ATOM 1690 C C . ARG A 1 223 ? 15.539 -27.484 -10.984 1 92.56 223 ARG A C 1
ATOM 1692 O O . ARG A 1 223 ? 15.625 -28.578 -10.43 1 92.56 223 ARG A O 1
ATOM 1699 N N . ARG A 1 224 ? 16.547 -26.734 -11.336 1 87.44 224 ARG A N 1
ATOM 1700 C CA . ARG A 1 224 ? 17.906 -27.156 -11.07 1 87.44 224 ARG A CA 1
ATOM 1701 C C . ARG A 1 224 ? 18.531 -26.375 -9.922 1 87.44 224 ARG A C 1
ATOM 1703 O O . ARG A 1 224 ? 19.422 -26.859 -9.242 1 87.44 224 ARG A O 1
ATOM 1710 N N . GLY A 1 225 ? 18 -25.125 -9.82 1 81.31 225 GLY A N 1
ATOM 1711 C CA . GLY A 1 225 ? 18.531 -24.266 -8.781 1 81.31 225 GLY A CA 1
ATOM 1712 C C . GLY A 1 225 ? 18.156 -24.719 -7.383 1 81.31 225 GLY A C 1
ATOM 1713 O O . GLY A 1 225 ? 17.406 -25.672 -7.215 1 81.31 225 GLY A O 1
ATOM 1714 N N . GLU A 1 226 ? 18.656 -24.047 -6.449 1 80.56 226 GLU A N 1
ATOM 1715 C CA . GLU A 1 226 ? 18.453 -24.406 -5.051 1 80.56 226 GLU A CA 1
ATOM 1716 C C . GLU A 1 226 ? 17.062 -24.031 -4.574 1 80.56 226 GLU A C 1
ATOM 1718 O O . GLU A 1 226 ? 16.516 -23 -4.984 1 80.56 226 GLU A O 1
ATOM 1723 N N . GLY A 1 227 ? 16.5 -24.969 -3.801 1 87.62 227 GLY A N 1
ATOM 1724 C CA . GLY A 1 227 ? 15.273 -24.656 -3.098 1 87.62 227 GLY A CA 1
ATOM 1725 C C . GLY A 1 227 ? 14.031 -25.156 -3.812 1 87.62 227 GLY A C 1
ATOM 1726 O O . GLY A 1 227 ? 14.094 -25.531 -4.98 1 87.62 227 GLY A O 1
ATOM 1727 N N . ASP A 1 228 ? 13 -25.109 -3.102 1 94.88 228 ASP A N 1
ATOM 1728 C CA . ASP A 1 228 ? 11.703 -25.516 -3.625 1 94.88 228 ASP A CA 1
ATOM 1729 C C . ASP A 1 228 ? 11.039 -24.375 -4.387 1 94.88 228 ASP A C 1
ATOM 1731 O O . ASP A 1 228 ? 11.438 -23.219 -4.25 1 94.88 228 ASP A O 1
ATOM 1735 N N . THR A 1 229 ? 10.156 -24.719 -5.238 1 96.88 229 THR A N 1
ATOM 1736 C CA . THR A 1 229 ? 9.305 -23.734 -5.895 1 96.88 229 THR A CA 1
ATOM 1737 C C . THR A 1 229 ? 7.977 -23.594 -5.16 1 96.88 229 THR A C 1
ATOM 1739 O O . THR A 1 229 ? 7.293 -24.594 -4.91 1 96.88 229 THR A O 1
ATOM 1742 N N . ASP A 1 230 ? 7.672 -22.406 -4.734 1 98 230 ASP A N 1
ATOM 1743 C CA . ASP A 1 230 ? 6.355 -22.141 -4.156 1 98 230 ASP A CA 1
ATOM 1744 C C . ASP A 1 230 ? 5.312 -21.922 -5.246 1 98 230 ASP A C 1
ATOM 1746 O O . ASP A 1 230 ? 5.5 -21.062 -6.121 1 98 230 ASP A O 1
ATOM 1750 N N . VAL A 1 231 ? 4.238 -22.703 -5.172 1 98.81 231 VAL A N 1
ATOM 1751 C CA . VAL A 1 231 ? 3.156 -22.609 -6.148 1 98.81 231 VAL A CA 1
ATOM 1752 C C . VAL A 1 231 ? 1.844 -22.297 -5.434 1 98.81 231 VAL A C 1
ATOM 1754 O O . VAL A 1 231 ? 1.443 -23.016 -4.516 1 98.81 231 VAL A O 1
ATOM 1757 N N . PHE A 1 232 ? 1.224 -21.203 -5.824 1 98.88 232 PHE A N 1
ATOM 1758 C CA . PHE A 1 232 ? -0.097 -20.828 -5.324 1 98.88 232 PHE A CA 1
ATOM 1759 C C . PHE A 1 232 ? -1.159 -21.062 -6.395 1 98.88 232 PHE A C 1
ATOM 1761 O O . PHE A 1 232 ? -0.991 -20.641 -7.543 1 98.88 232 PHE A O 1
ATOM 1768 N N . LEU A 1 233 ? -2.199 -21.734 -6.035 1 98.88 233 LEU A N 1
ATOM 1769 C CA . LEU A 1 233 ? -3.311 -21.969 -6.953 1 98.88 233 LEU A CA 1
ATOM 1770 C C . LEU A 1 233 ? -4.609 -21.391 -6.391 1 98.88 233 LEU A C 1
ATOM 1772 O O . LEU A 1 233 ? -5.051 -21.797 -5.312 1 98.88 233 LEU A O 1
ATOM 1776 N N . HIS A 1 234 ? -5.18 -20.469 -7.102 1 98.5 234 HIS A N 1
ATOM 1777 C CA . HIS A 1 234 ? -6.445 -19.859 -6.703 1 98.5 234 HIS A CA 1
ATOM 1778 C C . HIS A 1 234 ? -7.629 -20.625 -7.285 1 98.5 234 HIS A C 1
ATOM 1780 O O . HIS A 1 234 ? -7.477 -21.391 -8.242 1 98.5 234 HIS A O 1
ATOM 1786 N N . ASP A 1 235 ? -8.867 -20.531 -6.617 1 97.81 235 ASP A N 1
ATOM 1787 C CA . ASP A 1 235 ? -10.148 -21.094 -7.016 1 97.81 235 ASP A CA 1
ATOM 1788 C C . ASP A 1 235 ? -10.156 -22.609 -6.863 1 97.81 235 ASP A C 1
ATOM 1790 O O . ASP A 1 235 ? -10.695 -23.328 -7.707 1 97.81 235 ASP A O 1
ATOM 1794 N N . VAL A 1 236 ? -9.555 -23.062 -5.77 1 97.75 236 VAL A N 1
ATOM 1795 C CA . VAL A 1 236 ? -9.469 -24.5 -5.52 1 97.75 236 VAL A CA 1
ATOM 1796 C C . VAL A 1 236 ? -10.836 -25.031 -5.082 1 97.75 236 VAL A C 1
ATOM 1798 O O . VAL A 1 236 ? -11.008 -26.234 -4.902 1 97.75 236 VAL A O 1
ATOM 1801 N N . ASP A 1 237 ? -11.805 -24.125 -4.934 1 96.56 237 ASP A N 1
ATOM 1802 C CA . ASP A 1 237 ? -13.18 -24.547 -4.676 1 96.56 237 ASP A CA 1
ATOM 1803 C C . ASP A 1 237 ? -13.836 -25.078 -5.945 1 96.56 237 ASP A C 1
ATOM 1805 O O . ASP A 1 237 ? -14.883 -25.719 -5.879 1 96.56 237 ASP A O 1
ATOM 1809 N N . ARG A 1 238 ? -13.219 -24.875 -7.059 1 97 238 ARG A N 1
ATOM 1810 C CA . ARG A 1 238 ? -13.703 -25.406 -8.328 1 97 238 ARG A CA 1
ATOM 1811 C C . ARG A 1 238 ? -13.195 -26.812 -8.57 1 97 238 ARG A C 1
ATOM 1813 O O . ARG A 1 238 ? -12.039 -27.125 -8.25 1 97 238 ARG A O 1
ATOM 1820 N N . LYS A 1 239 ? -13.977 -27.609 -9.148 1 96.44 239 LYS A N 1
ATOM 1821 C CA . LYS A 1 239 ? -13.711 -29.031 -9.32 1 96.44 239 LYS A CA 1
ATOM 1822 C C . LYS A 1 239 ? -12.43 -29.25 -10.125 1 96.44 239 LYS A C 1
ATOM 1824 O O . LYS A 1 239 ? -11.57 -30.047 -9.734 1 96.44 239 LYS A O 1
ATOM 1829 N N . VAL A 1 240 ? -12.32 -28.562 -11.227 1 97.75 240 VAL A N 1
ATOM 1830 C CA . VAL A 1 240 ? -11.219 -28.812 -12.141 1 97.75 240 VAL A CA 1
ATOM 1831 C C . VAL A 1 240 ? -9.898 -28.391 -11.492 1 97.75 240 VAL A C 1
ATOM 1833 O O . VAL A 1 240 ? -8.922 -29.141 -11.516 1 97.75 240 VAL A O 1
ATOM 1836 N N . GLU A 1 241 ? -9.859 -27.203 -10.922 1 98.12 241 GLU A N 1
ATOM 1837 C CA . GLU A 1 241 ? -8.656 -26.719 -10.25 1 98.12 241 GLU A CA 1
ATOM 1838 C C . GLU A 1 241 ? -8.219 -27.688 -9.148 1 98.12 241 GLU A C 1
ATOM 1840 O O . GLU A 1 241 ? -7.039 -28.031 -9.055 1 98.12 241 GLU A O 1
ATOM 1845 N N . LYS A 1 242 ? -9.148 -28.141 -8.414 1 97.81 242 LYS A N 1
ATOM 1846 C CA . LYS A 1 242 ? -8.836 -29.047 -7.312 1 97.81 242 LYS A CA 1
ATOM 1847 C C . LYS A 1 242 ? -8.297 -30.375 -7.832 1 97.81 242 LYS A C 1
ATOM 1849 O O . LYS A 1 242 ? -7.266 -30.859 -7.367 1 97.81 242 LYS A O 1
ATOM 1854 N N . MET A 1 243 ? -8.992 -30.953 -8.773 1 97.75 243 MET A N 1
ATOM 1855 C CA . MET A 1 243 ? -8.633 -32.25 -9.359 1 97.75 243 MET A CA 1
ATOM 1856 C C . MET A 1 243 ? -7.23 -32.188 -9.953 1 97.75 243 MET A C 1
ATOM 1858 O O . MET A 1 243 ? -6.414 -33.094 -9.703 1 97.75 243 MET A O 1
ATOM 1862 N N . TYR A 1 244 ? -6.977 -31.203 -10.656 1 98.5 244 TYR A N 1
ATOM 1863 C CA . TYR A 1 244 ? -5.688 -31.078 -11.328 1 98.5 244 TYR A CA 1
ATOM 1864 C C . TYR A 1 244 ? -4.578 -30.766 -10.336 1 98.5 244 TYR A C 1
ATOM 1866 O O . TYR A 1 244 ? -3.436 -31.188 -10.508 1 98.5 244 TYR A O 1
ATOM 1874 N N . ALA A 1 245 ? -4.891 -29.984 -9.305 1 98.5 245 ALA A N 1
ATOM 1875 C CA . ALA A 1 245 ? -3.91 -29.719 -8.258 1 98.5 245 ALA A CA 1
ATOM 1876 C C . ALA A 1 245 ? -3.488 -31 -7.555 1 98.5 245 ALA A C 1
ATOM 1878 O O . ALA A 1 245 ? -2.295 -31.234 -7.34 1 98.5 245 ALA A O 1
ATOM 1879 N N . GLU A 1 246 ? -4.395 -31.766 -7.246 1 97.62 246 GLU A N 1
ATOM 1880 C CA . GLU A 1 246 ? -4.113 -33.031 -6.555 1 97.62 246 GLU A CA 1
ATOM 1881 C C . GLU A 1 246 ? -3.281 -33.938 -7.426 1 97.62 246 GLU A C 1
ATOM 1883 O O . GLU A 1 246 ? -2.418 -34.688 -6.922 1 97.62 246 GLU A O 1
ATOM 1888 N N . GLU A 1 247 ? -3.521 -33.906 -8.648 1 97.5 247 GLU A N 1
ATOM 1889 C CA . GLU A 1 247 ? -2.836 -34.812 -9.586 1 97.5 247 GLU A CA 1
ATOM 1890 C C . GLU A 1 247 ? -1.415 -34.312 -9.859 1 97.5 247 GLU A C 1
ATOM 1892 O O . GLU A 1 247 ? -0.474 -35.125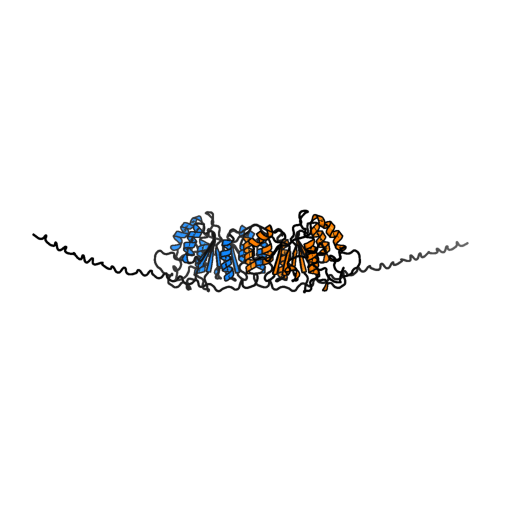 -9.867 1 97.5 247 GLU A O 1
ATOM 1897 N N . PHE A 1 248 ? -1.278 -33.031 -10.062 1 97.94 248 PHE A N 1
ATOM 1898 C CA . PHE A 1 248 ? -0.016 -32.562 -10.625 1 97.94 248 PHE A CA 1
ATOM 1899 C C . PHE A 1 248 ? 0.809 -31.844 -9.562 1 97.94 248 PHE A C 1
ATOM 1901 O O . PHE A 1 248 ? 2.041 -31.859 -9.609 1 97.94 248 PHE A O 1
ATOM 1908 N N . LEU A 1 249 ? 0.22 -31.109 -8.672 1 97.94 249 LEU A N 1
ATOM 1909 C CA . LEU A 1 249 ? 0.946 -30.406 -7.621 1 97.94 249 LEU A CA 1
ATOM 1910 C C . LEU A 1 249 ? 1.101 -31.281 -6.383 1 97.94 249 LEU A C 1
ATOM 1912 O O . LEU A 1 249 ? 2.035 -31.094 -5.598 1 97.94 249 LEU A O 1
ATOM 1916 N N . CYS A 1 250 ? 0.232 -32.188 -6.109 1 96.12 250 CYS A N 1
ATOM 1917 C CA . CYS A 1 250 ? 0.34 -33.281 -5.148 1 96.12 250 CYS A CA 1
ATOM 1918 C C . CYS A 1 250 ? 0.068 -32.781 -3.732 1 96.12 250 CYS A C 1
ATOM 1920 O O . CYS A 1 250 ? 0.725 -31.859 -3.258 1 96.12 250 CYS A O 1
ATOM 1922 N N . ASP A 1 251 ? -0.721 -33.438 -3.02 1 95.69 251 ASP A N 1
ATOM 1923 C CA . ASP A 1 251 ? -1.117 -33.094 -1.656 1 95.69 251 ASP A CA 1
ATOM 1924 C C . ASP A 1 251 ? 0.082 -33.125 -0.712 1 95.69 251 ASP A C 1
ATOM 1926 O O . ASP A 1 251 ? 0.16 -32.344 0.226 1 95.69 251 ASP A O 1
ATOM 1930 N N . ARG A 1 252 ? 0.927 -34 -0.927 1 94 252 ARG A N 1
ATOM 1931 C CA . ARG A 1 252 ? 2.074 -34.125 -0.034 1 94 252 ARG A CA 1
ATOM 1932 C C . ARG A 1 252 ? 2.932 -32.875 -0.05 1 94 252 ARG A C 1
ATOM 1934 O O . ARG A 1 252 ? 3.707 -32.625 0.877 1 94 252 ARG A O 1
ATOM 1941 N N . PHE A 1 253 ? 2.842 -32.062 -1.099 1 96.06 253 PHE A N 1
ATOM 1942 C CA . PHE A 1 253 ? 3.641 -30.844 -1.189 1 96.06 253 PHE A CA 1
ATOM 1943 C C . PHE A 1 253 ? 2.83 -29.625 -0.753 1 96.06 253 PHE A C 1
ATOM 1945 O O . PHE A 1 253 ? 3.326 -28.5 -0.791 1 96.06 253 PHE A O 1
ATOM 1952 N N . ARG A 1 254 ? 1.56 -29.859 -0.42 1 97.56 254 ARG A N 1
ATOM 1953 C CA . ARG A 1 254 ? 0.742 -28.75 0.052 1 97.56 254 ARG A CA 1
ATOM 1954 C C . ARG A 1 254 ? 1.16 -28.312 1.454 1 97.56 254 ARG A C 1
ATOM 1956 O O . ARG A 1 254 ? 1.079 -29.109 2.4 1 97.56 254 ARG A O 1
ATOM 1963 N N . VAL A 1 255 ? 1.51 -27.125 1.641 1 97.69 255 VAL A N 1
ATOM 1964 C CA . VAL A 1 255 ? 2.076 -26.688 2.908 1 97.69 255 VAL A CA 1
ATOM 1965 C C . VAL A 1 255 ? 1.144 -25.672 3.561 1 97.69 255 VAL A C 1
ATOM 1967 O O . VAL A 1 255 ? 1.375 -25.234 4.695 1 97.69 255 VAL A O 1
ATOM 1970 N N . GLY A 1 256 ? 0.116 -25.25 2.799 1 96.62 256 GLY A N 1
ATOM 1971 C CA . GLY A 1 256 ? -0.81 -24.281 3.375 1 96.62 256 GLY A CA 1
ATOM 1972 C C . GLY A 1 256 ? -1.978 -23.969 2.463 1 96.62 256 GLY A C 1
ATOM 1973 O O . GLY A 1 256 ? -2.07 -24.484 1.353 1 96.62 256 GLY A O 1
ATOM 1974 N N . GLY A 1 257 ? -2.875 -23.125 3.062 1 97.81 257 GLY A N 1
ATOM 1975 C CA . GLY A 1 257 ? -4.035 -22.656 2.324 1 97.81 257 GLY A CA 1
ATOM 1976 C C . GLY A 1 257 ? -4.848 -21.625 3.084 1 97.81 257 GLY A C 1
ATOM 1977 O O . GLY A 1 257 ? -4.793 -21.578 4.316 1 97.81 257 GLY A O 1
ATOM 1978 N N . ALA A 1 258 ? -5.512 -20.844 2.348 1 98.25 258 ALA A N 1
ATOM 1979 C CA . ALA A 1 258 ? -6.461 -19.859 2.857 1 98.25 258 ALA A CA 1
ATOM 1980 C C . ALA A 1 258 ? -7.594 -19.625 1.864 1 98.25 258 ALA A C 1
ATOM 1982 O O . ALA A 1 258 ? -7.352 -19.344 0.687 1 98.25 258 ALA A O 1
ATOM 1983 N N . GLY A 1 259 ? -8.836 -19.766 2.375 1 97.69 259 GLY A N 1
ATOM 1984 C CA . GLY A 1 259 ? -9.953 -19.609 1.456 1 97.69 259 GLY A CA 1
ATOM 1985 C C . GLY A 1 259 ? -9.875 -20.516 0.247 1 97.69 259 GLY A C 1
ATOM 1986 O O . GLY A 1 259 ? -9.797 -21.75 0.389 1 97.69 259 GLY A O 1
ATOM 1987 N N . ARG A 1 260 ? -9.781 -19.875 -0.907 1 98.12 260 ARG A N 1
ATOM 1988 C CA . ARG A 1 260 ? -9.758 -20.625 -2.156 1 98.12 260 ARG A CA 1
ATOM 1989 C C . ARG A 1 260 ? -8.344 -20.719 -2.715 1 98.12 260 ARG A C 1
ATOM 1991 O O . ARG A 1 260 ? -8.148 -20.953 -3.91 1 98.12 260 ARG A O 1
ATOM 1998 N N . LEU A 1 261 ? -7.371 -20.422 -1.919 1 98.69 261 LEU A N 1
ATOM 1999 C CA . LEU A 1 261 ? -5.977 -20.438 -2.346 1 98.69 261 LEU A CA 1
ATOM 2000 C C . LEU A 1 261 ? -5.211 -21.562 -1.645 1 98.69 261 LEU A C 1
ATOM 2002 O O . LEU A 1 261 ? -5.211 -21.641 -0.414 1 98.69 261 LEU A O 1
ATOM 2006 N N . TRP A 1 262 ? -4.559 -22.438 -2.441 1 98.88 262 TRP A N 1
ATOM 2007 C CA . TRP A 1 262 ? -3.658 -23.438 -1.883 1 98.88 262 TRP A CA 1
ATOM 2008 C C . TRP A 1 262 ? -2.203 -23.078 -2.164 1 98.88 262 TRP A C 1
ATOM 2010 O O . TRP A 1 262 ? -1.898 -22.438 -3.172 1 98.88 262 TRP A O 1
ATOM 2020 N N . HIS A 1 263 ? -1.364 -23.422 -1.237 1 98.81 263 HIS A N 1
ATOM 2021 C CA . HIS A 1 263 ? 0.073 -23.188 -1.317 1 98.81 263 HIS A CA 1
ATOM 2022 C C . HIS A 1 263 ? 0.844 -24.5 -1.312 1 98.81 263 HIS A C 1
ATOM 2024 O O . HIS A 1 263 ? 0.726 -25.297 -0.373 1 98.81 263 HIS A O 1
ATOM 2030 N N . PHE A 1 264 ? 1.622 -24.75 -2.375 1 98.31 264 PHE A N 1
ATOM 2031 C CA . PHE A 1 264 ? 2.482 -25.922 -2.496 1 98.31 264 PHE A CA 1
ATOM 2032 C C . PHE A 1 264 ? 3.953 -25.516 -2.488 1 98.31 264 PHE A C 1
ATOM 2034 O O . PHE A 1 264 ? 4.32 -24.469 -3.047 1 98.31 264 PHE A O 1
ATOM 2041 N N . SER A 1 265 ? 4.777 -26.25 -1.832 1 97.38 265 SER A N 1
ATOM 2042 C CA . SER A 1 265 ? 6.23 -26.172 -1.946 1 97.38 265 SER A CA 1
ATOM 2043 C C . SER A 1 265 ? 6.801 -27.422 -2.6 1 97.38 265 SER A C 1
ATOM 2045 O O . SER A 1 265 ? 6.902 -28.484 -1.96 1 97.38 265 SER A O 1
ATOM 2047 N N . ILE A 1 266 ? 7.211 -27.312 -3.861 1 96.12 266 ILE A N 1
ATOM 2048 C CA . ILE A 1 266 ? 7.551 -28.469 -4.672 1 96.12 266 ILE A CA 1
ATOM 2049 C C . ILE A 1 266 ? 9.062 -28.562 -4.836 1 96.12 266 ILE A C 1
ATOM 2051 O O . ILE A 1 266 ? 9.688 -27.688 -5.426 1 96.12 266 ILE A O 1
ATOM 2055 N N . PRO A 1 267 ? 9.656 -29.625 -4.383 1 93.5 267 PRO A N 1
ATOM 2056 C CA . PRO A 1 267 ? 11.094 -29.812 -4.578 1 93.5 267 PRO A CA 1
ATOM 2057 C C . PRO A 1 267 ? 11.445 -30.234 -6 1 93.5 267 PRO A C 1
ATOM 2059 O O . PRO A 1 267 ? 10.625 -30.859 -6.68 1 93.5 267 PRO A O 1
ATOM 2062 N N . PRO A 1 268 ? 12.688 -29.875 -6.332 1 91.44 268 PRO A N 1
ATOM 2063 C CA . PRO A 1 268 ? 13.141 -30.438 -7.605 1 91.44 268 PRO A CA 1
ATOM 2064 C C . PRO A 1 268 ? 13.32 -31.953 -7.543 1 91.44 268 PRO A C 1
ATOM 2066 O O . PRO A 1 268 ? 13.602 -32.5 -6.473 1 91.44 268 PRO A O 1
ATOM 2069 N N . VAL A 1 269 ? 13.117 -32.562 -8.641 1 86.31 269 VAL A N 1
ATOM 2070 C CA . VAL A 1 269 ? 13.211 -34.031 -8.688 1 86.31 269 VAL A CA 1
ATOM 2071 C C . VAL A 1 269 ? 14.625 -34.469 -8.328 1 86.31 269 VAL A C 1
ATOM 2073 O O . VAL A 1 269 ? 14.828 -35.531 -7.754 1 86.31 269 VAL A O 1
ATOM 2076 N N . SER A 1 270 ? 15.531 -33.656 -8.664 1 80.56 270 SER A N 1
ATOM 2077 C CA . SER A 1 270 ? 16.922 -33.969 -8.375 1 80.56 270 SER A CA 1
ATOM 2078 C C . SER A 1 270 ? 17.156 -34.156 -6.879 1 80.56 270 SER A C 1
ATOM 2080 O O . SER A 1 270 ? 18.109 -34.844 -6.469 1 80.56 270 SER A O 1
ATOM 2082 N N . ARG A 1 271 ? 16.406 -33.562 -6.078 1 76.31 271 ARG A N 1
ATOM 2083 C CA . ARG A 1 271 ? 16.547 -33.656 -4.629 1 76.31 271 ARG A CA 1
ATOM 2084 C C . ARG A 1 271 ? 15.594 -34.719 -4.051 1 76.31 271 ARG A C 1
ATOM 2086 O O . ARG A 1 271 ? 15.609 -34.969 -2.848 1 76.31 271 ARG A O 1
ATOM 2093 N N . ARG A 1 272 ? 14.727 -34.969 -4.918 1 63.91 272 ARG A N 1
ATOM 2094 C CA . ARG A 1 272 ? 13.773 -35.938 -4.402 1 63.91 272 ARG A CA 1
ATOM 2095 C C . ARG A 1 272 ? 14.43 -37.312 -4.219 1 63.91 272 ARG A C 1
ATOM 2097 O O . ARG A 1 272 ? 15.242 -37.75 -5.051 1 63.91 272 ARG A O 1
ATOM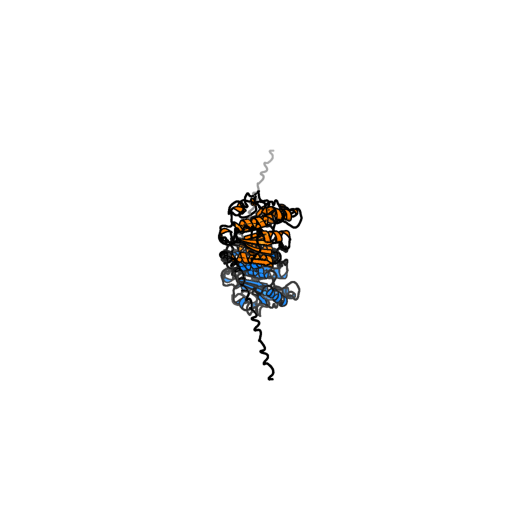 2104 N N . ASP A 1 273 ? 15.039 -37.438 -3.068 1 54.09 273 ASP A N 1
ATOM 2105 C CA . ASP A 1 273 ? 15.531 -38.781 -2.84 1 54.09 273 ASP A CA 1
ATOM 2106 C C . ASP A 1 273 ? 14.766 -39.812 -3.682 1 54.09 273 ASP A C 1
ATOM 2108 O O . ASP A 1 273 ? 13.586 -39.594 -3.988 1 54.09 273 ASP A O 1
ATOM 2112 N N . ASN A 1 274 ? 15.516 -40.594 -4.617 1 42.78 274 ASN A N 1
ATOM 2113 C CA . ASN A 1 274 ? 15.109 -41.688 -5.5 1 42.78 274 ASN A CA 1
ATOM 2114 C C . ASN A 1 274 ? 13.82 -42.344 -5.023 1 42.78 274 ASN A C 1
ATOM 2116 O O . ASN A 1 274 ? 13.398 -43.344 -5.57 1 42.78 274 ASN A O 1
ATOM 2120 N N . ARG A 1 275 ? 13.461 -42.156 -3.83 1 41.03 275 ARG A N 1
ATOM 2121 C CA . ARG A 1 275 ? 12.453 -43.125 -3.422 1 41.03 275 ARG A CA 1
ATOM 2122 C C . ARG A 1 275 ? 11.109 -42.844 -4.074 1 41.03 275 ARG A C 1
ATOM 2124 O O . ARG A 1 275 ? 10.148 -43.594 -3.895 1 41.03 275 ARG A O 1
ATOM 2131 N N . THR A 1 276 ? 10.797 -41.594 -4.359 1 42.03 276 THR A N 1
ATOM 2132 C CA . THR A 1 276 ? 9.5 -41.375 -4.98 1 42.03 276 THR A CA 1
ATOM 2133 C C . THR A 1 276 ? 9.555 -41.688 -6.477 1 42.03 276 THR A C 1
ATOM 2135 O O . THR A 1 276 ? 8.617 -41.375 -7.215 1 42.03 276 THR A O 1
ATOM 2138 N N . ALA A 1 277 ? 10.805 -41.781 -7.145 1 40.91 277 ALA A N 1
ATOM 2139 C CA . ALA A 1 277 ? 10.797 -42.094 -8.57 1 40.91 277 ALA A CA 1
ATOM 2140 C C . ALA A 1 277 ? 9.703 -43.125 -8.883 1 40.91 277 ALA A C 1
ATOM 2142 O O . ALA A 1 277 ? 8.883 -42.906 -9.781 1 40.91 277 ALA A O 1
ATOM 2143 N N . ALA A 1 278 ? 10.289 -44.406 -9.336 1 36.12 278 ALA A N 1
ATOM 2144 C CA . ALA A 1 278 ? 9.812 -45.562 -10.094 1 36.12 278 ALA A CA 1
ATOM 2145 C C . ALA A 1 278 ? 8.711 -46.312 -9.336 1 36.12 278 ALA A C 1
ATOM 2147 O O . ALA A 1 278 ? 8.734 -47.531 -9.242 1 36.12 278 ALA A O 1
ATOM 2148 N N . GLY A 1 279 ? 8.273 -45.844 -8.266 1 34.12 279 GLY A N 1
ATOM 2149 C CA . GLY A 1 279 ? 7.301 -46.906 -8 1 34.12 279 GLY A CA 1
ATOM 2150 C C . GLY A 1 279 ? 6.473 -47.25 -9.219 1 34.12 279 GLY A C 1
ATOM 2151 O O . GLY A 1 279 ? 5.934 -46.375 -9.898 1 34.12 279 GLY A O 1
ATOM 2152 N N . GLY A 1 280 ? 6.855 -48.188 -9.984 1 36.94 280 GLY A N 1
ATOM 2153 C CA . GLY A 1 280 ? 6.203 -48.906 -11.062 1 36.94 280 GLY A CA 1
ATOM 2154 C C . GLY A 1 280 ? 4.707 -48.688 -11.125 1 36.94 280 GLY A C 1
ATOM 2155 O O . GLY A 1 280 ? 4.109 -48.75 -12.203 1 36.94 280 GLY A O 1
ATOM 2156 N N . GLY A 1 281 ? 3.936 -49.281 -10.07 1 39.38 281 GLY A N 1
ATOM 2157 C CA . GLY A 1 281 ? 2.539 -49.594 -10.336 1 39.38 281 GLY A CA 1
ATOM 2158 C C . GLY A 1 281 ? 1.727 -48.375 -10.719 1 39.38 281 GLY A C 1
ATOM 2159 O O . GLY A 1 281 ? 2.279 -47.281 -10.906 1 39.38 281 GLY A O 1
ATOM 2160 N N . GLY A 1 282 ? 0.171 -48.312 -10.508 1 49.53 282 GLY A N 1
ATOM 2161 C CA . GLY A 1 282 ? -1.102 -47.625 -10.672 1 49.53 282 GLY A CA 1
ATOM 2162 C C . GLY A 1 282 ? -1.088 -46.219 -10.148 1 49.53 282 GLY A C 1
ATOM 2163 O O . GLY A 1 282 ? -2.141 -45.594 -10.016 1 49.53 282 GLY A O 1
ATOM 2164 N N . GLU A 1 283 ? 0.081 -45.438 -9.531 1 68.19 283 GLU A N 1
ATOM 2165 C CA . GLU A 1 283 ? 0.221 -44.25 -8.695 1 68.19 283 GLU A CA 1
ATOM 2166 C C . GLU A 1 283 ? 0.382 -43 -9.539 1 68.19 283 GLU A C 1
ATOM 2168 O O . GLU A 1 283 ? 0.621 -43.094 -10.75 1 68.19 283 GLU A O 1
ATOM 2173 N N . ARG A 1 284 ? -0.009 -41.781 -9.047 1 85.19 284 ARG A N 1
ATOM 2174 C CA . ARG A 1 284 ? 0.046 -40.438 -9.648 1 85.19 284 ARG A CA 1
ATOM 2175 C C . ARG A 1 284 ? 1.479 -40.062 -10.008 1 85.19 284 ARG A C 1
ATOM 2177 O O . ARG A 1 284 ? 2.285 -39.781 -9.125 1 85.19 284 ARG A O 1
ATOM 2184 N N . PRO A 1 285 ? 1.771 -40.125 -11.352 1 88 285 PRO A N 1
ATOM 2185 C CA . PRO A 1 285 ? 3.148 -39.938 -11.82 1 88 285 PRO A CA 1
ATOM 2186 C C . PRO A 1 285 ? 3.809 -38.688 -11.242 1 88 285 PRO A C 1
ATOM 2188 O O . PRO A 1 285 ? 5.031 -38.656 -11.078 1 88 285 PRO A O 1
ATOM 2191 N N . PHE A 1 286 ? 3.09 -37.688 -10.961 1 93.06 286 PHE A N 1
ATOM 2192 C CA . PHE A 1 286 ? 3.65 -36.438 -10.477 1 93.06 286 PHE A CA 1
ATOM 2193 C C . PHE A 1 286 ? 3.852 -36.469 -8.969 1 93.06 286 PHE A C 1
ATOM 2195 O O . PHE A 1 286 ? 4.523 -35.594 -8.398 1 93.06 286 PHE A O 1
ATOM 2202 N N . CYS A 1 287 ? 3.303 -37.469 -8.344 1 90.19 287 CYS A N 1
ATOM 2203 C CA . CYS A 1 287 ? 3.311 -37.469 -6.883 1 90.19 287 CYS A CA 1
ATOM 2204 C C . CYS A 1 287 ? 4.117 -38.656 -6.352 1 90.19 287 CYS A C 1
ATOM 2206 O O . CYS A 1 287 ? 4.027 -39.75 -6.883 1 90.19 287 CYS A O 1
ATOM 2208 N N . MET B 1 1 ? -22.547 -95.188 58.594 1 24.3 1 MET B N 1
ATOM 2209 C CA . MET B 1 1 ? -21.859 -95.375 57.312 1 24.3 1 MET B CA 1
ATOM 2210 C C . MET B 1 1 ? -21.5 -94 56.688 1 24.3 1 MET B C 1
ATOM 2212 O O . MET B 1 1 ? -22.375 -93.188 56.438 1 24.3 1 MET B O 1
ATOM 2216 N N . LYS B 1 2 ? -20.281 -93.5 57 1 34.75 2 LYS B N 1
ATOM 2217 C CA . LYS B 1 2 ? -19.656 -92.188 56.906 1 34.75 2 LYS B CA 1
ATOM 2218 C C . LYS B 1 2 ? -19.562 -91.75 55.438 1 34.75 2 LYS B C 1
ATOM 2220 O O . LYS B 1 2 ? -19.172 -92.5 54.562 1 34.75 2 LYS B O 1
ATOM 2225 N N . PRO B 1 3 ? -20.391 -90.75 55.031 1 36 3 PRO B N 1
ATOM 2226 C CA . PRO B 1 3 ? -20.625 -90.438 53.625 1 36 3 PRO B CA 1
ATOM 2227 C C . PRO B 1 3 ? -19.344 -90.25 52.844 1 36 3 PRO B C 1
ATOM 2229 O O . PRO B 1 3 ? -18.328 -89.812 53.438 1 36 3 PRO B O 1
ATOM 2232 N N . PRO B 1 4 ? -19.062 -91.062 51.812 1 35.44 4 PRO B N 1
ATOM 2233 C CA . PRO B 1 4 ? -17.859 -91.125 51 1 35.44 4 PRO B CA 1
ATOM 2234 C C . PRO B 1 4 ? -17.453 -89.812 50.438 1 35.44 4 PRO B C 1
ATOM 2236 O O . PRO B 1 4 ? -18.281 -88.875 50.281 1 35.44 4 PRO B O 1
ATOM 2239 N N . SER B 1 5 ? -16.203 -89.312 50.75 1 32.34 5 SER B N 1
ATOM 2240 C CA . SER B 1 5 ? -15.375 -88.125 50.469 1 32.34 5 SER B CA 1
ATOM 2241 C C . SER B 1 5 ? -15.148 -87.938 48.969 1 32.34 5 SER B C 1
ATOM 2243 O O . SER B 1 5 ? -14.508 -88.812 48.344 1 32.34 5 SER B O 1
ATOM 2245 N N . ARG B 1 6 ? -16.219 -87.562 48.219 1 30.58 6 ARG B N 1
ATOM 2246 C CA . ARG B 1 6 ? -16.172 -87.438 46.781 1 30.58 6 ARG B CA 1
ATOM 2247 C C . ARG B 1 6 ? -14.977 -86.625 46.344 1 30.58 6 ARG B C 1
ATOM 2249 O O . ARG B 1 6 ? -14.797 -85.5 46.781 1 30.58 6 ARG B O 1
ATOM 2256 N N . LEU B 1 7 ? -13.859 -87.188 46.062 1 28.56 7 LEU B N 1
ATOM 2257 C CA . LEU B 1 7 ? -12.594 -86.625 45.562 1 28.56 7 LEU B CA 1
ATOM 2258 C C . LEU B 1 7 ? -12.797 -85.875 44.25 1 28.56 7 LEU B C 1
ATOM 2260 O O . LEU B 1 7 ? -13.289 -86.438 43.281 1 28.56 7 LEU B O 1
ATOM 2264 N N . ILE B 1 8 ? -13.227 -84.625 44.25 1 29.23 8 ILE B N 1
ATOM 2265 C CA . ILE B 1 8 ? -13.5 -83.75 43.094 1 29.23 8 ILE B CA 1
ATOM 2266 C C . ILE B 1 8 ? -12.227 -83.562 42.281 1 29.23 8 ILE B C 1
ATOM 2268 O O . ILE B 1 8 ? -11.195 -83.125 42.781 1 29.23 8 ILE B O 1
ATOM 2272 N N . ILE B 1 9 ? -11.922 -84.438 41.312 1 24.28 9 ILE B N 1
ATOM 2273 C CA . ILE B 1 9 ? -10.812 -84.5 40.344 1 24.28 9 ILE B CA 1
ATOM 2274 C C . ILE B 1 9 ? -10.727 -83.188 39.594 1 24.28 9 ILE B C 1
ATOM 2276 O O . ILE B 1 9 ? -11.695 -82.75 38.969 1 24.28 9 ILE B O 1
ATOM 2280 N N . ALA B 1 10 ? -9.852 -82.188 40.031 1 27.91 10 ALA B N 1
ATOM 2281 C CA . ALA B 1 10 ? -9.469 -80.875 39.531 1 27.91 10 ALA B CA 1
ATOM 2282 C C . ALA B 1 10 ? -8.898 -80.938 38.125 1 27.91 10 ALA B C 1
ATOM 2284 O O . ALA B 1 10 ? -7.836 -81.562 37.906 1 27.91 10 ALA B O 1
ATOM 2285 N N . ALA B 1 11 ? -9.734 -81.375 37.094 1 24.91 11 ALA B N 1
ATOM 2286 C CA . ALA B 1 11 ? -9.242 -81.5 35.719 1 24.91 11 ALA B CA 1
ATOM 2287 C C . ALA B 1 11 ? -8.547 -80.188 35.25 1 24.91 11 ALA B C 1
ATOM 2289 O O . ALA B 1 11 ? -9.133 -79.125 35.312 1 24.91 11 ALA B O 1
ATOM 2290 N N . LEU B 1 12 ? -7.199 -80.062 35.406 1 26.78 12 LEU B N 1
ATOM 2291 C CA . LEU B 1 12 ? -6.254 -79 35.031 1 26.78 12 LEU B CA 1
ATOM 2292 C C . LEU B 1 12 ? -6.277 -78.812 33.5 1 26.78 12 LEU B C 1
ATOM 2294 O O . LEU B 1 12 ? -5.906 -79.75 32.75 1 26.78 12 LEU B O 1
ATOM 2298 N N . VAL B 1 13 ? -7.387 -78.312 32.906 1 28.64 13 VAL B N 1
ATOM 2299 C CA . VAL B 1 13 ? -7.441 -78 31.484 1 28.64 13 VAL B CA 1
ATOM 2300 C C . VAL B 1 13 ? -6.273 -77.125 31.062 1 28.64 13 VAL B C 1
ATOM 2302 O O . VAL B 1 13 ? -6.113 -76 31.594 1 28.64 13 VAL B O 1
ATOM 2305 N N . VAL B 1 14 ? -5.098 -77.688 30.719 1 28.73 14 VAL B N 1
ATOM 2306 C CA . VAL B 1 14 ? -3.891 -77.062 30.188 1 28.73 14 VAL B CA 1
ATOM 2307 C C . VAL B 1 14 ? -4.227 -76.25 28.906 1 28.73 14 VAL B C 1
ATOM 2309 O O . VAL B 1 14 ? -4.586 -76.875 27.891 1 28.73 14 VAL B O 1
ATOM 2312 N N . ALA B 1 15 ? -4.984 -75.188 28.922 1 28.34 15 ALA B N 1
ATOM 2313 C CA . ALA B 1 15 ? -5.262 -74.438 27.719 1 28.34 15 ALA B CA 1
ATOM 2314 C C . ALA B 1 15 ? -3.967 -73.938 27.047 1 28.34 15 ALA B C 1
ATOM 2316 O O . ALA B 1 15 ? -3.129 -73.312 27.688 1 28.34 15 ALA B O 1
ATOM 2317 N N . THR B 1 16 ? -3.307 -74.75 26.219 1 28.67 16 THR B N 1
ATOM 2318 C CA . THR B 1 16 ? -2.152 -74.375 25.391 1 28.67 16 THR B CA 1
ATOM 2319 C C . THR B 1 16 ? -2.396 -73.125 24.625 1 28.67 16 THR B C 1
ATOM 2321 O O . THR B 1 16 ? -3.332 -73 23.828 1 28.67 16 THR B O 1
ATOM 2324 N N . SER B 1 17 ? -2.344 -71.938 25.234 1 27.72 17 SER B N 1
ATOM 2325 C CA . SER B 1 17 ? -2.445 -70.688 24.562 1 27.72 17 SER B CA 1
ATOM 2326 C C . SER B 1 17 ? -1.43 -70.562 23.422 1 27.72 17 SER B C 1
ATOM 2328 O O . SER B 1 17 ? -0.233 -70.75 23.641 1 27.72 17 SER B O 1
ATOM 2330 N N . LEU B 1 18 ? -1.739 -71.062 22.219 1 29.58 18 LEU B N 1
ATOM 2331 C CA . LEU B 1 18 ? -0.956 -70.875 21 1 29.58 18 LEU B CA 1
ATOM 2332 C C . LEU B 1 18 ? -0.563 -69.375 20.859 1 29.58 18 LEU B C 1
ATOM 2334 O O . LEU B 1 18 ? -1.425 -68.5 20.875 1 29.58 18 LEU B O 1
ATOM 2338 N N . LEU B 1 19 ? 0.56 -69 21.438 1 30 19 LEU B N 1
ATOM 2339 C CA . LEU B 1 19 ? 1.197 -67.688 21.266 1 30 19 LEU B CA 1
ATOM 2340 C C . LEU B 1 19 ? 1.425 -67.375 19.797 1 30 19 LEU B C 1
ATOM 2342 O O . LEU B 1 19 ? 2.213 -68.062 19.125 1 30 19 LEU B O 1
ATOM 2346 N N . VAL B 1 20 ? 0.385 -67.188 18.953 1 34.72 20 VAL B N 1
ATOM 2347 C CA . VAL B 1 20 ? 0.688 -66.75 17.594 1 34.72 20 VAL B CA 1
ATOM 2348 C C . VAL B 1 20 ? 1.571 -65.5 17.641 1 34.72 20 VAL B C 1
ATOM 2350 O O . VAL B 1 20 ? 1.253 -64.562 18.344 1 34.72 20 VAL B O 1
ATOM 2353 N N . PRO B 1 21 ? 2.889 -65.625 17.406 1 33.06 21 PRO B N 1
ATOM 2354 C CA . PRO B 1 21 ? 3.742 -64.438 17.344 1 33.06 21 PRO B CA 1
ATOM 2355 C C . PRO B 1 21 ? 3.154 -63.312 16.453 1 33.06 21 PRO B C 1
ATOM 2357 O O . PRO B 1 21 ? 2.801 -63.594 15.297 1 33.06 21 PRO B O 1
ATOM 2360 N N . SER B 1 22 ? 2.176 -62.594 16.938 1 31.48 22 SER B N 1
ATOM 2361 C CA . SER B 1 22 ? 1.806 -61.406 16.172 1 31.48 22 SER B CA 1
ATOM 2362 C C . SER B 1 22 ? 3.041 -60.656 15.695 1 31.48 22 SER B C 1
ATOM 2364 O O . SER B 1 22 ? 3.766 -60.062 16.5 1 31.48 22 SER B O 1
ATOM 2366 N N . LEU B 1 23 ? 3.879 -61.219 14.812 1 32.53 23 LEU B N 1
ATOM 2367 C CA . LEU B 1 23 ? 4.922 -60.469 14.141 1 32.53 23 LEU B CA 1
ATOM 2368 C C . LEU B 1 23 ? 4.461 -59.031 13.867 1 32.53 23 LEU B C 1
ATOM 2370 O O . LEU B 1 23 ? 3.377 -58.844 13.312 1 32.53 23 LEU B O 1
ATOM 2374 N N . LEU B 1 24 ? 4.949 -58.125 14.688 1 30.2 24 LEU B N 1
ATOM 2375 C CA . LEU B 1 24 ? 4.875 -56.656 14.727 1 30.2 24 LEU B CA 1
ATOM 2376 C C . LEU B 1 24 ? 5.066 -56.062 13.336 1 30.2 24 LEU B C 1
ATOM 2378 O O . LEU B 1 24 ? 6.105 -56.281 12.703 1 30.2 24 LEU B O 1
ATOM 2382 N N . ARG B 1 25 ? 3.99 -56.125 12.438 1 36.97 25 ARG B N 1
ATOM 2383 C CA . ARG B 1 25 ? 4.078 -55.25 11.258 1 36.97 25 ARG B CA 1
ATOM 2384 C C . ARG B 1 25 ? 4.66 -53.906 11.625 1 36.97 25 ARG B C 1
ATOM 2386 O O . ARG B 1 25 ? 4.055 -53.156 12.383 1 36.97 25 ARG B O 1
ATOM 2393 N N . SER B 1 26 ? 5.969 -53.938 11.961 1 33.84 26 SER B N 1
ATOM 2394 C CA . SER B 1 26 ? 6.586 -52.625 12.094 1 33.84 26 SER B CA 1
ATOM 2395 C C . SER B 1 26 ? 6.043 -51.656 11.062 1 33.84 26 SER B C 1
ATOM 2397 O O . SER B 1 26 ? 5.98 -51.969 9.875 1 33.84 26 SER B O 1
ATOM 2399 N N . PRO B 1 27 ? 5.109 -50.812 11.445 1 35.59 27 PRO B N 1
ATOM 2400 C CA . PRO B 1 27 ? 4.734 -49.844 10.414 1 35.59 27 PRO B CA 1
ATOM 2401 C C . PRO B 1 27 ? 5.93 -49.344 9.617 1 35.59 27 PRO B C 1
ATOM 2403 O O . PRO B 1 27 ? 7.051 -49.312 10.125 1 35.59 27 PRO B O 1
ATOM 2406 N N . LEU B 1 28 ? 6.078 -49.75 8.414 1 36.34 28 LEU B N 1
ATOM 2407 C CA . LEU B 1 28 ? 7.09 -49.125 7.578 1 36.34 28 LEU B CA 1
ATOM 2408 C C . LEU B 1 28 ? 7.316 -47.688 8.008 1 36.34 28 LEU B C 1
ATOM 2410 O O . LEU B 1 28 ? 6.359 -46.938 8.273 1 36.34 28 LEU B O 1
ATOM 2414 N N . PRO B 1 29 ? 8.453 -47.406 8.641 1 33.56 29 PRO B N 1
ATOM 2415 C CA . PRO B 1 29 ? 8.695 -46 8.992 1 33.56 29 PRO B CA 1
ATOM 2416 C C . PRO B 1 29 ? 8.195 -45.031 7.922 1 33.56 29 PRO B C 1
ATOM 2418 O O . PRO B 1 29 ? 8.211 -45.344 6.73 1 33.56 29 PRO B O 1
ATOM 2421 N N . LEU B 1 30 ? 7.129 -44.344 8.234 1 34.5 30 LEU B N 1
ATOM 2422 C CA . LEU B 1 30 ? 6.828 -43.188 7.395 1 34.5 30 LEU B CA 1
ATOM 2423 C C . LEU B 1 30 ? 8.109 -42.594 6.844 1 34.5 30 LEU B C 1
ATOM 2425 O O . LEU B 1 30 ? 9.023 -42.25 7.605 1 34.5 30 LEU B O 1
ATOM 2429 N N . LEU B 1 31 ? 8.617 -43.062 5.762 1 36 31 LEU B N 1
ATOM 2430 C CA . LEU B 1 31 ? 9.742 -42.375 5.125 1 36 31 LEU B CA 1
ATOM 2431 C C . LEU B 1 31 ? 9.781 -40.906 5.516 1 36 31 LEU B C 1
ATOM 2433 O O . LEU B 1 31 ? 8.758 -40.219 5.461 1 36 31 LEU B O 1
ATOM 2437 N N . PRO B 1 32 ? 10.742 -40.469 6.293 1 34.38 32 PRO B N 1
ATOM 2438 C CA . PRO B 1 32 ? 10.844 -39.062 6.637 1 34.38 32 PRO B CA 1
ATOM 2439 C C . PRO B 1 32 ? 10.562 -38.156 5.445 1 34.38 32 PRO B C 1
ATOM 2441 O O . PRO B 1 32 ? 10.984 -38.438 4.324 1 34.38 32 PRO B O 1
ATOM 2444 N N . CYS B 1 33 ? 9.422 -37.562 5.312 1 39.47 33 CYS B N 1
ATOM 2445 C CA . CYS B 1 33 ? 9.211 -36.469 4.387 1 39.47 33 CYS B CA 1
ATOM 2446 C C . CYS B 1 33 ? 10.477 -35.625 4.242 1 39.47 33 CYS B C 1
ATOM 2448 O O . CYS B 1 33 ? 11.133 -35.312 5.234 1 39.47 33 CYS B O 1
ATOM 2450 N N . LEU B 1 34 ? 11.305 -35.812 3.258 1 41.66 34 LEU B N 1
ATOM 2451 C CA . LEU B 1 34 ? 12.453 -34.938 3.047 1 41.66 34 LEU B CA 1
ATOM 2452 C C . LEU B 1 34 ? 12.195 -33.562 3.627 1 41.66 34 LEU B C 1
ATOM 2454 O O . LEU B 1 34 ? 11.109 -33 3.447 1 41.66 34 LEU B O 1
ATOM 2458 N N . PRO B 1 35 ? 12.969 -33.156 4.625 1 40.72 35 PRO B N 1
ATOM 2459 C CA . PRO B 1 35 ? 12.789 -31.812 5.137 1 40.72 35 PRO B CA 1
ATOM 2460 C C . PRO B 1 35 ? 12.75 -30.766 4.027 1 40.72 35 PRO B C 1
ATOM 2462 O O . PRO B 1 35 ? 13.461 -30.891 3.025 1 40.72 35 PRO B O 1
ATOM 2465 N N . ALA B 1 36 ? 11.656 -30.203 3.717 1 48.91 36 ALA B N 1
ATOM 2466 C CA . ALA B 1 36 ? 11.586 -29.031 2.838 1 48.91 36 ALA B CA 1
ATOM 2467 C C . ALA B 1 36 ? 12.836 -28.172 2.969 1 48.91 36 ALA B C 1
ATOM 2469 O O . ALA B 1 36 ? 13.25 -27.828 4.078 1 48.91 36 ALA B O 1
ATOM 2470 N N . VAL B 1 37 ? 13.875 -28.391 2.229 1 46.09 37 VAL B N 1
ATOM 2471 C CA . VAL B 1 37 ? 14.984 -27.438 2.248 1 46.09 37 VAL B CA 1
ATOM 2472 C C . VAL B 1 37 ? 14.453 -26.031 2.014 1 46.09 37 VAL B C 1
ATOM 2474 O O . VAL B 1 37 ? 13.891 -25.734 0.958 1 46.09 37 VAL B O 1
ATOM 2477 N N . THR B 1 38 ? 14.289 -25.344 3.123 1 54.44 38 THR B N 1
ATOM 2478 C CA . THR B 1 38 ? 13.805 -23.969 3.135 1 54.44 38 THR B CA 1
ATOM 2479 C C . THR B 1 38 ? 14.703 -23.078 2.275 1 54.44 38 THR B C 1
ATOM 2481 O O . THR B 1 38 ? 15.93 -23.172 2.35 1 54.44 38 THR B O 1
ATOM 2484 N N . ALA B 1 39 ? 14.273 -22.75 1.076 1 59.94 39 ALA B N 1
ATOM 2485 C CA . ALA B 1 39 ? 14.969 -21.75 0.268 1 59.94 39 ALA B CA 1
ATOM 2486 C C . ALA B 1 39 ? 15.633 -20.703 1.149 1 59.94 39 ALA B C 1
ATOM 2488 O O . ALA B 1 39 ? 15.156 -20.406 2.246 1 59.94 39 ALA B O 1
ATOM 2489 N N . PRO B 1 40 ? 16.844 -20.328 0.823 1 61.38 40 PRO B N 1
ATOM 2490 C CA . PRO B 1 40 ? 17.531 -19.281 1.585 1 61.38 40 PRO B CA 1
ATOM 2491 C C . PRO B 1 40 ? 16.656 -18.047 1.802 1 61.38 40 PRO B C 1
ATOM 2493 O O . PRO B 1 40 ? 15.812 -17.734 0.968 1 61.38 40 PRO B O 1
ATOM 2496 N N . SER B 1 41 ? 16.781 -17.562 2.979 1 75.81 41 SER B N 1
ATOM 2497 C CA . SER B 1 41 ? 16.094 -16.312 3.324 1 75.81 41 SER B CA 1
ATOM 2498 C C . SER B 1 41 ? 16.562 -15.172 2.434 1 75.81 41 SER B C 1
ATOM 2500 O O . SER B 1 41 ? 17.75 -15.055 2.127 1 75.81 41 SER B O 1
ATOM 2502 N N . GLY B 1 42 ? 15.602 -14.562 1.839 1 83.5 42 GLY B N 1
ATOM 2503 C CA . GLY B 1 42 ? 15.914 -13.43 0.987 1 83.5 42 GLY B CA 1
ATOM 2504 C C . GLY B 1 42 ? 16.188 -12.156 1.768 1 83.5 42 GLY B C 1
ATOM 2505 O O . GLY B 1 42 ? 16.031 -12.125 2.99 1 83.5 42 GLY B O 1
ATOM 2506 N N . THR B 1 43 ? 16.75 -11.203 1.145 1 84.75 43 THR B N 1
ATOM 2507 C CA . THR B 1 43 ? 17.125 -9.93 1.744 1 84.75 43 THR B CA 1
ATOM 2508 C C . THR B 1 43 ? 16.141 -8.836 1.361 1 84.75 43 THR B C 1
ATOM 2510 O O . THR B 1 43 ? 16.281 -7.688 1.787 1 84.75 43 THR B O 1
ATOM 2513 N N . GLY B 1 44 ? 15.156 -9.195 0.665 1 88.19 44 GLY B N 1
ATOM 2514 C CA . GLY B 1 44 ? 14.289 -8.195 0.068 1 88.19 44 GLY B CA 1
ATOM 2515 C C . GLY B 1 44 ? 13.547 -7.355 1.096 1 88.19 44 GLY B C 1
ATOM 2516 O O . GLY B 1 44 ? 13.258 -6.188 0.851 1 88.19 44 GLY B O 1
ATOM 2517 N N . TYR B 1 45 ? 13.258 -7.883 2.252 1 94 45 TYR B N 1
ATOM 2518 C CA . TYR B 1 45 ? 12.453 -7.199 3.256 1 94 45 TYR B CA 1
ATOM 2519 C C . TYR B 1 45 ? 13.305 -6.805 4.461 1 94 45 TYR B C 1
ATOM 2521 O O . TYR B 1 45 ? 12.766 -6.477 5.523 1 94 45 TYR B O 1
ATOM 2529 N N . GLN B 1 46 ? 14.594 -6.789 4.316 1 92.44 46 GLN B N 1
ATOM 2530 C CA . GLN B 1 46 ? 15.516 -6.418 5.383 1 92.44 46 GLN B CA 1
ATOM 2531 C C . GLN B 1 46 ? 15.461 -4.918 5.656 1 92.44 46 GLN B C 1
ATOM 2533 O O . GLN B 1 46 ? 15.508 -4.488 6.812 1 92.44 46 GLN B O 1
ATOM 2538 N N . PRO B 1 47 ? 15.359 -4.152 4.625 1 92.69 47 PRO B N 1
ATOM 2539 C CA . PRO B 1 47 ? 15.344 -2.709 4.879 1 92.69 47 PRO B CA 1
ATOM 2540 C C . PRO B 1 47 ? 14.141 -2.268 5.711 1 92.69 47 PRO B C 1
ATOM 2542 O O . PRO B 1 47 ? 13.055 -2.828 5.57 1 92.69 47 PRO B O 1
ATOM 2545 N N . SER B 1 48 ? 14.383 -1.23 6.484 1 90.19 48 SER B N 1
ATOM 2546 C CA . SER B 1 48 ? 13.328 -0.689 7.34 1 90.19 48 SER B CA 1
ATOM 2547 C C . SER B 1 48 ? 12.172 -0.141 6.516 1 90.19 48 SER B C 1
ATOM 2549 O O . SER B 1 48 ? 12.383 0.498 5.484 1 90.19 48 SER B O 1
ATOM 2551 N N . GLY B 1 49 ? 10.961 -0.515 6.988 1 94.12 49 GLY B N 1
ATOM 2552 C CA . GLY B 1 49 ? 9.781 0.094 6.391 1 94.12 49 GLY B CA 1
ATOM 2553 C C . GLY B 1 49 ? 9.109 -0.792 5.359 1 94.12 49 GLY B C 1
ATOM 2554 O O . GLY B 1 49 ? 7.918 -0.633 5.078 1 94.12 49 GLY B O 1
ATOM 2555 N N . LEU B 1 50 ? 9.914 -1.67 4.766 1 95.31 50 LEU B N 1
ATOM 2556 C CA . LEU B 1 50 ? 9.344 -2.502 3.713 1 95.31 50 LEU B CA 1
ATOM 2557 C C . LEU B 1 50 ? 8.195 -3.352 4.254 1 95.31 50 LEU B C 1
ATOM 2559 O O . LEU B 1 50 ? 7.148 -3.463 3.615 1 95.31 50 LEU B O 1
ATOM 2563 N N . ALA B 1 51 ? 8.398 -3.912 5.414 1 95.56 51 ALA B N 1
ATOM 2564 C CA . ALA B 1 51 ? 7.359 -4.758 6.004 1 95.56 51 ALA B CA 1
ATOM 2565 C C . ALA B 1 51 ? 6.09 -3.963 6.277 1 95.56 51 ALA B C 1
ATOM 2567 O O . ALA B 1 51 ? 4.988 -4.406 5.945 1 95.56 51 ALA B O 1
ATOM 2568 N N . ALA B 1 52 ? 6.23 -2.811 6.863 1 95.88 52 ALA B N 1
ATOM 2569 C CA . ALA B 1 52 ? 5.082 -1.965 7.172 1 95.88 52 ALA B CA 1
ATOM 2570 C C . ALA B 1 52 ? 4.359 -1.535 5.898 1 95.88 52 ALA B C 1
ATOM 2572 O O . ALA B 1 52 ? 3.127 -1.529 5.848 1 95.88 52 ALA B O 1
ATOM 2573 N N . LEU B 1 53 ? 5.129 -1.173 4.922 1 97.62 53 LEU B N 1
ATOM 2574 C CA . LEU B 1 53 ? 4.531 -0.774 3.65 1 97.62 53 LEU B CA 1
ATOM 2575 C C . LEU B 1 53 ? 3.801 -1.945 3.002 1 97.62 53 LEU B C 1
ATOM 2577 O O . LEU B 1 53 ? 2.715 -1.771 2.443 1 97.62 53 LEU B O 1
ATOM 2581 N N . ALA B 1 54 ? 4.383 -3.084 3.025 1 98.31 54 ALA B N 1
ATOM 2582 C CA . ALA B 1 54 ? 3.74 -4.273 2.471 1 98.31 54 ALA B CA 1
ATOM 2583 C C . ALA B 1 54 ? 2.418 -4.562 3.178 1 98.31 54 ALA B C 1
ATOM 2585 O O . ALA B 1 54 ? 1.399 -4.805 2.525 1 98.31 54 ALA B O 1
ATOM 2586 N N . ASP B 1 55 ? 2.434 -4.504 4.488 1 97.56 55 ASP B N 1
ATOM 2587 C CA . ASP B 1 55 ? 1.215 -4.73 5.258 1 97.56 55 ASP B CA 1
ATOM 2588 C C . ASP B 1 55 ? 0.139 -3.711 4.895 1 97.56 55 ASP B C 1
ATOM 2590 O O . ASP B 1 55 ? -1.027 -4.066 4.715 1 97.56 55 ASP B O 1
ATOM 2594 N N . ALA B 1 56 ? 0.546 -2.484 4.836 1 97.94 56 ALA B N 1
ATOM 2595 C CA . ALA B 1 56 ? -0.4 -1.431 4.477 1 97.94 56 ALA B CA 1
ATOM 2596 C C . ALA B 1 56 ? -0.95 -1.645 3.07 1 97.94 56 ALA B C 1
ATOM 2598 O O . ALA B 1 56 ? -2.145 -1.452 2.828 1 97.94 56 ALA B O 1
ATOM 2599 N N . THR B 1 57 ? -0.09 -1.99 2.16 1 98.31 57 THR B N 1
ATOM 2600 C CA . THR B 1 57 ? -0.518 -2.217 0.783 1 98.31 57 THR B CA 1
ATOM 2601 C C . THR B 1 57 ? -1.574 -3.316 0.719 1 98.31 57 THR B C 1
ATOM 2603 O O . THR B 1 57 ? -2.604 -3.158 0.059 1 98.31 57 THR B O 1
ATOM 2606 N N . VAL B 1 58 ? -1.341 -4.402 1.393 1 98.44 58 VAL B N 1
ATOM 2607 C CA . VAL B 1 58 ? -2.295 -5.504 1.412 1 98.44 58 VAL B CA 1
ATOM 2608 C C . VAL B 1 58 ? -3.594 -5.055 2.078 1 98.44 58 VAL B C 1
ATOM 2610 O O . VAL B 1 58 ? -4.684 -5.359 1.596 1 98.44 58 VAL B O 1
ATOM 2613 N N . TYR B 1 59 ? -3.498 -4.34 3.18 1 97.62 59 TYR B N 1
ATOM 2614 C CA . TYR B 1 59 ? -4.676 -3.812 3.863 1 97.62 59 TYR B CA 1
ATOM 2615 C C . TYR B 1 59 ? -5.535 -2.99 2.914 1 97.62 59 TYR B C 1
ATOM 2617 O O . TYR B 1 59 ? -6.73 -3.252 2.764 1 97.62 59 TYR B O 1
ATOM 2625 N N . TYR B 1 60 ? -4.918 -2.043 2.25 1 98.12 60 TYR B N 1
ATOM 2626 C CA . TYR B 1 60 ? -5.684 -1.136 1.4 1 98.12 60 TYR B CA 1
ATOM 2627 C C . TYR B 1 60 ? -6.164 -1.844 0.14 1 98.12 60 TYR B C 1
ATOM 2629 O O . TYR B 1 60 ? -7.227 -1.521 -0.394 1 98.12 60 TYR B O 1
ATOM 2637 N N . ALA B 1 61 ? -5.391 -2.82 -0.331 1 98.06 61 ALA B N 1
ATOM 2638 C CA . ALA B 1 61 ? -5.805 -3.576 -1.51 1 98.06 61 ALA B CA 1
ATOM 2639 C C . ALA B 1 61 ? -7.066 -4.391 -1.227 1 98.06 61 ALA B C 1
ATOM 2641 O O . ALA B 1 61 ? -7.824 -4.707 -2.145 1 98.06 61 ALA B O 1
ATOM 2642 N N . THR B 1 62 ? -7.27 -4.711 0.001 1 97.56 62 THR B N 1
ATOM 2643 C CA . THR B 1 62 ? -8.336 -5.664 0.3 1 97.56 62 THR B CA 1
ATOM 2644 C C . THR B 1 62 ? -9.461 -4.988 1.083 1 97.56 62 THR B C 1
ATOM 2646 O O . THR B 1 62 ? -10.266 -5.66 1.723 1 97.56 62 THR B O 1
ATOM 2649 N N . THR B 1 63 ? -9.492 -3.705 1.147 1 95.56 63 THR B N 1
ATOM 2650 C CA . THR B 1 63 ? -10.57 -2.947 1.775 1 95.56 63 THR B CA 1
ATOM 2651 C C . THR B 1 63 ? -11.148 -1.925 0.803 1 95.56 63 THR B C 1
ATOM 2653 O O . THR B 1 63 ? -10.406 -1.174 0.168 1 95.56 63 THR B O 1
ATOM 2656 N N . PRO B 1 64 ? -12.5 -1.866 0.71 1 95.38 64 PRO B N 1
ATOM 2657 C CA . PRO B 1 64 ? -13.102 -0.916 -0.229 1 95.38 64 PRO B CA 1
ATOM 2658 C C . PRO B 1 64 ? -13.188 0.499 0.34 1 95.38 64 PRO B C 1
ATOM 2660 O O . PRO B 1 64 ? -13.57 1.432 -0.372 1 95.38 64 PRO B O 1
ATOM 2663 N N . THR B 1 65 ? -12.852 0.707 1.602 1 95.31 65 THR B N 1
ATOM 2664 C CA . THR B 1 65 ? -12.93 2.01 2.252 1 95.31 65 THR B CA 1
ATOM 2665 C C . THR B 1 65 ? -11.781 2.906 1.797 1 95.31 65 THR B C 1
ATOM 2667 O O . THR B 1 65 ? -10.609 2.533 1.91 1 95.31 65 THR B O 1
ATOM 2670 N N . VAL B 1 66 ? -12.078 4.078 1.276 1 96.06 66 VAL B N 1
ATOM 2671 C CA . VAL B 1 66 ? -11.07 5.023 0.808 1 96.06 66 VAL B CA 1
ATOM 2672 C C . VAL B 1 66 ? -11.031 6.238 1.732 1 96.06 66 VAL B C 1
ATOM 2674 O O . VAL B 1 66 ? -12.07 6.68 2.229 1 96.06 66 VAL B O 1
ATOM 2677 N N . PRO B 1 67 ? -9.82 6.734 1.971 1 95.88 67 PRO B N 1
ATOM 2678 C CA . PRO B 1 67 ? -9.719 7.949 2.781 1 95.88 67 PRO B CA 1
ATOM 2679 C C . PRO B 1 67 ? -10.344 9.164 2.102 1 95.88 67 PRO B C 1
ATOM 2681 O O . PRO B 1 67 ? -10.719 9.094 0.928 1 95.88 67 PRO B O 1
ATOM 2684 N N . GLN B 1 68 ? -10.484 10.234 2.908 1 94.75 68 GLN B N 1
ATOM 2685 C CA . GLN B 1 68 ? -11.055 11.477 2.4 1 94.75 68 GLN B CA 1
ATOM 2686 C C . GLN B 1 68 ? -10.125 12.141 1.39 1 94.75 68 GLN B C 1
ATOM 2688 O O . GLN B 1 68 ? -10.586 12.695 0.385 1 94.75 68 GLN B O 1
ATOM 2693 N N . GLN B 1 69 ? -8.836 12.109 1.684 1 97.56 69 GLN B N 1
ATOM 2694 C CA . GLN B 1 69 ? -7.895 12.711 0.747 1 97.56 69 GLN B CA 1
ATOM 2695 C C . GLN B 1 69 ? -7.82 11.906 -0.55 1 97.56 69 GLN B C 1
ATOM 2697 O O . GLN B 1 69 ? -7.816 10.68 -0.525 1 97.56 69 GLN B O 1
ATOM 2702 N N . THR B 1 70 ? -7.781 12.688 -1.617 1 97.56 70 THR B N 1
ATOM 2703 C CA . THR B 1 70 ? -7.707 12.07 -2.938 1 97.56 70 THR B CA 1
ATOM 2704 C C . THR B 1 70 ? -6.289 11.586 -3.232 1 97.56 70 THR B C 1
ATOM 2706 O O . THR B 1 70 ? -5.359 11.898 -2.488 1 97.56 70 THR B O 1
ATOM 2709 N N . HIS B 1 71 ? -6.156 10.844 -4.359 1 98 71 HIS B N 1
ATOM 2710 C CA . HIS B 1 71 ? -4.859 10.367 -4.824 1 98 71 HIS B CA 1
ATOM 2711 C C . HIS B 1 71 ? -3.881 11.523 -5.004 1 98 71 HIS B C 1
ATOM 2713 O O . HIS B 1 71 ? -2.727 11.43 -4.582 1 98 71 HIS B O 1
ATOM 2719 N N . ASP B 1 72 ? -4.328 12.602 -5.586 1 98.19 72 ASP B N 1
ATOM 2720 C CA . ASP B 1 72 ? -3.459 13.742 -5.863 1 98.19 72 ASP B CA 1
ATOM 2721 C C . ASP B 1 72 ? -3.02 14.422 -4.57 1 98.19 72 ASP B C 1
ATOM 2723 O O . ASP B 1 72 ? -1.868 14.844 -4.445 1 98.19 72 ASP B O 1
ATOM 2727 N N . GLU B 1 73 ? -3.91 14.516 -3.684 1 98.62 73 GLU B N 1
ATOM 2728 C CA . GLU B 1 73 ? -3.598 15.133 -2.398 1 98.62 73 GLU B CA 1
ATOM 2729 C C . GLU B 1 73 ? -2.562 14.32 -1.63 1 98.62 73 GLU B C 1
ATOM 2731 O O . GLU B 1 73 ? -1.562 14.859 -1.158 1 98.62 73 GLU B O 1
ATOM 2736 N N . ILE B 1 74 ? -2.783 13.023 -1.597 1 98.69 74 ILE B N 1
ATOM 2737 C CA . ILE B 1 74 ? -1.854 12.148 -0.889 1 98.69 74 ILE B CA 1
ATOM 2738 C C . ILE B 1 74 ? -0.502 12.156 -1.599 1 98.69 74 ILE B C 1
ATOM 2740 O O . ILE B 1 74 ? 0.546 12.141 -0.95 1 98.69 74 ILE B O 1
ATOM 2744 N N . SER B 1 75 ? -0.494 12.219 -2.904 1 98.12 75 SER B N 1
ATOM 2745 C CA . SER B 1 75 ? 0.731 12.188 -3.695 1 98.12 75 SER B CA 1
ATOM 2746 C C . SER B 1 75 ? 1.589 13.422 -3.439 1 98.12 75 SER B C 1
ATOM 2748 O O . SER B 1 75 ? 2.818 13.352 -3.498 1 98.12 75 SER B O 1
ATOM 2750 N N . LEU B 1 76 ? 0.939 14.523 -3.141 1 98.06 76 LEU B N 1
ATOM 2751 C CA . LEU B 1 76 ? 1.666 15.742 -2.797 1 98.06 76 LEU B CA 1
ATOM 2752 C C . LEU B 1 76 ? 2.52 15.531 -1.551 1 98.06 76 LEU B C 1
ATOM 2754 O O . LEU B 1 76 ? 3.699 15.898 -1.532 1 98.06 76 LEU B O 1
ATOM 2758 N N . ALA B 1 77 ? 1.943 14.945 -0.553 1 98.31 77 ALA B N 1
ATOM 2759 C CA . ALA B 1 77 ? 2.672 14.68 0.685 1 98.31 77 ALA B CA 1
ATOM 2760 C C . ALA B 1 77 ? 3.693 13.562 0.493 1 98.31 77 ALA B C 1
ATOM 2762 O O . ALA B 1 77 ? 4.789 13.609 1.056 1 98.31 77 ALA B O 1
ATOM 2763 N N . LEU B 1 78 ? 3.326 12.562 -0.313 1 98.44 78 LEU B N 1
ATOM 2764 C CA . LEU B 1 78 ? 4.242 11.461 -0.591 1 98.44 78 LEU B CA 1
ATOM 2765 C C . LEU B 1 78 ? 5.527 11.977 -1.235 1 98.44 78 LEU B C 1
ATOM 2767 O O . LEU B 1 78 ? 6.617 11.477 -0.939 1 98.44 78 LEU B O 1
ATOM 2771 N N . ALA B 1 79 ? 5.418 12.953 -2.082 1 97.44 79 ALA B N 1
ATOM 2772 C CA . ALA B 1 79 ? 6.598 13.516 -2.736 1 97.44 79 ALA B CA 1
ATOM 2773 C C . ALA B 1 79 ? 7.582 14.07 -1.711 1 97.44 79 ALA B C 1
ATOM 2775 O O . ALA B 1 79 ? 8.789 13.883 -1.835 1 97.44 79 ALA B O 1
ATOM 2776 N N . VAL B 1 80 ? 7.094 14.68 -0.744 1 97.62 80 VAL B N 1
ATOM 2777 C CA . VAL B 1 80 ? 7.93 15.234 0.316 1 97.62 80 VAL B CA 1
ATOM 2778 C C . VAL B 1 80 ? 8.547 14.109 1.133 1 97.62 80 VAL B C 1
ATOM 2780 O O . VAL B 1 80 ? 9.75 14.125 1.418 1 97.62 80 VAL B O 1
ATOM 2783 N N . LEU B 1 81 ? 7.734 13.102 1.459 1 97.81 81 LEU B N 1
ATOM 2784 C CA . LEU B 1 81 ? 8.227 11.992 2.268 1 97.81 81 LEU B CA 1
ATOM 2785 C C . LEU B 1 81 ? 9.289 11.195 1.512 1 97.81 81 LEU B C 1
ATOM 2787 O O . LEU B 1 81 ? 10.258 10.734 2.107 1 97.81 81 LEU B O 1
ATOM 2791 N N . ARG B 1 82 ? 9.156 11.047 0.221 1 96.5 82 ARG B N 1
ATOM 2792 C CA . ARG B 1 82 ? 10.148 10.352 -0.6 1 96.5 82 ARG B CA 1
ATOM 2793 C C . ARG B 1 82 ? 11.508 11.039 -0.52 1 96.5 82 ARG B C 1
ATOM 2795 O O . ARG B 1 82 ? 12.547 10.375 -0.507 1 96.5 82 ARG B O 1
ATOM 2802 N N . ARG B 1 83 ? 11.422 12.266 -0.41 1 95.19 83 ARG B N 1
ATOM 2803 C CA . ARG B 1 83 ? 12.656 13.047 -0.424 1 95.19 83 ARG B CA 1
ATOM 2804 C C . ARG B 1 83 ? 13.289 13.094 0.964 1 95.19 83 ARG B C 1
ATOM 2806 O O . ARG B 1 83 ? 14.516 13.102 1.096 1 95.19 83 ARG B O 1
ATOM 2813 N N . ARG B 1 84 ? 12.469 13.016 2.008 1 96.12 84 ARG B N 1
ATOM 2814 C CA . ARG B 1 84 ? 12.992 13.438 3.305 1 96.12 84 ARG B CA 1
ATOM 2815 C C . ARG B 1 84 ? 13.016 12.281 4.293 1 96.12 84 ARG B C 1
ATOM 2817 O O . ARG B 1 84 ? 13.688 12.344 5.324 1 96.12 84 ARG B O 1
ATOM 2824 N N . ALA B 1 85 ? 12.258 11.273 4 1 96.06 85 ALA B N 1
ATOM 2825 C CA . ALA B 1 85 ? 12.156 10.203 4.992 1 96.06 85 ALA B CA 1
ATOM 2826 C C . ALA B 1 85 ? 13.523 9.562 5.246 1 96.06 85 ALA B C 1
ATOM 2828 O O . ALA B 1 85 ? 14.344 9.461 4.336 1 96.06 85 ALA B O 1
ATOM 2829 N N . PRO B 1 86 ? 13.781 9.078 6.484 1 96.62 86 PRO B N 1
ATOM 2830 C CA . PRO B 1 86 ? 12.867 9.078 7.625 1 96.62 86 PRO B CA 1
ATOM 2831 C C . PRO B 1 86 ? 12.711 10.461 8.258 1 96.62 86 PRO B C 1
ATOM 2833 O O . PRO B 1 86 ? 13.68 11.219 8.336 1 96.62 86 PRO B O 1
ATOM 2836 N N . VAL B 1 87 ? 11.445 10.727 8.703 1 97.06 87 VAL B N 1
ATOM 2837 C CA . VAL B 1 87 ? 11.18 12.023 9.32 1 97.06 87 VAL B CA 1
ATOM 2838 C C . VAL B 1 87 ? 10.328 11.836 10.578 1 97.06 87 VAL B C 1
ATOM 2840 O O . VAL B 1 87 ? 9.836 10.734 10.836 1 97.06 87 VAL B O 1
ATOM 2843 N N . ARG B 1 88 ? 10.289 12.867 11.352 1 97.38 88 ARG B N 1
ATOM 2844 C CA . ARG B 1 88 ? 9.266 12.977 12.383 1 97.38 88 ARG B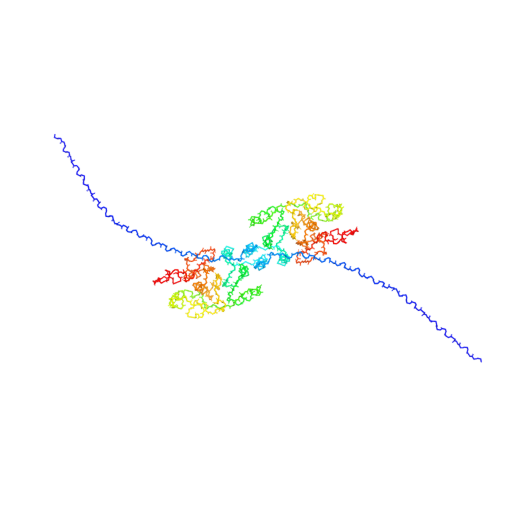 CA 1
ATOM 2845 C C . ARG B 1 88 ? 8 13.625 11.836 1 97.38 88 ARG B C 1
ATOM 2847 O O . ARG B 1 88 ? 8.008 14.812 11.492 1 97.38 88 ARG B O 1
ATOM 2854 N N . LEU B 1 89 ? 6.949 12.828 11.734 1 98.62 89 LEU B N 1
ATOM 2855 C CA . LEU B 1 89 ? 5.676 13.219 11.141 1 98.62 89 LEU B CA 1
ATOM 2856 C C . LEU B 1 89 ? 4.578 13.297 12.195 1 98.62 89 LEU B C 1
ATOM 2858 O O . LEU B 1 89 ? 4.258 12.289 12.836 1 98.62 89 LEU B O 1
ATOM 2862 N N . LEU B 1 90 ? 4.055 14.477 12.422 1 98.81 90 LEU B N 1
ATOM 2863 C CA . LEU B 1 90 ? 2.926 14.68 13.32 1 98.81 90 LEU B CA 1
ATOM 2864 C C . LEU B 1 90 ? 1.633 14.875 12.531 1 98.81 90 LEU B C 1
ATOM 2866 O O . LEU B 1 90 ? 1.534 15.789 11.711 1 98.81 90 LEU B O 1
ATOM 2870 N N . VAL B 1 91 ? 0.678 14.008 12.734 1 98.88 91 VAL B N 1
ATOM 2871 C CA . VAL B 1 91 ? -0.586 14.062 12.008 1 98.88 91 VAL B CA 1
ATOM 2872 C C . VAL B 1 91 ? -1.715 14.453 12.961 1 98.88 91 VAL B C 1
ATOM 2874 O O . VAL B 1 91 ? -1.987 13.742 13.938 1 98.88 91 VAL B O 1
ATOM 2877 N N . PHE B 1 92 ? -2.309 15.625 12.711 1 98.69 92 PHE B N 1
ATOM 2878 C CA . PHE B 1 92 ? -3.527 15.984 13.422 1 98.69 92 PHE B CA 1
ATOM 2879 C C . PHE B 1 92 ? -4.73 15.25 12.852 1 98.69 92 PHE B C 1
ATOM 2881 O O . PHE B 1 92 ? -5.277 15.648 11.82 1 98.69 92 PHE B O 1
ATOM 2888 N N . GLY B 1 93 ? -5.109 14.18 13.523 1 98.19 93 GLY B N 1
ATOM 2889 C CA . GLY B 1 93 ? -6.254 13.398 13.078 1 98.19 93 GLY B CA 1
ATOM 2890 C C . GLY B 1 93 ? -5.922 11.938 12.836 1 98.19 93 GLY B C 1
ATOM 2891 O O . GLY B 1 93 ? -4.844 11.617 12.328 1 98.19 93 GLY B O 1
ATOM 2892 N N . LEU B 1 94 ? -6.855 11.133 13.234 1 97.81 94 LEU B N 1
ATOM 2893 C CA . LEU B 1 94 ? -6.887 9.742 12.812 1 97.81 94 LEU B CA 1
ATOM 2894 C C . LEU B 1 94 ? -7.93 9.523 11.727 1 97.81 94 LEU B C 1
ATOM 2896 O O . LEU B 1 94 ? -8.977 10.18 11.727 1 97.81 94 LEU B O 1
ATOM 2900 N N . GLY B 1 95 ? -7.602 8.672 10.82 1 96 95 GLY B N 1
ATOM 2901 C CA . GLY B 1 95 ? -8.539 8.328 9.758 1 96 95 GLY B CA 1
ATOM 2902 C C . GLY B 1 95 ? -8.203 7.016 9.078 1 96 95 GLY B C 1
ATOM 2903 O O . GLY B 1 95 ? -7.363 6.254 9.562 1 96 95 GLY B O 1
ATOM 2904 N N . HIS B 1 96 ? -8.945 6.766 8.023 1 95.94 96 HIS B N 1
ATOM 2905 C CA . HIS B 1 96 ? -8.719 5.562 7.234 1 95.94 96 HIS B CA 1
ATOM 2906 C C . HIS B 1 96 ? -7.355 5.598 6.551 1 95.94 96 HIS B C 1
ATOM 2908 O O . HIS B 1 96 ? -6.859 4.57 6.086 1 95.94 96 HIS B O 1
ATOM 2914 N N . ASP B 1 97 ? -6.754 6.777 6.582 1 97.25 97 ASP B N 1
ATOM 2915 C CA . ASP B 1 97 ? -5.449 6.926 5.945 1 97.25 97 ASP B CA 1
ATOM 2916 C C . ASP B 1 97 ? -4.324 6.84 6.973 1 97.25 97 ASP B C 1
ATOM 2918 O O . ASP B 1 97 ? -3.146 6.953 6.625 1 97.25 97 ASP B O 1
ATOM 2922 N N . SER B 1 98 ? -4.641 6.629 8.242 1 98.31 98 SER B N 1
ATOM 2923 C CA . SER B 1 98 ? -3.613 6.66 9.281 1 98.31 98 SER B CA 1
ATOM 2924 C C . SER B 1 98 ? -2.58 5.559 9.07 1 98.31 98 SER B C 1
ATOM 2926 O O . SER B 1 98 ? -1.376 5.809 9.148 1 98.31 98 SER B O 1
ATOM 2928 N N . PRO B 1 99 ? -3.016 4.312 8.75 1 98 99 PRO B N 1
ATOM 2929 C CA . PRO B 1 99 ? -2 3.299 8.453 1 98 99 PRO B CA 1
ATOM 2930 C C . PRO B 1 99 ? -1.128 3.67 7.254 1 98 99 PRO B C 1
ATOM 2932 O O . PRO B 1 99 ? 0.047 3.299 7.203 1 98 99 PRO B O 1
ATOM 2935 N N . LEU B 1 100 ? -1.69 4.391 6.336 1 98.5 100 LEU B N 1
ATOM 2936 C CA . LEU B 1 100 ? -0.958 4.848 5.16 1 98.5 100 LEU B CA 1
ATOM 2937 C C . LEU B 1 100 ? 0.173 5.789 5.555 1 98.5 100 LEU B C 1
ATOM 2939 O O . LEU B 1 100 ? 1.326 5.578 5.172 1 98.5 100 LEU B O 1
ATOM 2943 N N . TRP B 1 101 ? -0.153 6.801 6.359 1 98.69 101 TRP B N 1
ATOM 2944 C CA . TRP B 1 101 ? 0.843 7.781 6.781 1 98.69 101 TRP B CA 1
ATOM 2945 C C . TRP B 1 101 ? 1.949 7.117 7.594 1 98.69 101 TRP B C 1
ATOM 2947 O O . TRP B 1 101 ? 3.123 7.477 7.469 1 98.69 101 TRP B O 1
ATOM 2957 N N . HIS B 1 102 ? 1.57 6.184 8.398 1 98.44 102 HIS B N 1
ATOM 2958 C CA . HIS B 1 102 ? 2.559 5.418 9.148 1 98.44 102 HIS B CA 1
ATOM 2959 C C . HIS B 1 102 ? 3.512 4.68 8.219 1 98.44 102 HIS B C 1
ATOM 2961 O O . HIS B 1 102 ? 4.73 4.738 8.398 1 98.44 102 HIS B O 1
ATOM 2967 N N . ALA B 1 103 ? 2.965 4.062 7.211 1 98.31 103 ALA B N 1
ATOM 2968 C CA . ALA B 1 103 ? 3.746 3.211 6.32 1 98.31 103 ALA B CA 1
ATOM 2969 C C . ALA B 1 103 ? 4.594 4.047 5.367 1 98.31 103 ALA B C 1
ATOM 2971 O O . ALA B 1 103 ? 5.695 3.637 4.984 1 98.31 103 ALA B O 1
ATOM 2972 N N . LEU B 1 104 ? 4.184 5.246 5.02 1 98.5 104 LEU B N 1
ATOM 2973 C CA . LEU B 1 104 ? 4.852 6.074 4.02 1 98.5 104 LEU B CA 1
ATOM 2974 C C . LEU B 1 104 ? 6.059 6.785 4.625 1 98.5 104 LEU B C 1
ATOM 2976 O O . LEU B 1 104 ? 6.762 7.52 3.928 1 98.5 104 LEU B O 1
ATOM 2980 N N . ASN B 1 105 ? 6.305 6.59 5.895 1 98.12 105 ASN B N 1
ATOM 2981 C CA . ASN B 1 105 ? 7.445 7.172 6.594 1 98.12 105 ASN B CA 1
ATOM 2982 C C . ASN B 1 105 ? 8.406 6.102 7.09 1 98.12 105 ASN B C 1
ATOM 2984 O O . ASN B 1 105 ? 8.641 5.98 8.297 1 98.12 105 ASN B O 1
ATOM 2988 N N . PRO B 1 106 ? 9 5.34 6.082 1 96 106 PRO B N 1
ATOM 2989 C CA . PRO B 1 106 ? 9.859 4.227 6.496 1 96 106 PRO B CA 1
ATOM 2990 C C . PRO B 1 106 ? 10.992 4.668 7.414 1 96 106 PRO B C 1
ATOM 2992 O O . PRO B 1 106 ? 11.781 5.543 7.051 1 96 106 PRO B O 1
ATOM 2995 N N . GLY B 1 107 ? 11.023 4 8.586 1 94.12 107 GLY B N 1
ATOM 2996 C CA . GLY B 1 107 ? 12.094 4.246 9.547 1 94.12 107 GLY B CA 1
ATOM 2997 C C . GLY B 1 107 ? 11.852 5.484 10.391 1 94.12 107 GLY B C 1
ATOM 2998 O O . GLY B 1 107 ? 12.617 5.762 11.32 1 94.12 107 GLY B O 1
ATOM 2999 N N . GLY B 1 108 ? 10.805 6.25 10.094 1 96.62 108 GLY B N 1
ATOM 3000 C CA . GLY B 1 108 ? 10.547 7.488 10.805 1 96.62 108 GLY B CA 1
ATOM 3001 C C . GLY B 1 108 ? 9.516 7.336 11.906 1 96.62 108 GLY B C 1
ATOM 3002 O O . GLY B 1 108 ? 8.977 6.246 12.109 1 96.62 108 GLY B O 1
ATOM 3003 N N . ASP B 1 109 ? 9.312 8.43 12.578 1 96.75 109 ASP B N 1
ATOM 3004 C CA . ASP B 1 109 ? 8.312 8.492 13.641 1 96.75 109 ASP B CA 1
ATOM 3005 C C . ASP B 1 109 ? 7.051 9.211 13.164 1 96.75 109 ASP B C 1
ATOM 3007 O O . ASP B 1 109 ? 7.117 10.352 12.703 1 96.75 109 ASP B O 1
ATOM 3011 N N . THR B 1 110 ? 5.969 8.516 13.258 1 98.44 110 THR B N 1
ATOM 3012 C CA . THR B 1 110 ? 4.676 9.117 12.953 1 98.44 110 THR B CA 1
ATOM 3013 C C . THR B 1 110 ? 3.771 9.109 14.188 1 98.44 110 THR B C 1
ATOM 3015 O O . THR B 1 110 ? 3.531 8.062 14.781 1 98.44 110 THR B O 1
ATOM 3018 N N . VAL B 1 111 ? 3.297 10.273 14.57 1 98.75 111 VAL B N 1
ATOM 3019 C CA . VAL B 1 111 ? 2.432 10.414 15.734 1 98.75 111 VAL B CA 1
ATOM 3020 C C . VAL B 1 111 ? 1.108 11.055 15.32 1 98.75 111 VAL B C 1
ATOM 3022 O O . VAL B 1 111 ? 1.09 12.008 14.539 1 98.75 111 VAL B O 1
ATOM 3025 N N . PHE B 1 112 ? -0.012 10.469 15.875 1 98.81 112 PHE B N 1
ATOM 3026 C CA . PHE B 1 112 ? -1.345 10.945 15.523 1 98.81 112 PHE B CA 1
ATOM 3027 C C . PHE B 1 112 ? -2.021 11.586 16.734 1 98.81 112 PHE B C 1
ATOM 3029 O O . PHE B 1 112 ? -1.864 11.117 17.859 1 98.81 112 PHE B O 1
ATOM 3036 N N . LEU B 1 113 ? -2.771 12.672 16.469 1 98.81 113 LEU B N 1
ATOM 3037 C CA . LEU B 1 113 ? -3.602 13.32 17.469 1 98.81 113 LEU B CA 1
ATOM 3038 C C . LEU B 1 113 ? -5.078 13.242 17.094 1 98.81 113 LEU B C 1
ATOM 3040 O O . LEU B 1 113 ? -5.473 13.68 16.016 1 98.81 113 LEU B O 1
ATOM 3044 N N . GLU B 1 114 ? -5.887 12.664 17.953 1 98.56 114 GLU B N 1
ATOM 3045 C CA . GLU B 1 114 ? -7.305 12.477 17.672 1 98.56 114 GLU B CA 1
ATOM 3046 C C . GLU B 1 114 ? -8.164 13.023 18.812 1 98.56 114 GLU B C 1
ATOM 3048 O O . GLU B 1 114 ? -7.832 12.859 19.984 1 98.56 114 GLU B O 1
ATOM 3053 N N . GLU B 1 115 ? -9.266 13.68 18.422 1 97.75 115 GLU B N 1
ATOM 3054 C CA . GLU B 1 115 ? -10.102 14.336 19.438 1 97.75 115 GLU B CA 1
ATOM 3055 C C . GLU B 1 115 ? -11.281 13.453 19.812 1 97.75 115 GLU B C 1
ATOM 3057 O O . GLU B 1 115 ? -11.867 13.625 20.891 1 97.75 115 GLU B O 1
ATOM 3062 N N . ASP B 1 116 ? -11.75 12.625 18.953 1 97.25 116 ASP B N 1
ATOM 3063 C CA . ASP B 1 116 ? -12.938 11.805 19.172 1 97.25 116 ASP B CA 1
ATOM 3064 C C . ASP B 1 116 ? -12.586 10.492 19.875 1 97.25 116 ASP B C 1
ATOM 3066 O O . ASP B 1 116 ? -11.93 9.633 19.281 1 97.25 116 ASP B O 1
ATOM 3070 N N . PRO B 1 117 ? -13.062 10.312 21.062 1 97.62 117 PRO B N 1
ATOM 3071 C CA . PRO B 1 117 ? -12.664 9.117 21.812 1 97.62 117 PRO B CA 1
ATOM 3072 C C . PRO B 1 117 ? -13.172 7.824 21.172 1 97.62 117 PRO B C 1
ATOM 3074 O O . PRO B 1 117 ? -12.469 6.812 21.172 1 97.62 117 PRO B O 1
ATOM 3077 N N . GLU B 1 118 ? -14.359 7.84 20.641 1 97.94 118 GLU B N 1
ATOM 3078 C CA . GLU B 1 118 ? -14.906 6.641 20.016 1 97.94 118 GLU B CA 1
ATOM 3079 C C . GLU B 1 118 ? -14.141 6.289 18.75 1 97.94 118 GLU B C 1
ATOM 3081 O O . GLU B 1 118 ? -13.805 5.125 18.516 1 97.94 118 GLU B O 1
ATOM 3086 N N . TRP B 1 119 ? -13.945 7.289 18.031 1 97.44 119 TRP B N 1
ATOM 3087 C CA . TRP B 1 119 ? -13.188 7.086 16.797 1 97.44 119 TRP B CA 1
ATOM 3088 C C . TRP B 1 119 ? -11.758 6.66 17.094 1 97.44 119 TRP B C 1
ATOM 3090 O O . TRP B 1 119 ? -11.211 5.777 16.422 1 97.44 119 TRP B O 1
ATOM 3100 N N . HIS B 1 120 ? -11.141 7.266 18.078 1 97.88 120 HIS B N 1
ATOM 3101 C CA . HIS B 1 120 ? -9.797 6.895 18.531 1 97.88 120 HIS B CA 1
ATOM 3102 C C . HIS B 1 120 ? -9.727 5.418 18.891 1 97.88 120 HIS B C 1
ATOM 3104 O O . HIS B 1 120 ? -8.812 4.711 18.469 1 97.88 120 HIS B O 1
ATOM 3110 N N . ARG B 1 121 ? -10.648 4.957 19.641 1 97.62 121 ARG B N 1
ATOM 3111 C CA . ARG B 1 121 ? -10.703 3.559 20.047 1 97.62 121 ARG B CA 1
ATOM 3112 C C . ARG B 1 121 ? -10.875 2.639 18.844 1 97.62 121 ARG B C 1
ATOM 3114 O O . ARG B 1 121 ? -10.211 1.605 18.75 1 97.62 121 ARG B O 1
ATOM 3121 N N . ALA B 1 122 ? -11.75 3.008 17.938 1 97.44 122 ALA B N 1
ATOM 3122 C CA . ALA B 1 122 ? -12.039 2.193 16.766 1 97.44 122 ALA B CA 1
ATOM 3123 C C . ALA B 1 122 ? -10.789 2.014 15.898 1 97.44 122 ALA B C 1
ATOM 3125 O O . ALA B 1 122 ? -10.445 0.894 15.516 1 97.44 122 ALA B O 1
ATOM 3126 N N . VAL B 1 123 ? -10.102 3.131 15.641 1 95.81 123 VAL B N 1
ATOM 3127 C CA . VAL B 1 123 ? -8.93 3.084 14.781 1 95.81 123 VAL B CA 1
ATOM 3128 C C . VAL B 1 123 ? -7.801 2.33 15.477 1 95.81 123 VAL B C 1
ATOM 3130 O O . VAL B 1 123 ? -7.121 1.506 14.867 1 95.81 123 VAL B O 1
ATOM 3133 N N . CYS B 1 124 ? -7.613 2.555 16.734 1 95.38 124 CYS B N 1
ATOM 3134 C CA . CYS B 1 124 ? -6.539 1.905 17.469 1 95.38 124 CYS B CA 1
ATOM 3135 C C . CYS B 1 124 ? -6.789 0.407 17.594 1 95.38 124 CYS B C 1
ATOM 3137 O O . CYS B 1 124 ? -5.844 -0.384 17.625 1 95.38 124 CYS B O 1
ATOM 3139 N N . SER B 1 125 ? -8.047 0.053 17.688 1 95.75 125 SER B N 1
ATOM 3140 C CA . SER B 1 125 ? -8.375 -1.367 17.719 1 95.75 125 SER B CA 1
ATOM 3141 C C . SER B 1 125 ? -8.031 -2.047 16.391 1 95.75 125 SER B C 1
ATOM 3143 O O . SER B 1 125 ? -7.512 -3.168 16.391 1 95.75 125 SER B O 1
ATOM 3145 N N . ALA B 1 126 ? -8.273 -1.372 15.344 1 94 126 ALA B N 1
ATOM 3146 C CA . ALA B 1 126 ? -8.016 -1.922 14.016 1 94 126 ALA B CA 1
ATOM 3147 C C . ALA B 1 126 ? -6.531 -1.861 13.672 1 94 126 ALA B C 1
ATOM 3149 O O . ALA B 1 126 ? -6.027 -2.695 12.914 1 94 126 ALA B O 1
ATOM 3150 N N . SER B 1 127 ? -5.863 -0.862 14.203 1 96.19 127 SER B N 1
ATOM 3151 C CA . SER B 1 127 ? -4.445 -0.636 13.938 1 96.19 127 SER B CA 1
ATOM 3152 C C . SER B 1 127 ? -3.684 -0.322 15.219 1 96.19 127 SER B C 1
ATOM 3154 O O . SER B 1 127 ? -3.238 0.81 15.422 1 96.19 127 SER B O 1
ATOM 3156 N N . PRO B 1 128 ? -3.379 -1.354 16 1 96.19 128 PRO B N 1
ATOM 3157 C CA . PRO B 1 128 ? -2.785 -1.137 17.328 1 96.19 128 PRO B CA 1
ATOM 3158 C C . PRO B 1 128 ? -1.34 -0.65 17.25 1 96.19 128 PRO B C 1
ATOM 3160 O O . PRO B 1 128 ? -0.789 -0.182 18.25 1 96.19 128 PRO B O 1
ATOM 3163 N N . PHE B 1 129 ? -0.738 -0.723 16.125 1 96 129 PHE B N 1
ATOM 3164 C CA . PHE B 1 129 ? 0.661 -0.343 15.969 1 96 129 PHE B CA 1
ATOM 3165 C C . PHE B 1 129 ? 0.796 1.166 15.805 1 96 129 PHE B C 1
ATOM 3167 O O . PHE B 1 129 ? 1.902 1.707 15.875 1 96 129 PHE B O 1
ATOM 3174 N N . LEU B 1 130 ? -0.267 1.884 15.602 1 98.12 130 LEU B N 1
ATOM 3175 C CA . LEU B 1 130 ? -0.218 3.33 15.422 1 98.12 130 LEU B CA 1
ATOM 3176 C C . LEU B 1 130 ? 0.063 4.035 16.75 1 98.12 130 LEU B C 1
ATOM 3178 O O . LEU B 1 130 ? -0.557 3.723 17.766 1 98.12 130 LEU B O 1
ATOM 3182 N N . ARG B 1 131 ? 1.022 4.918 16.734 1 98.06 131 ARG B N 1
ATOM 3183 C CA . ARG B 1 131 ? 1.271 5.801 17.875 1 98.06 131 ARG B CA 1
ATOM 3184 C C . ARG B 1 131 ? 0.316 6.988 17.859 1 98.06 131 ARG B C 1
ATOM 3186 O O . ARG B 1 131 ? 0.448 7.891 17.031 1 98.06 131 ARG B O 1
ATOM 3193 N N . SER B 1 132 ? -0.679 6.957 18.766 1 98.44 132 SER B N 1
ATOM 3194 C CA . SER B 1 132 ? -1.717 7.98 18.734 1 98.44 132 SER B CA 1
ATOM 3195 C C . SER B 1 132 ? -2.082 8.43 20.141 1 98.44 132 SER B C 1
ATOM 3197 O O . SER B 1 132 ? -1.878 7.695 21.109 1 98.44 132 SER B O 1
ATOM 3199 N N . HIS B 1 133 ? -2.514 9.648 20.219 1 98.44 133 HIS B N 1
ATOM 3200 C CA . HIS B 1 133 ? -2.971 10.242 21.469 1 98.44 133 HIS B CA 1
ATOM 3201 C C . HIS B 1 133 ? -4.367 10.836 21.312 1 98.44 133 HIS B C 1
ATOM 3203 O O . HIS B 1 133 ? -4.684 11.453 20.297 1 98.44 133 HIS B O 1
ATOM 3209 N N . LEU B 1 134 ? -5.172 10.57 22.344 1 98.19 134 LEU B N 1
ATOM 3210 C CA . LEU B 1 134 ? -6.422 11.312 22.484 1 98.19 134 LEU B CA 1
ATOM 3211 C C . LEU B 1 134 ? -6.168 12.711 23.047 1 98.19 134 LEU B C 1
ATOM 3213 O O . LEU B 1 134 ? -5.512 12.859 24.078 1 98.19 134 LEU B O 1
ATOM 3217 N N . VAL B 1 135 ? -6.625 13.711 22.344 1 98.31 135 VAL B N 1
ATOM 3218 C CA . VAL B 1 135 ? -6.363 15.078 22.766 1 98.31 135 VAL B CA 1
ATOM 3219 C C . VAL B 1 135 ? -7.664 15.883 22.766 1 98.31 135 VAL B C 1
ATOM 3221 O O . VAL B 1 135 ? -8.664 15.438 22.188 1 98.31 135 VAL B O 1
ATOM 3224 N N . SER B 1 136 ? -7.633 17.016 23.438 1 96.12 136 SER B N 1
ATOM 3225 C CA . SER B 1 136 ? -8.781 17.906 23.484 1 96.12 136 SER B CA 1
ATOM 3226 C C . SER B 1 136 ? -8.453 19.25 22.828 1 96.12 136 SER B C 1
ATOM 3228 O O . SER B 1 136 ? -7.32 19.734 22.938 1 96.12 136 SER B O 1
ATOM 3230 N N . TYR B 1 137 ? -9.438 19.75 22.141 1 97.12 137 TYR B N 1
ATOM 3231 C CA . TYR B 1 137 ? -9.359 21.094 21.578 1 97.12 137 TYR B CA 1
ATOM 3232 C C . TYR B 1 137 ? -10.305 22.047 22.297 1 97.12 137 TYR B C 1
ATOM 3234 O O . TYR B 1 137 ? -11.422 21.672 22.656 1 97.12 137 TYR B O 1
ATOM 3242 N N . HIS B 1 138 ? -9.844 23.266 22.484 1 95.31 138 HIS B N 1
ATOM 3243 C CA . HIS B 1 138 ? -10.594 24.172 23.344 1 95.31 138 HIS B CA 1
ATOM 3244 C C . HIS B 1 138 ? -11.289 25.25 22.516 1 95.31 138 HIS B C 1
ATOM 3246 O O . HIS B 1 138 ? -11.945 26.141 23.078 1 95.31 138 HIS B O 1
ATOM 3252 N N . THR B 1 139 ? -11.125 25.172 21.25 1 97.56 139 THR B N 1
ATOM 3253 C CA . THR B 1 139 ? -11.766 26.156 20.391 1 97.56 139 THR B CA 1
ATOM 3254 C C . THR B 1 139 ? -13.086 25.641 19.859 1 97.56 139 THR B C 1
ATOM 3256 O O . THR B 1 139 ? -13.391 24.453 19.984 1 97.56 139 THR B O 1
ATOM 3259 N N . ARG B 1 140 ? -13.898 26.578 19.359 1 97.62 140 ARG B N 1
ATOM 3260 C CA . ARG B 1 140 ? -15.141 26.266 18.641 1 97.62 140 ARG B CA 1
ATOM 3261 C C . ARG B 1 140 ? -15.188 27 17.297 1 97.62 140 ARG B C 1
ATOM 3263 O O . ARG B 1 140 ? -14.766 28.141 17.188 1 97.62 140 ARG B O 1
ATOM 3270 N N . LEU B 1 141 ? -15.789 26.312 16.375 1 97.88 141 LEU B N 1
ATOM 3271 C CA . LEU B 1 141 ? -15.82 26.828 15.016 1 97.88 141 LEU B CA 1
ATOM 3272 C C . LEU B 1 141 ? -16.609 28.141 14.953 1 97.88 141 LEU B C 1
ATOM 3274 O O . LEU B 1 141 ? -16.25 29.047 14.195 1 97.88 141 LEU B O 1
ATOM 3278 N N . ASP B 1 142 ? -17.656 28.234 15.695 1 97.56 142 ASP B N 1
ATOM 3279 C CA . ASP B 1 142 ? -18.5 29.422 15.641 1 97.56 142 ASP B CA 1
ATOM 3280 C C . ASP B 1 142 ? -17.812 30.625 16.281 1 97.56 142 ASP B C 1
ATOM 3282 O O . ASP B 1 142 ? -18.297 31.75 16.219 1 97.56 142 ASP B O 1
ATOM 3286 N N . GLN B 1 143 ? -16.672 30.453 16.859 1 97.81 143 GLN B N 1
ATOM 3287 C CA . GLN B 1 143 ? -15.891 31.547 17.453 1 97.81 143 GLN B CA 1
ATOM 3288 C C . GLN B 1 143 ? -14.703 31.922 16.562 1 97.81 143 GLN B C 1
ATOM 3290 O O . GLN B 1 143 ? -13.867 32.719 16.953 1 97.81 143 GLN B O 1
ATOM 3295 N N . ALA B 1 144 ? -14.625 31.359 15.422 1 98.38 144 ALA B N 1
ATOM 3296 C CA . ALA B 1 144 ? -13.461 31.5 14.555 1 98.38 144 ALA B CA 1
ATOM 3297 C C . ALA B 1 144 ? -13.195 32.969 14.25 1 98.38 144 ALA B C 1
ATOM 3299 O O . ALA B 1 144 ? -12.055 33.438 14.344 1 98.38 144 ALA B O 1
ATOM 3300 N N . ASP B 1 145 ? -14.258 33.688 13.875 1 97.88 145 ASP B N 1
ATOM 3301 C CA . ASP B 1 145 ? -14.094 35.094 13.531 1 97.88 145 ASP B CA 1
ATOM 3302 C C . ASP B 1 145 ? -13.609 35.906 14.734 1 97.88 145 ASP B C 1
ATOM 3304 O O . ASP B 1 145 ? -12.734 36.75 14.602 1 97.88 145 ASP B O 1
ATOM 3308 N N . LEU B 1 146 ? -14.195 35.625 15.812 1 97.88 146 LEU B N 1
ATOM 3309 C CA . LEU B 1 146 ? -13.812 36.312 17.031 1 97.88 146 LEU B CA 1
ATOM 3310 C C . LEU B 1 146 ? -12.352 36.031 17.375 1 97.88 146 LEU B C 1
ATOM 3312 O O . LEU B 1 146 ? -11.609 36.969 17.719 1 97.88 146 LEU B O 1
ATOM 3316 N N . LEU B 1 147 ? -11.977 34.781 17.359 1 98.25 147 LEU B N 1
ATOM 3317 C CA . LEU B 1 147 ? -10.602 34.406 17.641 1 98.25 147 LEU B CA 1
ATOM 3318 C C . LEU B 1 147 ? -9.633 35.062 16.672 1 98.25 147 LEU B C 1
ATOM 3320 O O . LEU B 1 147 ? -8.57 35.531 17.078 1 98.25 147 LEU B O 1
ATOM 3324 N N . PHE B 1 148 ? -9.977 35.156 15.453 1 97.81 148 PHE B N 1
ATOM 3325 C CA . PHE B 1 148 ? -9.156 35.75 14.406 1 97.81 148 PHE B CA 1
ATOM 3326 C C . PHE B 1 148 ? -8.938 37.25 14.672 1 97.81 148 PHE B C 1
ATOM 3328 O O . PHE B 1 148 ? -7.82 37.75 14.531 1 97.81 148 PHE B O 1
ATOM 3335 N N . ASP B 1 149 ? -9.945 37.875 15.109 1 96.06 149 ASP B N 1
ATOM 3336 C CA . ASP B 1 149 ? -9.922 39.344 15.297 1 96.06 149 ASP B CA 1
ATOM 3337 C C . ASP B 1 149 ? -9.164 39.719 16.562 1 96.06 149 ASP B C 1
ATOM 3339 O O . ASP B 1 149 ? -8.594 40.812 16.656 1 96.06 149 ASP B O 1
ATOM 3343 N N . THR B 1 150 ? -9.109 38.812 17.516 1 96.5 150 THR B N 1
ATOM 3344 C CA . THR B 1 150 ? -8.641 39.219 18.844 1 96.5 150 THR B CA 1
ATOM 3345 C C . THR B 1 150 ? -7.223 38.719 19.094 1 96.5 150 THR B C 1
ATOM 3347 O O . THR B 1 150 ? -6.523 39.219 19.969 1 96.5 150 THR B O 1
ATOM 3350 N N . TYR B 1 151 ? -6.762 37.719 18.344 1 96.94 151 TYR B N 1
ATOM 3351 C CA . TYR B 1 151 ? -5.492 37.062 18.688 1 96.94 151 TYR B CA 1
ATOM 3352 C C . TYR B 1 151 ? -4.355 38.094 18.688 1 96.94 151 TYR B C 1
ATOM 3354 O O . TYR B 1 151 ? -3.398 37.969 19.453 1 96.94 151 TYR B O 1
ATOM 3362 N N . ARG B 1 152 ? -4.426 39.156 17.859 1 94.31 152 ARG B N 1
ATOM 3363 C CA . ARG B 1 152 ? -3.355 40.125 17.703 1 94.31 152 ARG B CA 1
ATOM 3364 C C . ARG B 1 152 ? -3.209 40.969 18.969 1 94.31 152 ARG B C 1
ATOM 3366 O O . ARG B 1 152 ? -2.172 41.625 19.172 1 94.31 152 ARG B O 1
ATOM 3373 N N . ARG B 1 153 ? -4.242 41 19.641 1 94.62 153 ARG B N 1
ATOM 3374 C CA . ARG B 1 153 ? -4.227 41.812 20.859 1 94.62 153 ARG B CA 1
ATOM 3375 C C . ARG B 1 153 ? -3.658 41 22.031 1 94.62 153 ARG B C 1
ATOM 3377 O O . ARG B 1 153 ? -3.48 41.562 23.125 1 94.62 153 ARG B O 1
ATOM 3384 N N . LEU B 1 154 ? -3.418 39.781 21.828 1 94.94 154 LEU B N 1
ATOM 3385 C CA . LEU B 1 154 ? -2.873 38.938 22.859 1 94.94 154 LEU B CA 1
ATOM 3386 C C . LEU B 1 154 ? -1.389 38.656 22.625 1 94.94 154 LEU B C 1
ATOM 3388 O O . LEU B 1 154 ? -1.025 37.875 21.766 1 94.94 154 LEU B O 1
ATOM 3392 N N . PRO B 1 155 ? -0.537 39.281 23.469 1 93.38 155 PRO B N 1
ATOM 3393 C CA . PRO B 1 155 ? 0.903 39.125 23.25 1 93.38 155 PRO B CA 1
ATOM 3394 C C . PRO B 1 155 ? 1.351 37.656 23.234 1 93.38 155 PRO B C 1
ATOM 3396 O O . PRO B 1 155 ? 2.303 37.312 22.547 1 93.38 155 PRO B O 1
ATOM 3399 N N . SER B 1 156 ? 0.698 36.812 23.953 1 94.62 156 SER B N 1
ATOM 3400 C CA . SER B 1 156 ? 1.039 35.406 24.047 1 94.62 156 SER B CA 1
ATOM 3401 C C . SER B 1 156 ? 0.791 34.688 22.719 1 94.62 156 SER B C 1
ATOM 3403 O O . SER B 1 156 ? 1.266 33.562 22.516 1 94.62 156 SER B O 1
ATOM 3405 N N . CYS B 1 157 ? 0.055 35.375 21.797 1 96.31 157 CYS B N 1
ATOM 3406 C CA . CYS B 1 157 ? -0.327 34.719 20.547 1 96.31 157 CYS B CA 1
ATOM 3407 C C . CYS B 1 157 ? 0.457 35.281 19.375 1 96.31 157 CYS B C 1
ATOM 3409 O O . CYS B 1 157 ? 0.319 34.812 18.234 1 96.31 157 CYS B O 1
ATOM 3411 N N . VAL B 1 158 ? 1.246 36.312 19.594 1 94.44 158 VAL B N 1
ATOM 3412 C CA . VAL B 1 158 ? 1.828 37.062 18.5 1 94.44 158 VAL B CA 1
ATOM 3413 C C . VAL B 1 158 ? 3.352 36.969 18.547 1 94.44 158 VAL B C 1
ATOM 3415 O O . VAL B 1 158 ? 3.969 37.25 19.562 1 94.44 158 VAL B O 1
ATOM 3418 N N . PRO B 1 159 ? 3.926 36.531 17.438 1 90.06 159 PRO B N 1
ATOM 3419 C CA . PRO B 1 159 ? 5.387 36.469 17.391 1 90.06 159 PRO B CA 1
ATOM 3420 C C . PRO B 1 159 ? 6.039 37.812 17.703 1 90.06 159 PRO B C 1
ATOM 3422 O O . PRO B 1 159 ? 5.547 38.875 17.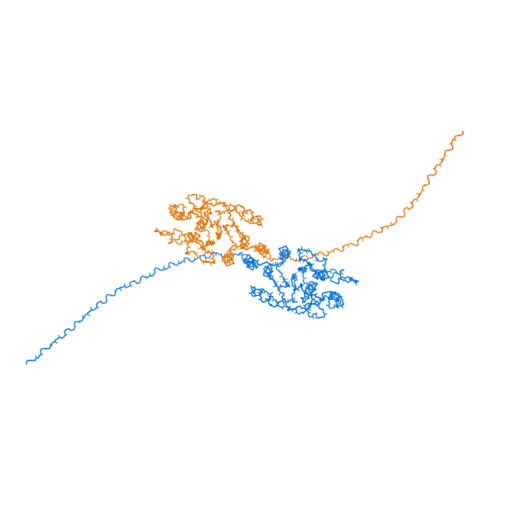266 1 90.06 159 PRO B O 1
ATOM 3425 N N . GLY B 1 160 ? 7.145 37.781 18.469 1 81.75 160 GLY B N 1
ATOM 3426 C CA . GLY B 1 160 ? 7.957 38.938 18.719 1 81.75 160 GLY B CA 1
ATOM 3427 C C . GLY B 1 160 ? 7.355 39.875 19.766 1 81.75 160 GLY B C 1
ATOM 3428 O O . GLY B 1 160 ? 7.922 40.938 20.062 1 81.75 160 GLY B O 1
ATOM 3429 N N . ALA B 1 161 ? 6.137 39.688 20.266 1 75.12 161 ALA B N 1
ATOM 3430 C CA . ALA B 1 161 ? 5.457 40.594 21.188 1 75.12 161 ALA B CA 1
ATOM 3431 C C . ALA B 1 161 ? 6.137 40.625 22.547 1 75.12 161 ALA B C 1
ATOM 3433 O O . ALA B 1 161 ? 6.281 41.656 23.172 1 75.12 161 ALA B O 1
ATOM 3434 N N . GLU B 1 162 ? 6.293 39.656 23.203 1 63.72 162 GLU B N 1
ATOM 3435 C CA . GLU B 1 162 ? 6.906 39.656 24.531 1 63.72 162 GLU B CA 1
ATOM 3436 C C . GLU B 1 162 ? 8.43 39.625 24.438 1 63.72 162 GLU B C 1
ATOM 3438 O O . GLU B 1 162 ? 9.109 40.469 25.062 1 63.72 162 GLU B O 1
ATOM 3443 N N . ALA B 1 163 ? 9.133 38.812 24 1 59.66 163 ALA B N 1
ATOM 3444 C CA . ALA B 1 163 ? 10.562 38.656 23.766 1 59.66 163 ALA B CA 1
ATOM 3445 C C . ALA B 1 163 ? 10.844 38.25 22.312 1 59.66 163 ALA B C 1
ATOM 3447 O O . ALA B 1 163 ? 9.914 38 21.547 1 59.66 163 ALA B O 1
ATOM 3448 N N . ASP B 1 164 ? 11.875 38.75 21.797 1 58.5 164 ASP B N 1
ATOM 3449 C CA . ASP B 1 164 ? 12.344 38.438 20.453 1 58.5 164 ASP B CA 1
ATOM 3450 C C . ASP B 1 164 ? 12.195 36.969 20.141 1 58.5 164 ASP B C 1
ATOM 3452 O O . ASP B 1 164 ? 12.844 36.438 19.219 1 58.5 164 ASP B O 1
ATOM 3456 N N . ASP B 1 165 ? 11.094 36.344 20.953 1 72.12 165 ASP B N 1
ATOM 3457 C CA . ASP B 1 165 ? 11.016 34.875 20.797 1 72.12 165 ASP B CA 1
ATOM 3458 C C . ASP B 1 165 ? 9.68 34.469 20.188 1 72.12 165 ASP B C 1
ATOM 3460 O O . ASP B 1 165 ? 8.727 35.25 20.188 1 72.12 165 ASP B O 1
ATOM 3464 N N . GLU B 1 166 ? 9.695 33.438 19.5 1 82.56 166 GLU B N 1
ATOM 3465 C CA . GLU B 1 166 ? 8.461 32.812 19.016 1 82.56 166 GLU B CA 1
ATOM 3466 C C . GLU B 1 166 ? 7.551 32.438 20.188 1 82.56 166 GLU B C 1
ATOM 3468 O O . GLU B 1 166 ? 8.023 32.031 21.25 1 82.56 166 GLU B O 1
ATOM 3473 N N . PRO B 1 167 ? 6.273 32.719 19.953 1 88.38 167 PRO B N 1
ATOM 3474 C CA . PRO B 1 167 ? 5.367 32.312 21.031 1 88.38 167 PRO B CA 1
ATOM 3475 C C . PRO B 1 167 ? 5.484 30.828 21.359 1 88.38 167 PRO B C 1
ATOM 3477 O O . PRO B 1 167 ? 5.562 30 20.469 1 88.38 167 PRO B O 1
ATOM 3480 N N . ALA B 1 168 ? 5.512 30.578 22.656 1 89.94 168 ALA B N 1
ATOM 3481 C CA . ALA B 1 168 ? 5.543 29.203 23.109 1 89.94 168 ALA B CA 1
ATOM 3482 C C . ALA B 1 168 ? 4.195 28.516 22.891 1 89.94 168 ALA B C 1
ATOM 3484 O O . ALA B 1 168 ? 3.146 29.156 22.953 1 89.94 168 ALA B O 1
ATOM 3485 N N . VAL B 1 169 ? 4.266 27.25 22.609 1 95.88 169 VAL B N 1
ATOM 3486 C CA . VAL B 1 169 ? 3.031 26.484 22.516 1 95.88 169 VAL B CA 1
ATOM 3487 C C . VAL B 1 169 ? 2.754 25.781 23.844 1 95.88 169 VAL B C 1
ATOM 3489 O O . VAL B 1 169 ? 1.685 25.969 24.438 1 95.88 169 VAL B O 1
ATOM 3492 N N . ARG B 1 170 ? 3.781 25.125 24.328 1 96.12 170 ARG B N 1
ATOM 3493 C CA . ARG B 1 170 ? 3.635 24.375 25.562 1 96.12 170 ARG B CA 1
ATOM 3494 C C . ARG B 1 170 ? 3.34 25.312 26.734 1 96.12 170 ARG B C 1
ATOM 3496 O O . ARG B 1 170 ? 4.07 26.266 26.969 1 96.12 170 ARG B O 1
ATOM 3503 N N . GLY B 1 171 ? 2.256 25 27.406 1 95.25 171 GLY B N 1
ATOM 3504 C CA . GLY B 1 171 ? 1.93 25.75 28.625 1 95.25 171 GLY B CA 1
ATOM 3505 C C . GLY B 1 171 ? 1.398 27.141 28.328 1 95.25 171 GLY B C 1
ATOM 3506 O O . GLY B 1 171 ? 1.156 27.922 29.266 1 95.25 171 GLY B O 1
ATOM 3507 N N . ASN B 1 172 ? 1.21 27.484 27.094 1 95.88 172 ASN B N 1
ATOM 3508 C CA . ASN B 1 172 ? 0.738 28.812 26.719 1 95.88 172 ASN B CA 1
ATOM 3509 C C . ASN B 1 172 ? -0.784 28.906 26.797 1 95.88 172 ASN B C 1
ATOM 3511 O O . ASN B 1 172 ? -1.446 29.062 25.766 1 95.88 172 ASN B O 1
ATOM 3515 N N . ASP B 1 173 ? -1.3 28.953 28.016 1 95.25 173 ASP B N 1
ATOM 3516 C CA . ASP B 1 173 ? -2.748 28.984 28.203 1 95.25 173 ASP B CA 1
ATOM 3517 C C . ASP B 1 173 ? -3.287 30.406 28.047 1 95.25 173 ASP B C 1
ATOM 3519 O O . ASP B 1 173 ? -4.5 30.609 27.984 1 95.25 173 ASP B O 1
ATOM 3523 N N . ALA B 1 174 ? -2.408 31.359 27.891 1 95.69 174 ALA B N 1
ATOM 3524 C CA . ALA B 1 174 ? -2.803 32.75 27.688 1 95.69 174 ALA B CA 1
ATOM 3525 C C . ALA B 1 174 ? -3.221 33 26.25 1 95.69 174 ALA B C 1
ATOM 3527 O O . ALA B 1 174 ? -3.8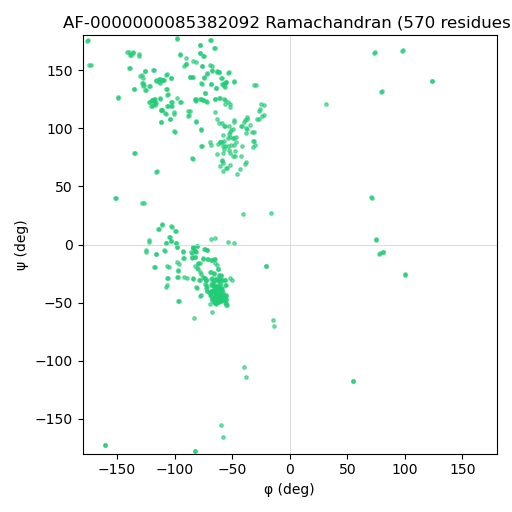81 34 25.938 1 95.69 174 ALA B O 1
ATOM 3528 N N . CYS B 1 175 ? -2.811 32.188 25.344 1 97.12 175 CYS B N 1
ATOM 3529 C CA . CYS B 1 175 ? -3.229 32.25 23.953 1 97.12 175 CYS B CA 1
ATOM 3530 C C . CYS B 1 175 ? -4.301 31.219 23.656 1 97.12 175 CYS B C 1
ATOM 3532 O O . CYS B 1 175 ? -4.016 30.016 23.594 1 97.12 175 CYS B O 1
ATOM 3534 N N . PRO B 1 176 ? -5.504 31.609 23.344 1 97.69 176 PRO B N 1
ATOM 3535 C CA . PRO B 1 176 ? -6.602 30.656 23.094 1 97.69 176 PRO B CA 1
ATOM 3536 C C . PRO B 1 176 ? -6.363 29.781 21.875 1 97.69 176 PRO B C 1
ATOM 3538 O O . PRO B 1 176 ? -7.02 28.734 21.734 1 97.69 176 PRO B O 1
ATOM 3541 N N . LEU B 1 177 ? -5.449 30.156 21.047 1 98.25 177 LEU B N 1
ATOM 3542 C CA . LEU B 1 177 ? -5.195 29.406 19.828 1 98.25 177 LEU B CA 1
ATOM 3543 C C . LEU B 1 177 ? -4.09 28.375 20.047 1 98.25 177 LEU B C 1
ATOM 3545 O O . LEU B 1 177 ? -3.871 27.5 19.203 1 98.25 177 LEU B O 1
ATOM 3549 N N . ALA B 1 178 ? -3.406 28.469 21.156 1 98.06 178 ALA B N 1
ATOM 3550 C CA . ALA B 1 178 ? -2.293 27.562 21.422 1 98.06 178 ALA B CA 1
ATOM 3551 C C . ALA B 1 178 ? -2.795 26.219 21.969 1 98.06 178 ALA B C 1
ATOM 3553 O O . ALA B 1 178 ? -3.568 26.172 22.922 1 98.06 178 ALA B O 1
ATOM 3554 N N . LEU B 1 179 ? -2.414 25.141 21.266 1 98.44 179 LEU B N 1
ATOM 3555 C CA . LEU B 1 179 ? -2.627 23.828 21.859 1 98.44 179 LEU B CA 1
ATOM 3556 C C . LEU B 1 179 ? -1.585 23.547 22.938 1 98.44 179 LEU B C 1
ATOM 3558 O O . LEU B 1 179 ? -0.632 22.797 22.703 1 98.44 179 LEU B O 1
ATOM 3562 N N . HIS B 1 180 ? -1.866 24.031 24.141 1 97.06 180 HIS B N 1
ATOM 3563 C CA . HIS B 1 180 ? -0.851 24.156 25.172 1 97.06 180 HIS B CA 1
ATOM 3564 C C . HIS B 1 180 ? -0.806 22.922 26.062 1 97.06 180 HIS B C 1
ATOM 3566 O O . HIS B 1 180 ? 0.079 22.797 26.922 1 97.06 180 HIS B O 1
ATOM 3572 N N . ASP B 1 181 ? -1.708 22.031 25.891 1 96.88 181 ASP B N 1
ATOM 3573 C CA . ASP B 1 181 ? -1.818 20.891 26.797 1 96.88 181 ASP B CA 1
ATOM 3574 C C . ASP B 1 181 ? -1.806 19.562 26.031 1 96.88 181 ASP B C 1
ATOM 3576 O O . ASP B 1 181 ? -2.551 18.641 26.359 1 96.88 181 ASP B O 1
ATOM 3580 N N . LEU B 1 182 ? -1.078 19.484 25 1 97.94 182 LEU B N 1
ATOM 3581 C CA . LEU B 1 182 ? -0.87 18.25 24.266 1 97.94 182 LEU B CA 1
ATOM 3582 C C . LEU B 1 182 ? 0.077 17.328 25.031 1 97.94 182 LEU B C 1
ATOM 3584 O O . LEU B 1 182 ? 0.713 17.734 26 1 97.94 182 LEU B O 1
ATOM 3588 N N . PRO B 1 183 ? 0.107 16.047 24.703 1 97.19 183 PRO B N 1
ATOM 3589 C CA . PRO B 1 183 ? 1.084 15.148 25.328 1 97.19 183 PRO B CA 1
ATOM 3590 C C . PRO B 1 183 ? 2.518 15.656 25.188 1 97.19 183 PRO B C 1
ATOM 3592 O O . PRO B 1 183 ? 2.887 16.219 24.156 1 97.19 183 PRO B O 1
ATOM 3595 N N . PRO B 1 184 ? 3.377 15.391 26.141 1 96.75 184 PRO B N 1
ATOM 3596 C CA . PRO B 1 184 ? 4.734 15.938 26.188 1 96.75 184 PRO B CA 1
ATOM 3597 C C . PRO B 1 184 ? 5.535 15.633 24.922 1 96.75 184 PRO B C 1
ATOM 3599 O O . PRO B 1 184 ? 6.328 16.469 24.484 1 96.75 184 PRO B O 1
ATOM 3602 N N . GLU B 1 185 ? 5.355 14.57 24.359 1 96 185 GLU B N 1
ATOM 3603 C CA . GLU B 1 185 ? 6.156 14.172 23.203 1 96 185 GLU B CA 1
ATOM 3604 C C . GLU B 1 185 ? 5.988 15.148 22.047 1 96 185 GLU B C 1
ATOM 3606 O O . GLU B 1 185 ? 6.895 15.312 21.234 1 96 185 GLU B O 1
ATOM 3611 N N . VAL B 1 186 ? 4.863 15.797 22.016 1 97.56 186 VAL B N 1
ATOM 3612 C CA . VAL B 1 186 ? 4.574 16.719 20.922 1 97.56 186 VAL B CA 1
ATOM 3613 C C . VAL B 1 186 ? 5.496 17.938 21.016 1 97.56 186 VAL B C 1
ATOM 3615 O O . VAL B 1 186 ? 5.859 18.531 20 1 97.56 186 VAL B O 1
ATOM 3618 N N . TYR B 1 187 ? 5.863 18.234 22.219 1 96.44 187 TYR B N 1
ATOM 3619 C CA . TYR B 1 187 ? 6.656 19.438 22.422 1 96.44 187 TYR B CA 1
ATOM 3620 C C . TYR B 1 187 ? 8.148 19.109 22.484 1 96.44 187 TYR B C 1
ATOM 3622 O O . TYR B 1 187 ? 8.992 19.984 22.281 1 96.44 187 TYR B O 1
ATOM 3630 N N . GLU B 1 188 ? 8.469 17.891 22.797 1 93.06 188 GLU B N 1
ATOM 3631 C CA . GLU B 1 188 ? 9.844 17.484 23.094 1 93.06 188 GLU B CA 1
ATOM 3632 C C . GLU B 1 188 ? 10.648 17.281 21.812 1 93.06 188 GLU B C 1
ATOM 3634 O O . GLU B 1 188 ? 11.883 17.234 21.844 1 93.06 188 GLU B O 1
ATOM 3639 N N . HIS B 1 189 ? 9.93 17.188 20.781 1 90.5 189 HIS B N 1
ATOM 3640 C CA . HIS B 1 189 ? 10.602 16.969 19.5 1 90.5 189 HIS B CA 1
ATOM 3641 C C . HIS B 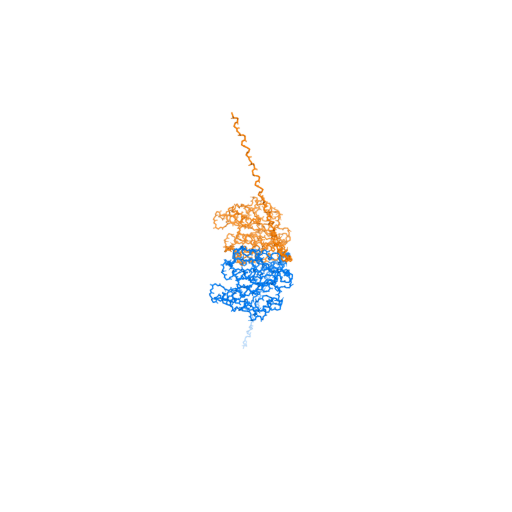1 189 ? 10.195 18.031 18.484 1 90.5 189 HIS B C 1
ATOM 3643 O O . HIS B 1 189 ? 9.086 18.562 18.531 1 90.5 189 HIS B O 1
ATOM 3649 N N . GLU B 1 190 ? 11.203 18.266 17.625 1 94.38 190 GLU B N 1
ATOM 3650 C CA . GLU B 1 190 ? 10.859 19.047 16.438 1 94.38 190 GLU B CA 1
ATOM 3651 C C . GLU B 1 190 ? 10.281 18.156 15.336 1 94.38 190 GLU B C 1
ATOM 3653 O O . GLU B 1 190 ? 10.719 17.016 15.164 1 94.38 190 GLU B O 1
ATOM 3658 N N . TRP B 1 191 ? 9.359 18.688 14.648 1 97 191 TRP B N 1
ATOM 3659 C CA . TRP B 1 191 ? 8.688 17.922 13.602 1 97 191 TRP B CA 1
ATOM 3660 C C . TRP B 1 191 ? 9.117 18.391 12.219 1 97 191 TRP B C 1
ATOM 3662 O O . TRP B 1 191 ? 9.18 19.609 11.961 1 97 191 TRP B O 1
ATOM 3672 N N . ASP B 1 192 ? 9.414 17.438 11.406 1 97.12 192 ASP B N 1
ATOM 3673 C CA . ASP B 1 192 ? 9.828 17.734 10.039 1 97.12 192 ASP B CA 1
ATOM 3674 C C . ASP B 1 192 ? 8.617 18.016 9.148 1 97.12 192 ASP B C 1
ATOM 3676 O O . ASP B 1 192 ? 8.68 18.828 8.234 1 97.12 192 ASP B O 1
ATOM 3680 N N . VAL B 1 193 ? 7.543 17.266 9.398 1 98.44 193 VAL B N 1
ATOM 3681 C CA . VAL B 1 193 ? 6.32 17.344 8.609 1 98.44 193 VAL B CA 1
ATOM 3682 C C . VAL B 1 193 ? 5.105 17.375 9.531 1 98.44 193 VAL B C 1
ATOM 3684 O O . VAL B 1 193 ? 5.039 16.609 10.508 1 98.44 193 VAL B O 1
ATOM 3687 N N . LEU B 1 194 ? 4.203 18.266 9.258 1 98.81 194 LEU B N 1
ATOM 3688 C CA . LEU B 1 194 ? 2.926 18.359 9.953 1 98.81 194 LEU B CA 1
ATOM 3689 C C . LEU B 1 194 ? 1.764 18.188 8.977 1 98.81 194 LEU B C 1
ATOM 3691 O O . LEU B 1 194 ? 1.717 18.859 7.938 1 98.81 194 LEU B O 1
ATOM 3695 N N . MET B 1 195 ? 0.902 17.25 9.234 1 98.88 195 MET B N 1
ATOM 3696 C CA . MET B 1 195 ? -0.326 17.047 8.469 1 98.88 195 MET B CA 1
ATOM 3697 C C . MET B 1 195 ? -1.547 17.469 9.281 1 98.88 195 MET B C 1
ATOM 3699 O O . MET B 1 195 ? -1.867 16.844 10.297 1 98.88 195 MET B O 1
ATOM 3703 N N . LEU B 1 196 ? -2.182 18.5 8.852 1 98.75 196 LEU B N 1
ATOM 3704 C CA . LEU B 1 196 ? -3.369 19.031 9.523 1 98.75 196 LEU B CA 1
ATOM 3705 C C . LEU B 1 196 ? -4.637 18.562 8.812 1 98.75 196 LEU B C 1
ATOM 3707 O O . LEU B 1 196 ? -5.074 19.203 7.848 1 98.75 196 LEU B O 1
ATOM 3711 N N . ASP B 1 197 ? -5.238 17.516 9.297 1 97.75 197 ASP B N 1
ATOM 3712 C CA . ASP B 1 197 ? -6.445 16.938 8.727 1 97.75 197 ASP B CA 1
ATOM 3713 C C . ASP B 1 197 ? -7.559 16.844 9.766 1 97.75 197 ASP B C 1
ATOM 3715 O O . ASP B 1 197 ? -8.641 16.328 9.484 1 97.75 197 ASP B O 1
ATOM 3719 N N . ALA B 1 198 ? -7.32 17.156 10.953 1 96.06 198 ALA B N 1
ATOM 3720 C CA . ALA B 1 198 ? -8.219 17.297 12.094 1 96.06 198 ALA B CA 1
ATOM 3721 C C . ALA B 1 198 ? -7.828 18.469 12.977 1 96.06 198 ALA B C 1
ATOM 3723 O O . ALA B 1 198 ? -6.754 19.047 12.805 1 96.06 198 ALA B O 1
ATOM 3724 N N . PRO B 1 199 ? -8.75 18.875 13.883 1 97.19 199 PRO B N 1
ATOM 3725 C CA . PRO B 1 199 ? -10.023 18.266 14.297 1 97.19 199 PRO B CA 1
ATOM 3726 C C . PRO B 1 199 ? -11.164 18.594 13.344 1 97.19 199 PRO B C 1
ATOM 3728 O O . PRO B 1 199 ? -10.945 19.188 12.281 1 97.19 199 PRO B O 1
ATOM 3731 N N . LYS B 1 200 ? -12.398 18.078 13.719 1 94.12 200 LYS B N 1
ATOM 3732 C CA . LYS B 1 200 ? -13.609 18.375 12.953 1 94.12 200 LYS B CA 1
ATOM 3733 C C . LYS B 1 200 ? -13.867 19.875 12.891 1 94.12 200 LYS B C 1
ATOM 3735 O O . LYS B 1 200 ? -13.633 20.594 13.867 1 94.12 200 LYS B O 1
ATOM 3740 N N . GLY B 1 201 ? -14.359 20.281 11.758 1 92.19 201 GLY B N 1
ATOM 3741 C CA . GLY B 1 201 ? -14.617 21.703 11.57 1 92.19 201 GLY B CA 1
ATOM 3742 C C . GLY B 1 201 ? -15.75 21.984 10.602 1 92.19 201 GLY B C 1
ATOM 3743 O O . GLY B 1 201 ? -15.672 22.922 9.805 1 92.19 201 GLY B O 1
ATOM 3744 N N . TYR B 1 202 ? -16.844 21.141 10.688 1 89.5 202 TYR B N 1
ATOM 3745 C CA . TYR B 1 202 ? -17.859 21.312 9.656 1 89.5 202 TYR B CA 1
ATOM 3746 C C . TYR B 1 202 ? -19.219 21.625 10.281 1 89.5 202 TYR B C 1
ATOM 3748 O O . TYR B 1 202 ? -20.219 21.688 9.578 1 89.5 202 TYR B O 1
ATOM 3756 N N . PHE B 1 203 ? -19.25 21.766 11.648 1 92.19 203 PHE B N 1
ATOM 3757 C CA . PHE B 1 203 ? -20.438 22.266 12.32 1 92.19 203 PHE B CA 1
ATOM 3758 C C . PHE B 1 203 ? -20.062 23.234 13.438 1 92.19 203 PHE B C 1
ATOM 3760 O O . PHE B 1 203 ? -18.922 23.219 13.914 1 92.19 203 PHE B O 1
ATOM 3767 N N . ALA B 1 204 ? -20.891 24 13.922 1 94.25 204 ALA B N 1
ATOM 3768 C CA . ALA B 1 204 ? -20.656 25.188 14.758 1 94.25 204 ALA B CA 1
ATOM 3769 C C . ALA B 1 204 ? -19.922 24.797 16.047 1 94.25 204 ALA B C 1
ATOM 3771 O O . ALA B 1 204 ? -18.969 25.469 16.438 1 94.25 204 ALA B O 1
ATOM 3772 N N . ALA B 1 205 ? -20.344 23.719 16.688 1 95.56 205 ALA B N 1
ATOM 3773 C CA . ALA B 1 205 ? -19.797 23.344 18 1 95.56 205 ALA B CA 1
ATOM 3774 C C . ALA B 1 205 ? -18.5 22.547 17.844 1 95.56 205 ALA B C 1
ATOM 3776 O O . ALA B 1 205 ? -17.828 22.25 18.828 1 95.56 205 ALA B O 1
ATOM 3777 N N . ALA B 1 206 ? -18.109 22.281 16.656 1 96.69 206 ALA B N 1
ATOM 3778 C CA . ALA B 1 206 ? -16.859 21.578 16.406 1 96.69 206 ALA B CA 1
ATOM 3779 C C . ALA B 1 206 ? -15.656 22.438 16.797 1 96.69 206 ALA B C 1
ATOM 3781 O O . ALA B 1 206 ? -15.742 23.672 16.781 1 96.69 206 ALA B O 1
ATOM 3782 N N . PRO B 1 207 ? -14.609 21.812 17.109 1 97.44 207 PRO B N 1
ATOM 3783 C CA . PRO B 1 207 ? -13.43 22.578 17.531 1 97.44 207 PRO B CA 1
ATOM 3784 C C . PRO B 1 207 ? -12.891 23.484 16.422 1 97.44 207 PRO B C 1
ATOM 3786 O O . PRO B 1 207 ? -12.461 24.609 16.703 1 97.44 207 PRO B O 1
ATOM 3789 N N . GLY B 1 208 ? -12.953 23.016 15.164 1 97.88 208 GLY B N 1
ATOM 3790 C CA . GLY B 1 208 ? -12.305 23.75 14.094 1 97.88 208 GLY B CA 1
ATOM 3791 C C . GLY B 1 208 ? -10.789 23.625 14.117 1 97.88 208 GLY B C 1
ATOM 3792 O O . GLY B 1 208 ? -10.211 23.281 15.141 1 97.88 208 GLY B O 1
ATOM 3793 N N . ARG B 1 209 ? -10.125 24 13.047 1 98.25 209 ARG B N 1
ATOM 3794 C CA . ARG B 1 209 ? -8.695 23.719 12.938 1 98.25 209 ARG B CA 1
ATOM 3795 C C . ARG B 1 209 ? -7.871 24.953 13.289 1 98.25 209 ARG B C 1
ATOM 3797 O O . ARG B 1 209 ? -6.664 25 13.047 1 98.25 209 ARG B O 1
ATOM 3804 N N . MET B 1 210 ? -8.516 26 13.859 1 98.5 210 MET B N 1
ATOM 3805 C CA . MET B 1 210 ? -7.828 27.25 14.156 1 98.5 210 MET B CA 1
ATOM 3806 C C . MET B 1 210 ? -6.609 27.016 15.039 1 98.5 210 MET B C 1
ATOM 3808 O O . MET B 1 210 ? -5.504 27.453 14.711 1 98.5 210 MET B O 1
ATOM 3812 N N . ALA B 1 211 ? -6.852 26.297 16.094 1 98.56 211 ALA B N 1
ATOM 3813 C CA . ALA B 1 211 ? -5.777 26.062 17.062 1 98.56 211 ALA B CA 1
ATOM 3814 C C . ALA B 1 211 ? -4.676 25.203 16.469 1 98.56 211 ALA B C 1
ATOM 3816 O O . ALA B 1 211 ? -3.492 25.422 16.719 1 98.56 211 ALA B O 1
ATOM 3817 N N . ALA B 1 212 ? -5.055 24.172 15.688 1 98.75 212 ALA B N 1
ATOM 3818 C CA . ALA B 1 212 ? -4.074 23.297 15.031 1 98.75 212 ALA B CA 1
ATOM 3819 C C . ALA B 1 212 ? -3.201 24.094 14.07 1 98.75 212 ALA B C 1
ATOM 3821 O O . ALA B 1 212 ? -1.981 23.906 14.031 1 98.75 212 ALA B O 1
ATOM 3822 N N . ILE B 1 213 ? -3.801 24.953 13.32 1 98.75 213 ILE B N 1
ATOM 3823 C CA . ILE B 1 213 ? -3.086 25.766 12.336 1 98.75 213 ILE B CA 1
ATOM 3824 C C . ILE B 1 213 ? -2.117 26.703 13.047 1 98.75 213 ILE B C 1
ATOM 3826 O O . ILE B 1 213 ? -0.941 26.781 12.688 1 98.75 213 ILE B O 1
ATOM 3830 N N . TRP B 1 214 ? -2.576 27.422 14.039 1 98.5 214 TRP B N 1
ATOM 3831 C CA . TRP B 1 214 ? -1.725 28.328 14.789 1 98.5 214 TRP B CA 1
ATOM 3832 C C . TRP B 1 214 ? -0.549 27.594 15.414 1 98.5 214 TRP B C 1
ATOM 3834 O O . TRP B 1 214 ? 0.596 28.031 15.328 1 98.5 214 TRP B O 1
ATOM 3844 N N . THR B 1 215 ? -0.851 26.5 16.031 1 98.38 215 THR B N 1
ATOM 3845 C CA . THR B 1 215 ? 0.162 25.703 16.719 1 98.38 215 THR B CA 1
ATOM 3846 C C . THR B 1 215 ? 1.213 25.203 15.734 1 98.38 215 THR B C 1
ATOM 3848 O O . THR B 1 215 ? 2.412 25.266 16 1 98.38 215 THR B O 1
ATOM 3851 N N . ALA B 1 216 ? 0.768 24.688 14.625 1 98.44 216 ALA B N 1
ATOM 3852 C CA . ALA B 1 216 ? 1.696 24.219 13.594 1 98.44 216 ALA B CA 1
ATOM 3853 C C . ALA B 1 216 ? 2.619 25.359 13.141 1 98.44 216 ALA B C 1
ATOM 3855 O O . ALA B 1 216 ? 3.828 25.156 12.992 1 98.44 216 ALA B O 1
ATOM 3856 N N . ALA B 1 217 ? 2.08 26.5 12.914 1 97.75 217 ALA B N 1
ATOM 3857 C CA . ALA B 1 217 ? 2.861 27.656 12.484 1 97.75 217 ALA B CA 1
ATOM 3858 C C . ALA B 1 217 ? 3.896 28.047 13.539 1 97.75 217 ALA B C 1
ATOM 3860 O O . ALA B 1 217 ? 5.066 28.266 13.219 1 97.75 217 ALA B O 1
ATOM 3861 N N . ALA B 1 218 ? 3.418 28.125 14.734 1 96.5 218 ALA B N 1
ATOM 3862 C CA . ALA B 1 218 ? 4.301 28.5 15.836 1 96.5 218 ALA B CA 1
ATOM 3863 C C . ALA B 1 218 ? 5.449 27.516 15.984 1 96.5 218 ALA B C 1
ATOM 3865 O O . ALA B 1 218 ? 6.605 27.906 16.156 1 96.5 218 ALA B O 1
ATOM 3866 N N . MET B 1 219 ? 5.129 26.266 15.898 1 96.19 219 MET B N 1
ATOM 3867 C CA . MET B 1 219 ? 6.141 25.219 16.047 1 96.19 219 MET B CA 1
ATOM 3868 C C . MET B 1 219 ? 7.133 25.266 14.891 1 96.19 219 MET B C 1
ATOM 3870 O O . MET B 1 219 ? 8.344 25.141 15.094 1 96.19 219 MET B O 1
ATOM 3874 N N . ALA B 1 220 ? 6.641 25.406 13.688 1 96.12 220 ALA B N 1
ATOM 3875 C CA . ALA B 1 220 ? 7.504 25.469 12.516 1 96.12 220 ALA B CA 1
ATOM 3876 C C . ALA B 1 220 ? 8.477 26.641 12.602 1 96.12 220 ALA B C 1
ATOM 3878 O O . ALA B 1 220 ? 9.672 26.484 12.328 1 96.12 220 ALA B O 1
ATOM 3879 N N . ARG B 1 221 ? 7.996 27.734 13.016 1 93.69 221 ARG B N 1
ATOM 3880 C CA . ARG B 1 221 ? 8.805 28.953 13.117 1 93.69 221 ARG B CA 1
ATOM 3881 C C . ARG B 1 221 ? 9.859 28.812 14.211 1 93.69 221 ARG B C 1
ATOM 3883 O O . ARG B 1 221 ? 10.961 29.359 14.086 1 93.69 221 ARG B O 1
ATOM 3890 N N . ALA B 1 222 ? 9.5 28.141 15.203 1 92.12 222 ALA B N 1
ATOM 3891 C CA . ALA B 1 222 ? 10.367 28.047 16.375 1 92.12 222 ALA B CA 1
ATOM 3892 C C . ALA B 1 222 ? 11.414 26.953 16.203 1 92.12 222 ALA B C 1
ATOM 3894 O O . ALA B 1 222 ? 12.25 26.734 17.094 1 92.12 222 ALA B O 1
ATOM 3895 N N . ARG B 1 223 ? 11.359 26.25 15.109 1 92.56 223 ARG B N 1
ATOM 3896 C CA . ARG B 1 223 ? 12.297 25.156 14.875 1 92.56 223 ARG B CA 1
ATOM 3897 C C . ARG B 1 223 ? 13.734 25.641 14.969 1 92.56 223 ARG B C 1
ATOM 3899 O O . ARG B 1 223 ? 14.062 26.719 14.477 1 92.56 223 ARG B O 1
ATOM 3906 N N . ARG B 1 224 ? 14.531 24.812 15.586 1 87.38 224 ARG B N 1
ATOM 3907 C CA . ARG B 1 224 ? 15.945 25.141 15.742 1 87.38 224 ARG B CA 1
ATOM 3908 C C . ARG B 1 224 ? 16.812 24.297 14.812 1 87.38 224 ARG B C 1
ATOM 3910 O O . ARG B 1 224 ? 17.922 24.688 14.445 1 87.38 224 ARG B O 1
ATOM 3917 N N . GLY B 1 225 ? 16.25 23.094 14.539 1 81.25 225 GLY B N 1
ATOM 3918 C CA . GLY B 1 225 ? 16.984 22.172 13.688 1 81.25 225 GLY B CA 1
ATOM 3919 C C . GLY B 1 225 ? 17.078 22.641 12.25 1 81.25 225 GLY B C 1
ATOM 3920 O O . GLY B 1 225 ? 16.484 23.656 11.883 1 81.25 225 GLY B O 1
ATOM 3921 N N . GLU B 1 226 ? 17.766 21.922 11.5 1 80.38 226 GLU B N 1
ATOM 3922 C CA . GLU B 1 226 ? 18.016 22.297 10.109 1 80.38 226 GLU B CA 1
ATOM 3923 C C . GLU B 1 226 ? 16.797 22.016 9.234 1 80.38 226 GLU B C 1
ATOM 3925 O O . GLU B 1 226 ? 16.094 21.031 9.445 1 80.38 226 GLU B O 1
ATOM 3930 N N . GLY B 1 227 ? 16.578 22.984 8.359 1 87.81 227 GLY B N 1
ATOM 3931 C CA . GLY B 1 227 ? 15.586 22.766 7.316 1 87.81 227 GLY B CA 1
ATOM 3932 C C . GLY B 1 227 ? 14.234 23.359 7.641 1 87.81 227 GLY B C 1
ATOM 3933 O O . GLY B 1 227 ? 13.977 23.75 8.789 1 87.81 227 GLY B O 1
ATOM 3934 N N . ASP B 1 228 ? 13.461 23.422 6.664 1 95 228 ASP B N 1
ATOM 3935 C CA . ASP B 1 228 ? 12.102 23.922 6.785 1 95 228 ASP B CA 1
ATOM 3936 C C . ASP B 1 228 ? 11.156 22.844 7.305 1 95 228 ASP B C 1
ATOM 3938 O O . ASP B 1 228 ? 11.484 21.656 7.27 1 95 228 ASP B O 1
ATOM 3942 N N . THR B 1 229 ? 10.094 23.266 7.871 1 96.88 229 THR B N 1
ATOM 3943 C CA . THR B 1 229 ? 9.016 22.359 8.234 1 96.88 229 THR B CA 1
ATOM 3944 C C . THR B 1 229 ? 7.953 22.312 7.137 1 96.88 229 THR B C 1
ATOM 3946 O O . THR B 1 229 ? 7.453 23.359 6.707 1 96.88 229 THR B O 1
ATOM 3949 N N . ASP B 1 230 ? 7.695 21.141 6.625 1 98.06 230 ASP B N 1
ATOM 3950 C CA . ASP B 1 230 ? 6.594 20.984 5.68 1 98.06 230 ASP B CA 1
ATOM 3951 C C . ASP B 1 230 ? 5.262 20.844 6.406 1 98.06 230 ASP B C 1
ATOM 3953 O O . ASP B 1 230 ? 5.113 19.984 7.281 1 98.06 230 ASP B O 1
ATOM 3957 N N . VAL B 1 231 ? 4.328 21.719 6.035 1 98.81 231 VAL B N 1
ATOM 3958 C CA . VAL B 1 231 ? 3.004 21.703 6.645 1 98.81 231 VAL B CA 1
ATOM 3959 C C . VAL B 1 231 ? 1.941 21.5 5.57 1 98.81 231 VAL B C 1
ATOM 3961 O O . VAL B 1 231 ? 1.886 22.234 4.59 1 98.81 231 VAL B O 1
ATOM 3964 N N . PHE B 1 232 ? 1.148 20.453 5.738 1 98.88 232 PHE B N 1
ATOM 3965 C CA . PHE B 1 232 ? 0.008 20.188 4.871 1 98.88 232 PHE B CA 1
ATOM 3966 C C . PHE B 1 232 ? -1.302 20.5 5.586 1 98.88 232 PHE B C 1
ATOM 3968 O O . PHE B 1 232 ? -1.512 20.078 6.727 1 98.88 232 PHE B O 1
ATOM 3975 N N . LEU B 1 233 ? -2.133 21.266 4.957 1 98.88 233 LEU B N 1
ATOM 3976 C CA . LEU B 1 233 ? -3.441 21.594 5.508 1 98.88 233 LEU B CA 1
ATOM 3977 C C . LEU B 1 233 ? -4.559 21.125 4.582 1 98.88 233 LEU B C 1
ATOM 3979 O O . LEU B 1 233 ? -4.633 21.547 3.428 1 98.88 233 LEU B O 1
ATOM 3983 N N . HIS B 1 234 ? -5.395 20.25 5.07 1 98.5 234 HIS B N 1
ATOM 3984 C CA . HIS B 1 234 ? -6.531 19.734 4.309 1 98.5 234 HIS B CA 1
ATOM 3985 C C . HIS B 1 234 ? -7.77 20.594 4.527 1 98.5 234 HIS B C 1
ATOM 3987 O O . HIS B 1 234 ? -7.84 21.359 5.492 1 98.5 234 HIS B O 1
ATOM 3993 N N . ASP B 1 235 ? -8.75 20.594 3.527 1 97.81 235 ASP B N 1
ATOM 3994 C CA . ASP B 1 235 ? -10.047 21.266 3.539 1 97.81 235 ASP B CA 1
ATOM 3995 C C . ASP B 1 235 ? -9.883 22.766 3.418 1 97.81 235 ASP B C 1
ATOM 3997 O O . ASP B 1 235 ? -10.594 23.531 4.078 1 97.81 235 ASP B O 1
ATOM 4001 N N . VAL B 1 236 ? -8.961 23.156 2.564 1 97.75 236 VAL B N 1
ATOM 4002 C CA . VAL B 1 236 ? -8.695 24.578 2.371 1 97.75 236 VAL B CA 1
ATOM 4003 C C . VAL B 1 236 ? -9.828 25.219 1.562 1 97.75 236 VAL B C 1
ATOM 4005 O O . VAL B 1 236 ? -9.844 26.422 1.36 1 97.75 236 VAL B O 1
ATOM 4008 N N . ASP B 1 237 ? -10.773 24.406 1.119 1 96.56 237 ASP B N 1
ATOM 4009 C CA . ASP B 1 237 ? -11.977 24.922 0.474 1 96.56 237 ASP B CA 1
ATOM 4010 C C . ASP B 1 237 ? -12.93 25.516 1.499 1 96.56 237 ASP B C 1
ATOM 4012 O O . ASP B 1 237 ? -13.859 26.25 1.138 1 96.56 237 ASP B O 1
ATOM 4016 N N . ARG B 1 238 ? -12.695 25.281 2.738 1 97 238 ARG B N 1
ATOM 4017 C CA . ARG B 1 238 ? -13.492 25.859 3.816 1 97 238 ARG B CA 1
ATOM 4018 C C . ARG B 1 238 ? -12.961 27.234 4.211 1 97 238 ARG B C 1
ATOM 4020 O O . ARG B 1 238 ? -11.75 27.453 4.254 1 97 238 ARG B O 1
ATOM 4027 N N . LYS B 1 239 ? -13.82 28.078 4.543 1 96.5 239 LYS B N 1
ATOM 4028 C CA . LYS B 1 239 ? -13.508 29.484 4.801 1 96.5 239 LYS B CA 1
ATOM 4029 C C . LYS B 1 239 ? -12.508 29.609 5.953 1 96.5 239 LYS B C 1
ATOM 4031 O O . LYS B 1 239 ? -11.516 30.328 5.836 1 96.5 239 LYS B O 1
ATOM 4036 N N . VAL B 1 240 ? -12.773 28.938 7.02 1 97.75 240 VAL B N 1
ATOM 4037 C CA . VAL B 1 240 ? -11.977 29.109 8.227 1 97.75 240 VAL B CA 1
ATOM 4038 C C . VAL B 1 240 ? -10.562 28.578 7.996 1 97.75 240 VAL B C 1
ATOM 4040 O O . VAL B 1 240 ? -9.578 29.266 8.312 1 97.75 240 VAL B O 1
ATOM 4043 N N . GLU B 1 241 ? -10.453 27.391 7.434 1 98.06 241 GLU B N 1
ATOM 4044 C CA . GLU B 1 241 ? -9.141 26.797 7.141 1 98.06 241 GLU B CA 1
ATOM 4045 C C . GLU B 1 241 ? -8.328 27.719 6.234 1 98.06 241 GLU B C 1
ATOM 4047 O O . GLU B 1 241 ? -7.148 27.969 6.5 1 98.06 241 GLU B O 1
ATOM 4052 N N . LYS B 1 242 ? -8.961 28.234 5.27 1 97.75 242 LYS B N 1
ATOM 4053 C CA . LYS B 1 242 ? -8.266 29.109 4.32 1 97.75 242 LYS B CA 1
ATOM 4054 C C . LYS B 1 242 ? -7.801 30.391 4.992 1 97.75 242 LYS B C 1
ATOM 4056 O O . LYS B 1 242 ? -6.645 30.797 4.852 1 97.75 242 LYS B O 1
ATOM 4061 N N . MET B 1 243 ? -8.703 31.031 5.695 1 97.75 243 MET B N 1
ATOM 4062 C CA . MET B 1 243 ? -8.43 32.281 6.375 1 97.75 243 MET B CA 1
ATOM 4063 C C . MET B 1 243 ? -7.273 32.156 7.359 1 97.75 243 MET B C 1
ATOM 4065 O O . MET B 1 243 ? -6.355 32.969 7.379 1 97.75 243 MET B O 1
ATOM 4069 N N . TYR B 1 244 ? -7.312 31.141 8.094 1 98.5 244 TYR B N 1
ATOM 4070 C CA . TYR B 1 244 ? -6.293 30.922 9.117 1 98.5 244 TYR B CA 1
ATOM 4071 C C . TYR B 1 244 ? -4.969 30.5 8.484 1 98.5 244 TYR B C 1
ATOM 4073 O O . TYR B 1 244 ? -3.896 30.844 8.992 1 98.5 244 TYR B O 1
ATOM 4081 N N . ALA B 1 245 ? -5.027 29.75 7.398 1 98.5 245 ALA B N 1
ATOM 4082 C CA . ALA B 1 245 ? -3.811 29.391 6.68 1 98.5 245 ALA B CA 1
ATOM 4083 C C . ALA B 1 245 ? -3.098 30.625 6.148 1 98.5 245 ALA B C 1
ATOM 4085 O O . ALA B 1 245 ? -1.88 30.766 6.297 1 98.5 245 ALA B O 1
ATOM 4086 N N . GLU B 1 246 ? -3.807 31.453 5.602 1 97.56 246 GLU B N 1
ATOM 4087 C CA . GLU B 1 246 ? -3.236 32.688 5.039 1 97.56 246 GLU B CA 1
ATOM 4088 C C . GLU B 1 246 ? -2.623 33.562 6.129 1 97.56 246 GLU B C 1
ATOM 4090 O O . GLU B 1 246 ? -1.6 34.188 5.902 1 97.56 246 GLU B O 1
ATOM 4095 N N . GLU B 1 247 ? -3.203 33.562 7.227 1 97.44 247 GLU B N 1
ATOM 4096 C CA . GLU B 1 247 ? -2.752 34.406 8.336 1 97.44 247 GLU B CA 1
ATOM 4097 C C . GLU B 1 247 ? -1.521 33.781 9.008 1 97.44 247 GLU B C 1
ATOM 4099 O O . GLU B 1 247 ? -0.561 34.5 9.305 1 97.44 247 GLU B O 1
ATOM 4104 N N . PHE B 1 248 ? -1.565 32.5 9.242 1 97.94 248 PHE B N 1
ATOM 4105 C CA . PHE B 1 248 ? -0.568 31.938 10.141 1 97.94 248 PHE B CA 1
ATOM 4106 C C . PHE B 1 248 ? 0.474 31.141 9.367 1 97.94 248 PHE B C 1
ATOM 4108 O O . PHE B 1 248 ? 1.634 31.062 9.773 1 97.94 248 PHE B O 1
ATOM 4115 N N . LEU B 1 249 ? 0.12 30.469 8.312 1 98 249 LEU B N 1
ATOM 4116 C CA . LEU B 1 249 ? 1.064 29.688 7.516 1 98 249 LEU B CA 1
ATOM 4117 C C . LEU B 1 249 ? 1.644 30.531 6.387 1 98 249 LEU B C 1
ATOM 4119 O O . LEU B 1 249 ? 2.752 30.266 5.914 1 98 249 LEU B O 1
ATOM 4123 N N . CYS B 1 250 ? 0.964 31.516 5.883 1 96.12 250 CYS B N 1
ATOM 4124 C CA . CYS B 1 250 ? 1.433 32.594 5.008 1 96.12 250 CYS B CA 1
ATOM 4125 C C . CYS B 1 250 ? 1.553 32.094 3.568 1 96.12 250 CYS B C 1
ATOM 4127 O O . CYS B 1 250 ? 2.246 31.109 3.299 1 96.12 250 CYS B O 1
ATOM 4129 N N . ASP B 1 251 ? 1.053 32.781 2.664 1 95.56 251 ASP B N 1
ATOM 4130 C CA . ASP B 1 251 ? 1.053 32.469 1.24 1 95.56 251 ASP B CA 1
ATOM 4131 C C . ASP B 1 251 ? 2.477 32.375 0.692 1 95.56 251 ASP B C 1
ATOM 4133 O O . ASP B 1 251 ? 2.768 31.578 -0.193 1 95.56 251 ASP B O 1
ATOM 4137 N N . ARG B 1 252 ? 3.285 33.188 1.158 1 93.81 252 ARG B N 1
ATOM 4138 C CA . ARG B 1 252 ? 4.652 33.219 0.646 1 93.81 252 ARG B CA 1
ATOM 4139 C C . ARG B 1 252 ? 5.371 31.906 0.897 1 93.81 252 ARG B C 1
ATOM 4141 O O . ARG B 1 252 ? 6.363 31.594 0.238 1 93.81 252 ARG B O 1
ATOM 4148 N N . PHE B 1 253 ? 4.91 31.125 1.853 1 96.06 253 PHE B N 1
ATOM 4149 C CA . PHE B 1 253 ? 5.551 29.844 2.158 1 96.06 253 PHE B CA 1
ATOM 4150 C C . PHE B 1 253 ? 4.812 28.688 1.49 1 96.06 253 PHE B C 1
ATOM 4152 O O . PHE B 1 253 ? 5.184 27.531 1.661 1 96.06 253 PHE B O 1
ATOM 4159 N N . ARG B 1 254 ? 3.729 29.016 0.798 1 97.5 254 ARG B N 1
ATOM 4160 C CA . ARG B 1 254 ? 3.002 27.953 0.095 1 97.5 254 ARG B CA 1
ATOM 4161 C C . ARG B 1 254 ? 3.777 27.484 -1.128 1 97.5 254 ARG B C 1
ATOM 4163 O O . ARG B 1 254 ? 4.035 28.266 -2.049 1 97.5 254 ARG B O 1
ATOM 4170 N N . VAL B 1 255 ? 4.07 26.266 -1.225 1 97.69 255 VAL B N 1
ATOM 4171 C CA . VAL B 1 255 ? 4.945 25.766 -2.275 1 97.69 255 VAL B CA 1
ATOM 4172 C C . VAL B 1 255 ? 4.172 24.812 -3.184 1 97.69 255 VAL B C 1
ATOM 4174 O O . VAL B 1 255 ? 4.691 24.359 -4.207 1 97.69 255 VAL B O 1
ATOM 4177 N N . GLY B 1 256 ? 2.938 24.484 -2.766 1 96.69 256 GLY B N 1
ATOM 4178 C CA . GLY B 1 256 ? 2.15 23.594 -3.6 1 96.69 256 GLY B CA 1
ATOM 4179 C C . GLY B 1 256 ? 0.743 23.375 -3.076 1 96.69 256 GLY B C 1
ATOM 4180 O O . GLY B 1 256 ? 0.369 23.922 -2.037 1 96.69 256 GLY B O 1
ATOM 4181 N N . GLY B 1 257 ? -0.005 22.625 -3.926 1 97.81 257 GLY B N 1
ATOM 4182 C CA . GLY B 1 257 ? -1.365 22.25 -3.568 1 97.81 257 GLY B CA 1
ATOM 4183 C C . GLY B 1 257 ? -1.994 21.266 -4.547 1 97.81 257 GLY B C 1
ATOM 4184 O O . GLY B 1 257 ? -1.587 21.203 -5.707 1 97.81 257 GLY B O 1
ATOM 4185 N N . ALA B 1 258 ? -2.902 20.547 -4.055 1 98.25 258 ALA B N 1
ATOM 4186 C CA . ALA B 1 258 ? -3.732 19.625 -4.832 1 98.25 258 ALA B CA 1
ATOM 4187 C C . ALA B 1 258 ? -5.121 19.5 -4.219 1 98.25 258 ALA B C 1
ATOM 4189 O O . ALA B 1 258 ? -5.258 19.203 -3.025 1 98.25 258 ALA B O 1
ATOM 4190 N N . GLY B 1 259 ? -6.145 19.734 -5.066 1 97.69 259 GLY B N 1
ATOM 4191 C CA . GLY B 1 259 ? -7.488 19.672 -4.52 1 97.69 259 GLY B CA 1
ATOM 4192 C C . GLY B 1 259 ? -7.691 20.578 -3.324 1 97.69 259 GLY B C 1
ATOM 4193 O O . GLY B 1 259 ? -7.48 21.797 -3.42 1 97.69 259 GLY B O 1
ATOM 4194 N N . ARG B 1 260 ? -7.992 19.953 -2.205 1 98.12 260 ARG B N 1
ATOM 4195 C CA . ARG B 1 260 ? -8.281 20.719 -0.992 1 98.12 260 ARG B CA 1
ATOM 4196 C C . ARG B 1 260 ? -7.086 20.688 -0.041 1 98.12 260 ARG B C 1
ATOM 4198 O O . ARG B 1 260 ? -7.238 20.938 1.159 1 98.12 260 ARG B O 1
ATOM 4205 N N . LEU B 1 261 ? -5.953 20.312 -0.532 1 98.69 261 LEU B N 1
ATOM 4206 C CA . LEU B 1 261 ? -4.746 20.234 0.286 1 98.69 261 LEU B CA 1
ATOM 4207 C C . LEU B 1 261 ? -3.727 21.281 -0.146 1 98.69 261 LEU B C 1
ATOM 4209 O O . LEU B 1 261 ? -3.361 21.344 -1.322 1 98.69 261 LEU B O 1
ATOM 4213 N N . TRP B 1 262 ? -3.266 22.109 0.826 1 98.88 262 TRP B N 1
ATOM 4214 C CA . TRP B 1 262 ? -2.164 23.031 0.571 1 98.88 262 TRP B CA 1
ATOM 4215 C C . TRP B 1 262 ? -0.89 22.578 1.265 1 98.88 262 TRP B C 1
ATOM 4217 O O . TRP B 1 262 ? -0.947 21.922 2.311 1 98.88 262 TRP B O 1
ATOM 4227 N N . HIS B 1 263 ? 0.212 22.828 0.634 1 98.81 263 HIS B N 1
ATOM 4228 C CA . HIS B 1 263 ? 1.539 22.484 1.133 1 98.81 263 HIS B CA 1
ATOM 4229 C C . HIS B 1 263 ? 2.377 23.734 1.371 1 98.81 263 HIS B C 1
ATOM 4231 O O . HIS B 1 263 ? 2.605 24.516 0.447 1 98.81 263 HIS B O 1
ATOM 4237 N N . PHE B 1 264 ? 2.82 23.938 2.623 1 98.31 264 PHE B N 1
ATOM 4238 C CA . PHE B 1 264 ? 3.695 25.031 3.006 1 98.31 264 PHE B CA 1
ATOM 4239 C C . PHE B 1 264 ? 5.066 24.516 3.424 1 98.31 264 PHE B C 1
ATOM 4241 O O . PHE B 1 264 ? 5.172 23.469 4.062 1 98.31 264 PHE B O 1
ATOM 4248 N N . SER B 1 265 ? 6.098 25.172 3.045 1 97.44 265 SER B N 1
ATOM 4249 C CA . SER B 1 265 ? 7.445 24.984 3.576 1 97.44 265 SER B CA 1
ATOM 4250 C C . SER B 1 265 ? 7.895 26.203 4.387 1 97.44 265 SER B C 1
ATOM 4252 O O . SER B 1 265 ? 8.266 27.234 3.816 1 97.44 265 SER B O 1
ATOM 4254 N N . ILE B 1 266 ? 7.902 26.062 5.711 1 96.12 266 ILE B N 1
ATOM 4255 C CA . ILE B 1 266 ? 8.07 27.219 6.602 1 96.12 266 ILE B CA 1
ATOM 4256 C C . ILE B 1 266 ? 9.477 27.188 7.207 1 96.12 266 ILE B C 1
ATOM 4258 O O . ILE B 1 266 ? 9.82 26.266 7.945 1 96.12 266 ILE B O 1
ATOM 4262 N N . PRO B 1 267 ? 10.258 28.172 6.961 1 93.56 267 PRO B N 1
ATOM 4263 C CA . PRO B 1 267 ? 11.586 28.25 7.578 1 93.56 267 PRO B CA 1
ATOM 4264 C C . PRO B 1 267 ? 11.531 28.672 9.047 1 93.56 267 PRO B C 1
ATOM 4266 O O . PRO B 1 267 ? 10.602 29.375 9.453 1 93.56 267 PRO B O 1
ATOM 4269 N N . PRO B 1 268 ? 12.578 28.219 9.719 1 91.44 268 PRO B N 1
ATOM 4270 C CA . PRO B 1 268 ? 12.688 28.766 11.07 1 91.44 268 PRO B CA 1
ATOM 4271 C C . PRO B 1 268 ? 13 30.25 11.086 1 91.44 268 PRO B C 1
ATOM 4273 O O . PRO B 1 268 ? 13.633 30.766 10.156 1 91.44 268 PRO B O 1
ATOM 4276 N N . VAL B 1 269 ? 12.531 30.891 12.086 1 86.31 269 VAL B N 1
ATOM 4277 C CA . VAL B 1 269 ? 12.734 32.344 12.172 1 86.31 269 VAL B CA 1
ATOM 4278 C C . VAL B 1 269 ? 14.227 32.656 12.266 1 86.31 269 VAL B C 1
ATOM 4280 O O . VAL B 1 269 ? 14.68 33.688 11.789 1 86.31 269 VAL B O 1
ATOM 4283 N N . SER B 1 270 ? 14.914 31.781 12.836 1 80.06 270 SER B N 1
ATOM 4284 C CA . SER B 1 270 ? 16.344 31.969 12.984 1 80.06 270 SER B CA 1
ATOM 4285 C C . SER B 1 270 ? 17.031 32.125 11.633 1 80.06 270 SER B C 1
ATOM 4287 O O . SER B 1 270 ? 18.125 32.719 11.539 1 80.06 270 SER B O 1
ATOM 4289 N N . ARG B 1 271 ? 16.5 31.609 10.633 1 75.81 271 ARG B N 1
ATOM 4290 C CA . ARG B 1 271 ? 17.094 31.688 9.297 1 75.81 271 ARG B CA 1
ATOM 4291 C C . ARG B 1 271 ? 16.453 32.812 8.484 1 75.81 271 ARG B C 1
ATOM 4293 O O . ARG B 1 271 ? 16.859 33.062 7.344 1 75.81 271 ARG B O 1
ATOM 4300 N N . ARG B 1 272 ? 15.383 33.156 9.07 1 63.59 272 ARG B N 1
ATOM 4301 C CA . ARG B 1 272 ? 14.719 34.219 8.312 1 63.59 272 ARG B CA 1
ATOM 4302 C C . ARG B 1 272 ? 15.516 35.5 8.383 1 63.59 272 ARG B C 1
ATOM 4304 O O . ARG B 1 272 ? 16.078 35.844 9.43 1 63.59 272 ARG B O 1
ATOM 4311 N N . ASP B 1 273 ? 16.438 35.594 7.434 1 54.09 273 ASP B N 1
ATOM 4312 C CA . ASP B 1 273 ? 17.094 36.906 7.391 1 54.09 273 ASP B CA 1
ATOM 4313 C C . ASP B 1 273 ? 16.203 38 7.984 1 54.09 273 ASP B C 1
ATOM 4315 O O . ASP B 1 273 ? 14.984 37.875 7.965 1 54.09 273 ASP B O 1
ATOM 4319 N N . ASN B 1 274 ? 16.719 38.719 9.109 1 42.66 274 ASN B N 1
ATOM 4320 C CA . ASN B 1 274 ? 16.188 39.844 9.859 1 42.66 274 ASN B CA 1
ATOM 4321 C C . ASN B 1 274 ? 15.148 40.625 9.055 1 42.66 274 ASN B C 1
ATOM 4323 O O . ASN B 1 274 ? 14.641 41.656 9.5 1 42.66 274 ASN B O 1
ATOM 4327 N N . ARG B 1 275 ? 15.125 40.469 7.812 1 41.38 275 ARG B N 1
ATOM 4328 C CA . ARG B 1 275 ? 14.352 41.531 7.16 1 41.38 275 ARG B CA 1
ATOM 4329 C C . ARG B 1 275 ? 12.859 41.344 7.375 1 41.38 275 ARG B C 1
ATOM 4331 O O . ARG B 1 275 ? 12.055 42.156 6.945 1 41.38 275 ARG B O 1
ATOM 4338 N N . THR B 1 276 ? 12.398 40.125 7.539 1 42.69 276 THR B N 1
ATOM 4339 C CA . THR B 1 276 ? 10.953 40 7.691 1 42.69 276 THR B CA 1
ATOM 4340 C C . THR B 1 276 ? 10.539 40.281 9.133 1 42.69 276 THR B C 1
ATOM 4342 O O . THR B 1 276 ? 9.375 40.062 9.5 1 42.69 276 THR B O 1
ATOM 4345 N N . ALA B 1 277 ? 11.508 40.219 10.18 1 41.53 277 ALA B N 1
ATOM 4346 C CA . ALA B 1 277 ? 11.047 40.5 11.531 1 41.53 277 ALA B CA 1
ATOM 4347 C C . ALA B 1 277 ? 10.039 41.656 11.547 1 41.53 277 ALA B C 1
ATOM 4349 O O . ALA B 1 277 ? 8.961 41.531 12.125 1 41.53 277 ALA B O 1
ATOM 4350 N N . ALA B 1 278 ? 10.633 42.875 12.07 1 37.59 278 ALA B N 1
ATOM 4351 C CA . ALA B 1 278 ? 10.102 44.094 12.688 1 37.59 278 ALA B CA 1
ATOM 4352 C C . ALA B 1 278 ? 9.32 44.906 11.672 1 37.59 278 ALA B C 1
ATOM 4354 O O . ALA B 1 278 ? 9.688 46.062 11.375 1 37.59 278 ALA B O 1
ATOM 4355 N N . GLY B 1 279 ? 9.125 44.469 10.516 1 34.31 279 GLY B N 1
ATOM 4356 C CA . GLY B 1 279 ? 8.352 45.625 10.039 1 34.31 279 GLY B CA 1
ATOM 4357 C C . GLY B 1 279 ? 7.246 46.031 10.992 1 34.31 279 GLY B C 1
ATOM 4358 O O . GLY B 1 279 ? 6.457 45.188 11.438 1 34.31 279 GLY B O 1
ATOM 4359 N N . GLY B 1 280 ? 7.469 46.906 11.883 1 36.69 280 GLY B N 1
ATOM 4360 C CA . GLY B 1 280 ? 6.586 47.656 12.75 1 36.69 280 GLY B CA 1
ATOM 4361 C C . GLY B 1 280 ? 5.129 47.594 12.328 1 36.69 280 GLY B C 1
ATOM 4362 O O . GLY B 1 280 ? 4.238 47.938 13.094 1 36.69 280 GLY B O 1
ATOM 4363 N N . GLY B 1 281 ? 4.801 48.188 11.07 1 38.44 281 GLY B N 1
ATOM 4364 C CA . GLY B 1 281 ? 3.426 48.625 10.867 1 38.44 281 GLY B CA 1
ATOM 4365 C C . GLY B 1 281 ? 2.418 47.5 11.031 1 38.44 281 GLY B C 1
ATOM 4366 O O . GLY B 1 281 ? 2.787 46.375 11.367 1 38.44 281 GLY B O 1
ATOM 4367 N N . GLY B 1 282 ? 0.938 47.625 10.555 1 49.47 282 GLY B N 1
ATOM 4368 C CA . GLY B 1 282 ? -0.4 47.094 10.406 1 49.47 282 GLY B CA 1
ATOM 4369 C C . GLY B 1 282 ? -0.407 45.688 9.836 1 49.47 282 GLY B C 1
ATOM 4370 O O . GLY B 1 282 ? -1.459 45.156 9.453 1 49.47 282 GLY B O 1
ATOM 4371 N N . GLU B 1 283 ? 0.807 44.812 9.445 1 68.75 283 GLU B N 1
ATOM 4372 C CA . GLU B 1 283 ? 1.003 43.625 8.609 1 68.75 283 GLU B CA 1
ATOM 4373 C C . GLU B 1 283 ? 0.85 42.344 9.414 1 68.75 283 GLU B C 1
ATOM 4375 O O . GLU B 1 283 ? 0.763 42.375 10.648 1 68.75 283 GLU B O 1
ATOM 4380 N N . ARG B 1 284 ? 0.591 41.125 8.789 1 85.12 284 ARG B N 1
ATOM 4381 C CA . ARG B 1 284 ? 0.376 39.781 9.336 1 85.12 284 ARG B CA 1
ATOM 4382 C C . ARG B 1 284 ? 1.607 39.312 10.086 1 85.12 284 ARG B C 1
ATOM 4384 O O . ARG B 1 284 ? 2.609 38.938 9.477 1 85.12 284 ARG B O 1
ATOM 4391 N N . PRO B 1 285 ? 1.5 39.344 11.445 1 87.88 285 PRO B N 1
ATOM 4392 C CA . PRO B 1 285 ? 2.664 39.062 12.289 1 87.88 285 PRO B CA 1
ATOM 4393 C C . PRO B 1 285 ? 3.365 37.75 11.93 1 87.88 285 PRO B C 1
ATOM 4395 O O . PRO B 1 285 ? 4.574 37.625 12.141 1 87.88 285 PRO B O 1
ATOM 4398 N N . PHE B 1 286 ? 2.678 36.812 11.43 1 93 286 PHE B N 1
ATOM 4399 C CA . PHE B 1 286 ? 3.26 35.5 11.117 1 93 286 PHE B CA 1
ATOM 4400 C C . PHE B 1 286 ? 3.9 35.531 9.734 1 93 286 PHE B C 1
ATOM 4402 O O . PHE B 1 286 ? 4.641 34.594 9.383 1 93 286 PHE B O 1
ATOM 4409 N N . CYS B 1 287 ? 3.637 36.562 8.992 1 90 287 CYS B N 1
ATOM 4410 C CA . CYS B 1 287 ? 4.074 36.531 7.602 1 90 287 CYS B CA 1
ATOM 4411 C C . CYS B 1 287 ? 5.094 37.656 7.348 1 90 287 CYS B C 1
ATOM 4413 O O . CYS B 1 287 ? 4.945 38.75 7.848 1 90 287 CYS B O 1
#

Nearest PDB structures (foldseek):
  3g2p-assembly1_B  TM=4.443E-01  e=7.546E-03  Amycolatopsis orientalis
  3fuu-assembly1_A  TM=4.637E-01  e=2.885E-02  Thermus thermophilus HB8
  3fuv-assembly2_B  TM=4.756E-01  e=1.103E-01  Thermus thermophilus HB8
  3fuv-assembly1_A  TM=4.285E-01  e=1.724E-01  Thermus thermophilus HB8
  3fut-assembly2_B  TM=4.773E-01  e=4.216E-01  Thermus thermophilus HB8

Radius of gyration: 38.43 Å; Cα contacts (8 Å, |Δi|>4): 1035; chains: 2; bounding box: 41×202×110 Å

Foldseek 3Di:
DDDDDPPPPPPPPPPPPPPPPPPPPPPPPPPPPPPPPPPDDDCPCVAFLSVLLVVVVVVVVPDPDDWPDDPQQVVVVLVVLVVDALWFEEEEDDDPCQSVVVSSRGPHHYEYEHADPVVVVVRCVVPVPHHYDHAHFDAWLLCLVVLVVCQVVQLLLFQPSPPNAQRDQAPSPSRNLRPHDDPPVVVVDQGQEYEYPDDDRDDGGTRDCSSVLSHVLSSQQRDDDDFWHKYKHFQCVDDSSVVSCCQRLNPVQFDDDDDRMTIGTGHHNVPVPVPVQCPPDPDRRND/DPPDPPPPPPPPPPPPPPPPVPPPVVPPPPPPPPPPPPPDDDCPCVAFLSVLLVVVVVVVVPDPDDWPDDPQQVVVVLVVLVVDALWFEEEEDDDPCQSVVVSSRGPHHYEYEHADPVVVVVRCVVPVPHHYDHAHFDAWLLCLVVLVVCQVVQLLLFAPRPHVAQRDQAPSPSGNLRPHDDPPVVVVDQGQEYEYPDDDRDDGGTRHCSSVLSHVLSSQQRDDDDFWHKYKHFQCVDDSSVVSCCQRLNPVQFDDDDDRMTIGTGHHNVPVPVPVQPPPDPDRRND